Protein 6F6D (pdb70)

Solvent-accessible surface area: 21168 Å² total; per-residue (Å²): 170,49,37,31,24,122,102,36,57,41,65,19,172,50,93,40,145,98,186,35,81,176,147,128,7,82,24,117,17,39,63,35,148,13,141,45,119,186,47,0,74,30,92,102,9,55,114,86,0,11,65,36,147,14,4,0,0,0,0,61,29,1,8,44,31,15,195,13,78,18,41,39,0,38,31,152,39,0,46,119,33,23,20,139,113,97,15,8,2,2,37,5,60,74,19,76,13,71,50,7,98,22,190,99,45,100,134,50,36,0,47,4,99,1,38,113,50,114,36,24,9,37,127,3,9,123,54,15,56,39,30,115,125,162,116,150,100,4,80,2,0,0,4,3,42,0,44,68,77,181,88,9,118,62,2,40,92,17,3,119,87,0,2,42,29,0,61,24,94,20,109,33,4,2,0,34,23,0,44,38,72,0,40,0,0,22,21,2,0,0,17,0,5,1,20,2,1,3,27,2,2,44,19,14,50,2,2,0,0,6,0,15,3,0,21,5,115,15,38,0,28,4,0,0,0,18,7,63,14,28,116,51,0,28,42,20,0,113,150,65,73,20,69,16,43,77,17,3,0,2,3,40,38,110,37,0,91,87,33,21,1,18,13,33,105,18,48,0,126,57,8,6,0,0,0,1,4,3,2,2,0,6,0,8,14,1,80,10,71,1,3,0,0,6,0,0,0,0,7,49,35,8,7,0,3,6,0,0,1,49,10,16,44,93,9,94,101,97,136,44,49,10,20,0,0,0,2,9,0,0,0,26,3,9,89,93,20,181,4,66,52,72,55,1,24,96,8,2,36,58,0,0,56,22,2,34,100,48,13,86,102,42,69,108,53,2,89,219,82,69,49,156,32,31,87,12,16,65,72,189,106,11,36,5,12,29,1,46,78,50,44,37,21,13,27,7,2,0,1,0,10,22,104,111,70,60,188,115,42,28,62,3,1,22,41,44,10,1,74,185,126,31,85,65,4,153,62,9,58,3,5,9,4,16,120,58,106,66,5,32,109,14,36,103,87,5,91,83,17,171,174,51,105,18,83,61,112,99,9,81,25,43,12,28,39,35,121

Nearest PDB structures (foldseek):
  6f6d-assembly1_A  TM=1.002E+00  e=8.286E-104  Homo sapiens
  5fp3-assembly1_A  TM=9.856E-01  e=3.025E-91  Homo sapiens
  3avr-assembly1_A  TM=9.783E-01  e=6.765E-79  Homo sapiens
  3avs-assembly1_A  TM=9.725E-01  e=6.929E-77  Homo sapiens
  6ful-assembly1_A  TM=9.732E-01  e=1.426E-76  Homo sapiens

Sequence (467 aa):
ESYLSPAQSVKPKINTEEKLPREKLNPPTPSSIYLESKRDAFSPVLLQFCTDPRNPITVIRGLAGSLRLNLGLFSTKTLVEASGEHTVEVVRTQVQQPSDENWDLTGTRQIWPCESSSRSHTTIAKYAQYQASSFQESHIIKFGTNIDLSDAKRWKPQLQELLKLPAFMRVTSTGNMLSHVGHTILGMNTVQLYMKVPGSRTPGHQENNNFCSVNINIGPGDCEWFAVHEHYWETISAFCDRHGVDYLTGSWWPILDDLYASNIPVYRFVQRPGDLVWINAGTVHWVQATGWCNNIAWNVGPLTAYQYQLALLERYEWNEVKNVKSIVPMIHVSWNVARTVKISDPDLFKMIKFCLLQSMKHCQVQRESSLVRAGKKIAYQGRVKDEPAYYCNECDVEVFNILFVTSENGSRNTYLVHCEGCARRRSAGLQGVVVLEQYRTEELAQAYDAFTLAPRIQLMTKAARKSAPATG

Radius of gyration: 23.05 Å; Cα contacts (8 Å, |Δi|>4): 993; chains: 2; bounding box: 71×55×53 Å

Structure (mmCIF, N/CA/C/O backbone):
data_6F6D
#
_entry.id   6F6D
#
_cell.length_a   68.480
_cell.length_b   68.480
_cell.length_c   230.000
_cell.angle_alpha   90.000
_cell.angle_beta   90.000
_cell.angle_gamma   90.000
#
_symmetry.space_group_name_H-M   'P 41 21 2'
#
loop_
_entity.id
_entity.type
_entity.pdbx_description
1 polymer 'Lysine-specific demethylase 6B'
2 polymer 'Histone 3 peptide H3(17-33)K18IA21M'
3 non-polymer 'FE (III) ION'
4 non-polymer 'ZINC ION'
5 non-polymer '2-OXOGLUTARIC ACID'
6 non-polymer 'TERTIARY-BUTYL ALCOHOL'
7 water water
#
loop_
_atom_site.group_PDB
_atom_site.id
_atom_site.type_symbol
_atom_site.label_atom_id
_atom_site.label_alt_id
_atom_site.label_comp_id
_atom_site.label_asym_id
_atom_site.label_entity_id
_atom_site.label_seq_id
_atom_site.pdbx_PDB_ins_code
_atom_site.Cartn_x
_atom_site.Cartn_y
_atom_site.Cartn_z
_atom_site.occupancy
_atom_site.B_iso_or_equiv
_atom_site.auth_seq_id
_atom_site.auth_comp_id
_atom_site.auth_asym_id
_atom_site.auth_atom_id
_atom_site.pdbx_PDB_model_num
ATOM 1 N N . GLU A 1 18 ? 107.59596 5.85968 19.47038 1.000 48.53813 1157 GLU A N 1
ATOM 2 C CA . GLU A 1 18 ? 107.32528 4.56691 20.09598 1.000 59.98234 1157 GLU A CA 1
ATOM 3 C C . GLU A 1 18 ? 105.93694 4.04208 19.66817 1.000 52.72778 1157 GLU A C 1
ATOM 4 O O . GLU A 1 18 ? 105.72102 2.83108 19.61966 1.000 51.46719 1157 GLU A O 1
ATOM 15 N N . SER A 1 19 ? 105.02086 4.95111 19.33009 1.000 38.77730 1158 SER A N 1
ATOM 16 C CA . SER A 1 19 ? 103.71812 4.55401 18.80630 1.000 36.81005 1158 SER A CA 1
ATOM 17 C C . SER A 1 19 ? 103.85648 4.03459 17.38108 1.000 35.12678 1158 SER A C 1
ATOM 18 O O . SER A 1 19 ? 104.67468 4.52944 16.60265 1.000 32.95072 1158 SER A O 1
ATOM 26 N N . TYR A 1 20 ? 103.04882 3.02758 17.03458 1.000 28.14142 1159 TYR A N 1
ATOM 27 C CA . TYR A 1 20 ? 102.98239 2.54924 15.65662 1.000 24.41031 1159 TYR A CA 1
ATOM 28 C C . TYR A 1 20 ? 102.09538 3.41927 14.76518 1.000 24.95886 1159 TYR A C 1
ATOM 29 O O . TYR A 1 20 ? 102.01922 3.16225 13.55722 1.000 28.61145 1159 TYR A O 1
ATOM 47 N N . LEU A 1 21 ? 101.44452 4.44746 15.31092 1.000 26.65527 1160 LEU A N 1
ATOM 48 C CA . LEU A 1 21 ? 100.57050 5.34549 14.55919 1.000 26.89494 1160 LEU A CA 1
ATOM 49 C C . LEU A 1 21 ? 101.17793 6.74178 14.46926 1.000 28.64774 1160 LEU A C 1
ATOM 50 O O . LEU A 1 21 ? 101.82731 7.22258 15.40445 1.000 31.31323 1160 LEU A O 1
ATOM 66 N N . SER A 1 22 ? 100.94620 7.38915 13.33652 1.000 25.02247 1161 SER A N 1
ATOM 67 C CA . SER A 1 22 ? 101.28851 8.78921 13.16549 1.000 29.59718 1161 SER A CA 1
ATOM 68 C C . SER A 1 22 ? 100.00853 9.60286 13.24698 1.000 30.11054 1161 SER A C 1
ATOM 69 O O . SER A 1 22 ? 99.14480 9.46793 12.36231 1.000 31.67509 1161 SER A O 1
ATOM 77 N N . PRO A 1 23 ? 99.81482 10.43087 14.27393 1.000 36.89477 1162 PRO A N 1
ATOM 78 C CA . PRO A 1 23 ? 98.54582 11.17227 14.34387 1.000 35.08830 1162 PRO A CA 1
ATOM 79 C C . PRO A 1 23 ? 98.28560 12.00867 13.11126 1.000 32.90787 1162 PRO A C 1
ATOM 80 O O . PRO A 1 23 ? 97.13016 12.14988 12.69222 1.000 35.93347 1162 PRO A O 1
ATOM 91 N N . ALA A 1 24 ? 99.33354 12.55974 12.50159 1.000 34.66549 1163 ALA A N 1
ATOM 92 C CA . ALA A 1 24 ? 99.15094 13.36923 11.30191 1.000 34.73112 1163 ALA A CA 1
ATOM 93 C C . ALA A 1 24 ? 98.38166 12.64658 10.20115 1.000 37.80678 1163 ALA A C 1
ATOM 94 O O . ALA A 1 24 ? 97.73398 13.30124 9.38107 1.000 41.00376 1163 ALA A O 1
ATOM 101 N N . GLN A 1 25 ? 98.45368 11.30883 10.14677 1.000 29.61794 1164 GLN A N 1
ATOM 102 C CA . GLN A 1 25 ? 97.89377 10.52676 9.04721 1.000 26.65845 1164 GLN A CA 1
ATOM 103 C C . GLN A 1 25 ? 96.42528 10.16230 9.24798 1.000 25.77104 1164 GLN A C 1
ATOM 104 O O . GLN A 1 25 ? 95.86088 9.46744 8.39149 1.000 29.57202 1164 GLN A O 1
ATOM 118 N N . SER A 1 26 ? 95.81330 10.58389 10.35492 1.000 25.53466 1165 SER A N 1
ATOM 119 C CA . SER A 1 26 ? 94.43929 10.21080 10.67684 1.000 27.38453 1165 SER A CA 1
ATOM 120 C C . SER A 1 26 ? 93.48252 10.47996 9.52534 1.000 33.51644 1165 SER A C 1
ATOM 121 O O . SER A 1 26 ? 93.53041 11.53338 8.88667 1.000 29.42176 1165 SER A O 1
ATOM 129 N N . VAL A 1 27 ? 92.56324 9.53588 9.30285 1.000 31.29575 1166 VAL A N 1
ATOM 130 C CA . VAL A 1 27 ? 91.47509 9.71688 8.35668 1.000 24.76811 1166 VAL A CA 1
ATOM 131 C C . VAL A 1 27 ? 90.12875 9.73221 9.05801 1.000 27.09033 1166 VAL A C 1
ATOM 132 O O . VAL A 1 27 ? 89.09310 9.61970 8.40765 1.000 31.71622 1166 VAL A O 1
ATOM 145 N N . LYS A 1 28 ? 90.12454 9.84919 10.38175 1.000 26.07472 1167 LYS A N 1
ATOM 146 C CA . LYS A 1 28 ? 88.85907 9.82192 11.09606 1.000 27.67292 1167 LYS A CA 1
ATOM 147 C C . LYS A 1 28 ? 87.98943 10.98233 10.61934 1.000 34.59087 1167 LYS A C 1
ATOM 148 O O . LYS A 1 28 ? 88.49870 12.08826 10.41770 1.000 31.21305 1167 LYS A O 1
ATOM 167 N N . PRO A 1 29 ? 86.68736 10.77919 10.44145 1.000 28.24179 1168 PRO A N 1
ATOM 168 C CA . PRO A 1 29 ? 85.83806 11.89790 10.00601 1.000 28.13263 1168 PRO A CA 1
ATOM 169 C C . PRO A 1 29 ? 85.71582 12.98085 11.06461 1.000 41.13508 1168 PRO A C 1
ATOM 170 O O . PRO A 1 29 ? 85.59803 12.70737 12.26338 1.000 32.90407 1168 PRO A O 1
ATOM 181 N N . LYS A 1 30 ? 85.73276 14.23071 10.60526 1.000 41.60096 1169 LYS A N 1
ATOM 182 C CA . LYS A 1 30 ? 85.54559 15.36105 11.50449 1.000 45.34962 1169 LYS A CA 1
ATOM 183 C C . LYS A 1 30 ? 84.09330 15.40167 11.95874 1.000 46.22359 1169 LYS A C 1
ATOM 184 O O . LYS A 1 30 ? 83.18188 15.56751 11.14148 1.000 46.84645 1169 LYS A O 1
ATOM 203 N N . ILE A 1 31 ? 83.88515 15.21744 13.25450 1.000 41.82246 1170 ILE A N 1
ATOM 204 C CA . ILE A 1 31 ? 82.57838 15.31473 13.88746 1.000 45.50959 1170 ILE A CA 1
ATOM 205 C C . ILE A 1 31 ? 82.75410 16.23686 15.08370 1.000 50.07182 1170 ILE A C 1
ATOM 206 O O . ILE A 1 31 ? 83.66721 16.04246 15.89525 1.000 50.80346 1170 ILE A O 1
ATOM 222 N N . ASN A 1 32 ? 81.90889 17.25515 15.16864 1.000 50.48441 1171 ASN A N 1
ATOM 223 C CA . ASN A 1 32 ? 81.95817 18.24675 16.23819 1.000 57.57000 1171 ASN A CA 1
ATOM 224 C C . ASN A 1 32 ? 80.81751 17.92619 17.20130 1.000 61.33204 1171 ASN A C 1
ATOM 225 O O . ASN A 1 32 ? 79.66137 18.29513 16.96169 1.000 58.31160 1171 ASN A O 1
ATOM 236 N N . THR A 1 33 ? 81.14374 17.20857 18.28248 1.000 54.15643 1172 THR A N 1
ATOM 237 C CA . THR A 1 33 ? 80.12462 16.80420 19.24393 1.000 62.28667 1172 THR A CA 1
ATOM 238 C C . THR A 1 33 ? 79.46543 18.00759 19.90862 1.000 66.38124 1172 THR A C 1
ATOM 239 O O . THR A 1 33 ? 78.37400 17.87295 20.47380 1.000 62.82377 1172 THR A O 1
ATOM 250 N N . GLU A 1 34 ? 80.09887 19.18123 19.83746 1.000 65.27068 1173 GLU A N 1
ATOM 251 C CA . GLU A 1 34 ? 79.59935 20.35339 20.54562 1.000 64.58328 1173 GLU A CA 1
ATOM 252 C C . GLU A 1 34 ? 78.38198 20.94997 19.85544 1.000 63.12963 1173 GLU A C 1
ATOM 253 O O . GLU A 1 34 ? 77.52929 21.55216 20.51680 1.000 69.74626 1173 GLU A O 1
ATOM 265 N N . GLU A 1 35 ? 78.28977 20.80568 18.53661 1.000 54.76058 1174 GLU A N 1
ATOM 266 C CA . GLU A 1 35 ? 77.10109 21.21611 17.81024 1.000 50.47365 1174 GLU A CA 1
ATOM 267 C C . GLU A 1 35 ? 75.89344 20.43265 18.32348 1.000 57.83275 1174 GLU A C 1
ATOM 268 O O . GLU A 1 35 ? 75.77864 19.22412 18.07476 1.000 49.96388 1174 GLU A O 1
ATOM 280 N N . LYS A 1 36 ? 75.00668 21.11003 19.06194 1.000 46.73967 1175 LYS A N 1
ATOM 281 C CA . LYS A 1 36 ? 73.78820 20.48466 19.56041 1.000 44.51880 1175 LYS A CA 1
ATOM 282 C C . LYS A 1 36 ? 72.91570 20.02349 18.40412 1.000 51.38241 1175 LYS A C 1
ATOM 283 O O . LYS A 1 36 ? 72.71254 20.74977 17.42836 1.000 51.14689 1175 LYS A O 1
ATOM 302 N N . LEU A 1 37 ? 72.36538 18.81566 18.53835 1.000 43.02739 1176 LEU A N 1
ATOM 303 C CA . LEU A 1 37 ? 71.57768 18.23478 17.47159 1.000 39.46882 1176 LEU A CA 1
ATOM 304 C C . LEU A 1 37 ? 70.09824 18.17258 17.84666 1.000 32.02302 1176 LEU A C 1
ATOM 305 O O . LEU A 1 37 ? 69.76411 17.89436 19.00248 1.000 36.21104 1176 LEU A O 1
ATOM 321 N N . PRO A 1 38 ? 69.19219 18.39315 16.89955 1.000 38.18720 1177 PRO A N 1
ATOM 322 C CA . PRO A 1 38 ? 67.76363 18.25455 17.20025 1.000 44.35196 1177 PRO A CA 1
ATOM 323 C C . PRO A 1 38 ? 67.39075 16.79052 17.31677 1.000 41.11050 1177 PRO A C 1
ATOM 324 O O . PRO A 1 38 ? 68.17032 15.90016 16.97549 1.000 37.72748 1177 PRO A O 1
ATOM 335 N N . ARG A 1 39 ? 66.16821 16.54470 17.79867 1.000 38.53784 1178 ARG A N 1
ATOM 336 C CA . ARG A 1 39 ? 65.73545 15.16781 18.01642 1.000 43.30252 1178 ARG A CA 1
ATOM 337 C C . ARG A 1 39 ? 65.95348 14.32992 16.76303 1.000 43.77740 1178 ARG A C 1
ATOM 338 O O . ARG A 1 39 ? 66.36846 13.16777 16.84633 1.000 42.33628 1178 ARG A O 1
ATOM 359 N N . GLU A 1 40 ? 65.69346 14.91941 15.59104 1.000 45.20929 1179 GLU A N 1
ATOM 360 C CA . GLU A 1 40 ? 65.73468 14.17616 14.33435 1.000 46.23919 1179 GLU A CA 1
ATOM 361 C C . GLU A 1 40 ? 67.11669 13.59417 14.08157 1.000 34.52334 1179 GLU A C 1
ATOM 362 O O . GLU A 1 40 ? 67.25352 12.44908 13.61576 1.000 36.82989 1179 GLU A O 1
ATOM 374 N N . LYS A 1 41 ? 68.15140 14.38260 14.35055 1.000 34.94350 1180 LYS A N 1
ATOM 375 C CA . LYS A 1 41 ? 69.50200 13.94621 14.08504 1.000 27.23714 1180 LYS A CA 1
ATOM 376 C C . LYS A 1 41 ? 70.01863 13.01256 15.15958 1.000 23.97857 1180 LYS A C 1
ATOM 377 O O . LYS A 1 41 ? 70.99568 12.31670 14.91623 1.000 28.47110 1180 LYS A O 1
ATOM 396 N N . LEU A 1 42 ? 69.36613 12.97087 16.32053 1.000 21.63432 1181 LEU A N 1
ATOM 397 C CA . LEU A 1 42 ? 69.70412 11.98911 17.33732 1.000 24.87614 1181 LEU A CA 1
ATOM 398 C C . LEU A 1 42 ? 69.06729 10.62762 17.07257 1.000 26.81646 1181 LEU A C 1
ATOM 399 O O . LEU A 1 42 ? 69.40679 9.66292 17.76361 1.000 24.38987 1181 LEU A O 1
ATOM 415 N N . ASN A 1 43 ? 68.16961 10.52821 16.08932 1.000 26.15532 1182 ASN A N 1
ATOM 416 C CA . ASN A 1 43 ? 67.48288 9.27896 15.75062 1.000 29.36048 1182 ASN A CA 1
ATOM 417 C C . ASN A 1 43 ? 67.62603 9.05729 14.25330 1.000 25.66622 1182 ASN A C 1
ATOM 418 O O . ASN A 1 43 ? 66.63841 9.00363 13.51687 1.000 25.96605 1182 ASN A O 1
ATOM 429 N N . PRO A 1 44 ? 68.86266 8.89346 13.77867 1.000 24.92378 1183 PRO A N 1
ATOM 430 C CA . PRO A 1 44 ? 69.08323 8.82667 12.34133 1.000 21.96715 1183 PRO A CA 1
ATOM 431 C C . PRO A 1 44 ? 68.55595 7.52969 11.75477 1.000 27.77393 1183 PRO A C 1
ATOM 432 O O . PRO A 1 44 ? 68.44177 6.51306 12.46037 1.000 26.58515 1183 PRO A O 1
ATOM 443 N N . PRO A 1 45 ? 68.23413 7.51494 10.46104 1.000 25.43968 1184 PRO A N 1
ATOM 444 C CA . PRO A 1 45 ? 67.84698 6.26495 9.79877 1.000 29.46636 1184 PRO A CA 1
ATOM 445 C C . PRO A 1 45 ? 69.05231 5.39202 9.48369 1.000 22.24159 1184 PRO A C 1
ATOM 446 O O . PRO A 1 45 ? 70.13677 5.86647 9.13800 1.000 22.54748 1184 PRO A O 1
ATOM 457 N N . THR A 1 46 ? 68.83432 4.12009 9.56845 1.000 23.79139 1185 THR A N 1
ATOM 458 C CA . THR A 1 46 ? 69.92543 3.23360 9.21383 1.000 21.58973 1185 THR A CA 1
ATOM 459 C C . THR A 1 46 ? 69.92484 2.98482 7.71206 1.000 21.68862 1185 THR A C 1
ATOM 460 O O . THR A 1 46 ? 68.87259 2.66320 7.14881 1.000 24.27063 1185 THR A O 1
ATOM 471 N N . PRO A 1 47 ? 71.07397 3.07816 7.04424 1.000 20.96133 1186 PRO A N 1
ATOM 472 C CA . PRO A 1 47 ? 71.12785 2.72840 5.62253 1.000 27.75107 1186 PRO A CA 1
ATOM 473 C C . PRO A 1 47 ? 70.66930 1.29689 5.40222 1.000 28.69839 1186 PRO A C 1
ATOM 474 O O . PRO A 1 47 ? 71.20387 0.34641 5.99014 1.000 23.43452 1186 PRO A O 1
ATOM 485 N N . SER A 1 48 ? 69.68951 1.15543 4.52072 1.000 24.86149 1187 SER A N 1
ATOM 486 C CA A SER A 1 48 ? 68.99890 -0.10908 4.29783 0.481 25.30964 1187 SER A CA 1
ATOM 487 C CA B SER A 1 48 ? 68.96654 -0.09546 4.30913 0.519 25.29440 1187 S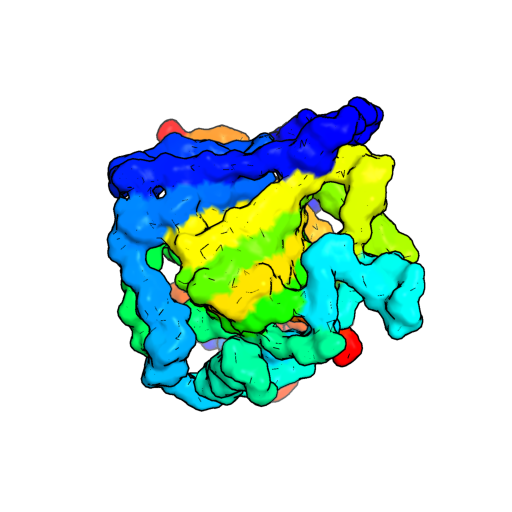ER A CA 1
ATOM 488 C C . SER A 1 48 ? 68.91861 -0.33717 2.79646 1.000 23.61578 1187 SER A C 1
ATOM 489 O O . SER A 1 48 ? 68.15083 0.33547 2.09646 1.000 30.07039 1187 SER A O 1
ATOM 504 N N . ILE A 1 49 ? 69.76293 -1.27396 2.31549 1.000 25.28700 1188 ILE A N 1
ATOM 505 C CA . ILE A 1 49 ? 70.04124 -1.57715 0.91177 1.000 22.97841 1188 ILE A CA 1
ATOM 506 C C . ILE A 1 49 ? 69.29383 -2.84151 0.51417 1.000 24.54233 1188 ILE A C 1
ATOM 507 O O . ILE A 1 49 ? 69.21420 -3.78688 1.28642 1.000 27.15001 1188 ILE A O 1
ATOM 523 N N . TYR A 1 50 ? 68.85451 -2.90949 -0.73964 1.000 21.57572 1189 TYR A N 1
ATOM 524 C CA . TYR A 1 50 ? 68.31139 -4.12311 -1.33569 1.000 23.65789 1189 TYR A CA 1
ATOM 525 C C . TYR A 1 50 ? 69.14055 -4.43905 -2.56638 1.000 31.74907 1189 TYR A C 1
ATOM 526 O O . TYR A 1 50 ? 69.43061 -3.54779 -3.36918 1.000 31.06713 1189 TYR A O 1
ATOM 544 N N . LEU A 1 51 ? 69.54280 -5.69080 -2.71635 1.000 26.56087 1190 LEU A N 1
ATOM 545 C CA . LEU A 1 51 ? 70.36495 -6.07962 -3.84813 1.000 32.81204 1190 LEU A CA 1
ATOM 546 C C . LEU A 1 51 ? 69.52710 -6.95053 -4.77194 1.000 41.03095 1190 LEU A C 1
ATOM 547 O O . LEU A 1 51 ? 68.91832 -7.93139 -4.32811 1.000 39.79424 1190 LEU A O 1
ATOM 563 N N . GLU A 1 52 ? 69.47045 -6.56214 -6.04648 1.000 40.30449 1191 GLU A N 1
ATOM 564 C CA . GLU A 1 52 ? 68.67829 -7.29010 -7.02945 1.000 45.60588 1191 GLU A CA 1
ATOM 565 C C . GLU A 1 52 ? 69.42289 -8.49608 -7.59122 1.000 51.48474 1191 GLU A C 1
ATOM 566 O O . GLU A 1 52 ? 68.81932 -9.54833 -7.80968 1.000 43.52443 1191 GLU A O 1
ATOM 578 N N . SER A 1 53 ? 70.72402 -8.36995 -7.84176 1.000 36.90517 1192 SER A N 1
ATOM 579 C CA . SER A 1 53 ? 71.43764 -9.38685 -8.58584 1.000 47.91324 1192 SER A CA 1
ATOM 580 C C . SER A 1 53 ? 72.77088 -9.62984 -7.91381 1.000 39.37209 1192 SER A C 1
ATOM 581 O O . SER A 1 53 ? 73.25122 -8.81046 -7.13505 1.000 31.86971 1192 SER A O 1
ATOM 589 N N . LYS A 1 54 ? 73.36132 -10.77545 -8.23876 1.000 40.66283 1193 LYS A N 1
ATOM 590 C CA . LYS A 1 54 ? 74.71163 -11.07589 -7.77638 1.000 45.13397 1193 LYS A CA 1
ATOM 591 C C . LYS A 1 54 ? 75.70417 -10.03643 -8.26482 1.000 39.10601 1193 LYS A C 1
ATOM 592 O O . LYS A 1 54 ? 76.66014 -9.70516 -7.54525 1.000 35.69473 1193 LYS A O 1
ATOM 611 N N . ARG A 1 55 ? 75.48953 -9.49996 -9.47515 1.000 37.59959 1194 ARG A N 1
ATOM 612 C CA . ARG A 1 55 ? 76.39096 -8.47665 -9.99147 1.000 38.34520 1194 ARG A CA 1
ATOM 613 C C . ARG A 1 55 ? 76.47244 -7.30805 -9.02300 1.000 41.50249 1194 ARG A C 1
ATOM 614 O O . ARG A 1 55 ? 77.56912 -6.82292 -8.70619 1.000 35.15205 1194 ARG A O 1
ATOM 635 N N . ASP A 1 56 ? 75.31955 -6.87369 -8.50877 1.000 32.66327 1195 ASP A N 1
ATOM 636 C CA . ASP A 1 56 ? 75.29009 -5.74898 -7.58457 1.000 34.72150 1195 ASP A CA 1
ATOM 637 C C . ASP A 1 56 ? 75.92553 -6.11458 -6.24932 1.000 27.01146 1195 ASP A C 1
ATOM 638 O O . ASP A 1 56 ? 76.71192 -5.33812 -5.69793 1.000 29.96975 1195 ASP A O 1
ATOM 647 N N . ALA A 1 57 ? 75.60852 -7.29135 -5.71819 1.000 28.66254 1196 ALA A N 1
ATOM 648 C CA . ALA A 1 57 ? 76.23694 -7.73212 -4.47751 1.000 29.22993 1196 ALA A CA 1
ATOM 649 C C . ALA A 1 57 ? 77.76314 -7.80305 -4.58509 1.000 31.04527 1196 ALA A C 1
ATOM 650 O O . ALA A 1 57 ? 78.46380 -7.60437 -3.58571 1.000 31.52819 1196 ALA A O 1
ATOM 657 N N . PHE A 1 58 ? 78.29930 -8.10638 -5.76370 1.000 29.53694 1197 PHE A N 1
ATOM 658 C CA . PHE A 1 58 ? 79.74483 -8.26081 -5.92341 1.000 29.17869 1197 PHE A CA 1
ATOM 659 C C . PHE A 1 58 ? 80.42588 -6.97266 -6.37516 1.000 30.89719 1197 PHE A C 1
ATOM 660 O O . PHE A 1 58 ? 81.62736 -6.97394 -6.64403 1.000 30.97539 1197 PHE A O 1
ATOM 677 N N . SER A 1 59 ? 79.70480 -5.87427 -6.40669 1.000 29.41054 1198 SER A N 1
ATOM 678 C CA . SER A 1 59 ? 80.25534 -4.62690 -6.92482 1.000 29.49053 1198 SER A CA 1
ATOM 679 C C . SER A 1 59 ? 81.21380 -3.99797 -5.92124 1.000 27.56240 1198 SER A C 1
ATOM 680 O O . SER A 1 59 ? 80.89505 -3.93817 -4.72737 1.000 28.26008 1198 SER A O 1
ATOM 688 N N . PRO A 1 60 ? 82.35669 -3.45139 -6.37544 1.000 23.82861 1199 PRO A N 1
ATOM 689 C CA . PRO A 1 60 ? 83.18687 -2.64933 -5.46395 1.000 27.40709 1199 PRO A CA 1
ATOM 690 C C . PRO A 1 60 ? 82.44115 -1.48144 -4.88197 1.000 29.42432 1199 PRO A C 1
ATOM 691 O O . PRO A 1 60 ? 82.83685 -0.96950 -3.83182 1.000 27.65494 1199 PRO A O 1
ATOM 702 N N . VAL A 1 61 ? 81.35514 -1.04640 -5.52012 1.000 25.39035 1200 VAL A N 1
ATOM 703 C CA . VAL A 1 61 ? 80.62268 0.08493 -4.98519 1.000 22.27259 1200 VAL A CA 1
ATOM 704 C C . VAL A 1 61 ? 79.97829 -0.28395 -3.65134 1.000 23.05940 1200 VAL A C 1
ATOM 705 O O . VAL A 1 61 ? 79.83806 0.56286 -2.76187 1.000 23.76201 1200 VAL A O 1
ATOM 718 N N . LEU A 1 62 ? 79.54980 -1.53498 -3.50172 1.000 22.62204 1201 LEU A N 1
ATOM 719 C CA . LEU A 1 62 ? 78.97604 -1.97063 -2.23661 1.000 26.30250 1201 LEU A CA 1
ATOM 720 C C . LEU A 1 62 ? 80.02935 -1.94896 -1.14951 1.000 23.65691 1201 LEU A C 1
ATOM 721 O O . LEU A 1 62 ? 79.77815 -1.46920 -0.03402 1.000 20.80750 1201 LEU A O 1
ATOM 737 N N . LEU A 1 63 ? 81.23798 -2.41138 -1.47942 1.000 22.18768 1202 LEU A N 1
ATOM 738 C CA . LEU A 1 63 ? 82.32568 -2.35820 -0.51297 1.000 28.32496 1202 LEU A CA 1
ATOM 739 C C . LEU A 1 63 ? 82.58075 -0.91994 -0.07976 1.000 22.95138 1202 LEU A C 1
ATOM 740 O O . LEU A 1 63 ? 82.67465 -0.62401 1.11824 1.000 24.88149 1202 LEU A O 1
ATOM 756 N N . GLN A 1 64 ? 82.65776 0.00162 -1.04482 1.000 19.74814 1203 GLN A N 1
ATOM 757 C CA . GLN A 1 64 ? 82.86596 1.41090 -0.70639 1.000 27.07239 1203 GLN A CA 1
ATOM 758 C C . GLN A 1 64 ? 81.75397 1.95758 0.18068 1.000 25.35602 1203 GLN A C 1
ATOM 759 O O . GLN A 1 64 ? 82.02728 2.65466 1.16340 1.000 26.45840 1203 GLN A O 1
ATOM 773 N N . PHE A 1 65 ? 80.49513 1.66399 -0.15927 1.000 21.27033 1204 PHE A N 1
ATOM 774 C CA . PHE A 1 65 ? 79.36017 2.12566 0.62403 1.000 19.81258 1204 PHE A CA 1
ATOM 775 C C . PHE A 1 65 ? 79.43677 1.66064 2.07373 1.000 19.54750 1204 PHE A C 1
ATOM 776 O O . PHE A 1 65 ? 79.20775 2.44367 3.00252 1.000 23.98576 1204 PHE A O 1
ATOM 793 N N . CYS A 1 66 ? 79.74978 0.38601 2.28387 1.000 24.34531 1205 CYS A N 1
ATOM 794 C CA . CYS A 1 66 ? 79.66422 -0.19670 3.62081 1.000 19.99774 1205 CYS A CA 1
ATOM 795 C C . CYS A 1 66 ? 80.81224 0.24750 4.50683 1.000 23.95731 1205 CYS A C 1
ATOM 796 O O . CYS A 1 66 ? 80.66247 0.29604 5.73173 1.000 21.30846 1205 CYS A O 1
ATOM 804 N N . THR A 1 67 ? 81.96441 0.53644 3.90930 1.000 21.85635 1206 THR A N 1
ATOM 805 C CA . THR A 1 67 ? 83.16152 0.86100 4.66526 1.000 24.20944 1206 THR A CA 1
ATOM 806 C C . THR A 1 67 ? 83.40391 2.35871 4.76451 1.000 26.47548 1206 THR A C 1
ATOM 807 O O . THR A 1 67 ? 84.31875 2.77569 5.47967 1.000 23.29442 1206 THR A O 1
ATOM 818 N N . ASP A 1 68 ? 82.60880 3.17539 4.09213 1.000 24.53044 1207 ASP A N 1
ATOM 819 C CA . ASP A 1 68 ? 82.78578 4.61854 4.22724 1.000 22.76419 1207 ASP A CA 1
ATOM 820 C C . ASP A 1 68 ? 82.78421 5.01558 5.71505 1.000 19.18930 1207 ASP A C 1
ATOM 821 O O . ASP A 1 68 ? 81.86529 4.62930 6.45943 1.000 22.28291 1207 ASP A O 1
ATOM 830 N N . PRO A 1 69 ? 83.79075 5.75000 6.18991 1.000 21.65000 1208 PRO A N 1
ATOM 831 C CA . PRO A 1 69 ? 83.84786 6.10269 7.62455 1.000 24.43846 1208 PRO A CA 1
ATOM 832 C C . PRO A 1 69 ? 82.64413 6.85793 8.14242 1.000 26.37710 1208 PRO A C 1
ATOM 833 O O . PRO A 1 69 ? 82.45652 6.94776 9.36305 1.000 26.24779 1208 PRO A O 1
ATOM 844 N N . ARG A 1 70 ? 81.83355 7.43472 7.27085 1.000 25.78164 1209 ARG A N 1
ATOM 845 C CA . ARG A 1 70 ? 80.63918 8.13795 7.71483 1.000 29.73207 1209 ARG A CA 1
ATOM 846 C C . ARG A 1 70 ? 79.42572 7.23312 7.78159 1.000 29.14742 1209 ARG A C 1
ATOM 847 O O . ARG A 1 70 ? 78.33217 7.72040 8.06899 1.000 21.74787 1209 ARG A O 1
ATOM 868 N N . ASN A 1 71 ? 79.59574 5.92914 7.53807 1.000 24.91399 1210 ASN A N 1
ATOM 869 C CA . ASN A 1 71 ? 78.50839 4.96078 7.52990 1.000 21.11375 1210 ASN A CA 1
ATOM 870 C C . ASN A 1 71 ? 78.76484 3.88047 8.57670 1.000 21.94405 1210 ASN A C 1
ATOM 871 O O . ASN A 1 71 ? 79.33621 2.83091 8.25053 1.000 22.78291 1210 ASN A O 1
ATOM 882 N N . PRO A 1 72 ? 78.28435 4.05224 9.81260 1.000 22.20162 1211 PRO A N 1
ATOM 883 C CA . PRO A 1 72 ? 78.72090 3.14439 10.88981 1.000 19.11489 1211 PRO A CA 1
ATOM 884 C C . PRO A 1 72 ? 78.09630 1.76959 10.81560 1.000 18.80824 1211 PRO A C 1
ATOM 885 O O . PRO A 1 72 ? 78.71365 0.79479 11.26977 1.000 18.87122 1211 PRO A O 1
ATOM 896 N N . ILE A 1 73 ? 76.91858 1.63174 10.21423 1.000 18.59631 1212 ILE A N 1
ATOM 897 C CA . ILE A 1 73 ? 76.22861 0.35815 10.18586 1.000 17.44150 1212 ILE A CA 1
ATOM 898 C C . ILE A 1 73 ? 75.24800 0.40959 9.01695 1.000 19.21068 1212 ILE A C 1
ATOM 899 O O . ILE A 1 73 ? 74.61770 1.44448 8.75914 1.000 21.07446 1212 ILE A O 1
ATOM 915 N N . THR A 1 74 ? 75.20050 -0.68483 8.26930 1.000 18.94056 1213 THR A N 1
ATOM 916 C CA . THR A 1 74 ? 74.35681 -0.85479 7.09735 1.000 21.46146 1213 THR A CA 1
ATOM 917 C C . THR A 1 74 ? 73.60778 -2.17514 7.22015 1.000 23.47589 1213 THR A C 1
ATOM 918 O O . THR A 1 74 ? 74.18447 -3.18936 7.64852 1.000 19.81955 1213 THR A O 1
ATOM 929 N N . VAL A 1 75 ? 72.33722 -2.18999 6.82594 1.000 22.03613 1214 VAL A N 1
ATOM 930 C CA . VAL A 1 75 ? 71.59028 -3.44005 6.73358 1.000 17.19823 1214 VAL A CA 1
ATOM 931 C C . VAL A 1 75 ? 71.28735 -3.70641 5.27126 1.000 27.52468 1214 VAL A C 1
ATOM 932 O O . VAL A 1 75 ? 70.89340 -2.80584 4.53261 1.000 23.75132 1214 VAL A O 1
ATOM 945 N N . ILE A 1 76 ? 71.54219 -4.93221 4.84252 1.000 25.37976 1215 ILE A N 1
ATOM 946 C CA . ILE A 1 76 ? 71.37605 -5.31981 3.45637 1.000 22.86338 1215 ILE A CA 1
ATOM 947 C C . ILE A 1 76 ? 70.22864 -6.32007 3.42348 1.000 29.01516 1215 ILE A C 1
ATOM 948 O O . ILE A 1 76 ? 70.40823 -7.49075 3.81631 1.000 29.93198 1215 ILE A O 1
ATOM 964 N N . ARG A 1 77 ? 69.05009 -5.81435 2.99749 1.000 33.11905 1216 ARG A N 1
ATOM 965 C CA . ARG A 1 77 ? 67.74797 -6.48078 3.13523 1.000 28.88411 1216 ARG A CA 1
ATOM 966 C C . ARG A 1 77 ? 67.67971 -7.65930 2.17510 1.000 43.62033 1216 ARG A C 1
ATOM 967 O O . ARG A 1 77 ? 68.36838 -7.68978 1.15039 1.000 41.77738 1216 ARG A O 1
ATOM 988 N N . GLY A 1 78 ? 66.87140 -8.66082 2.54648 1.000 43.09667 1217 GLY A N 1
ATOM 989 C CA . GLY A 1 78 ? 66.87033 -9.95727 1.88024 1.000 45.15683 1217 GLY A CA 1
ATOM 990 C C . GLY A 1 78 ? 68.13203 -10.31991 1.10972 1.000 49.57375 1217 GLY A C 1
ATOM 991 O O . GLY A 1 78 ? 68.05027 -10.68706 -0.06540 1.000 54.76045 1217 GLY A O 1
ATOM 995 N N . LEU A 1 79 ? 69.30980 -10.23231 1.73548 1.000 47.29854 1218 LEU A N 1
ATOM 996 C CA . LEU A 1 79 ? 70.52354 -10.61718 1.01625 1.000 48.25390 1218 LEU A CA 1
ATOM 997 C C . LEU A 1 79 ? 70.60079 -12.12960 0.80571 1.000 44.19826 1218 LEU A C 1
ATOM 998 O O . LEU A 1 79 ? 71.11576 -12.59290 -0.22338 1.000 43.30570 1218 LEU A O 1
ATOM 1014 N N . ALA A 1 80 ? 70.07530 -12.90224 1.76107 1.000 40.78936 1219 ALA A N 1
ATOM 1015 C CA . ALA A 1 80 ? 70.09954 -14.36248 1.67566 1.000 49.97557 1219 ALA A CA 1
ATOM 1016 C C . ALA A 1 80 ? 69.43219 -14.87073 0.40111 1.000 41.76312 1219 ALA A C 1
ATOM 1017 O O . ALA A 1 80 ? 70.04682 -15.58652 -0.39276 1.000 42.88074 1219 ALA A O 1
ATOM 1024 N N . GLY A 1 81 ? 68.14587 -14.56530 0.22155 1.000 49.93491 1220 GLY A N 1
ATOM 1025 C CA . GLY A 1 81 ? 67.47979 -14.92382 -1.02000 1.000 54.44187 1220 GLY A CA 1
ATOM 1026 C C . GLY A 1 81 ? 68.11827 -14.28657 -2.23761 1.000 44.47611 1220 GLY A C 1
ATOM 1027 O O . GLY A 1 81 ? 68.13172 -14.87890 -3.31656 1.000 48.12279 1220 GLY A O 1
ATOM 1031 N N . SER A 1 82 ? 68.64222 -13.06866 -2.09065 1.000 45.81358 1221 SER A N 1
ATOM 1032 C CA . SER A 1 82 ? 69.30407 -12.41153 -3.21505 1.000 50.70745 1221 SER A CA 1
ATOM 1033 C C . SER A 1 82 ? 70.35903 -13.31329 -3.85620 1.000 47.82876 1221 SER A C 1
ATOM 1034 O O . SER A 1 82 ? 70.34417 -13.51128 -5.07301 1.000 44.47654 1221 SER A O 1
ATOM 1042 N N . LEU A 1 83 ? 71.28486 -13.87333 -3.05030 1.000 49.18691 1222 LEU A N 1
ATOM 1043 C CA . LEU A 1 83 ? 72.38361 -14.71162 -3.55241 1.000 44.20239 1222 LEU A CA 1
ATOM 1044 C C . LEU A 1 83 ? 72.11110 -16.22167 -3.47910 1.000 51.72394 1222 LEU A C 1
ATOM 1045 O O . LEU A 1 83 ? 73.04201 -17.02059 -3.68040 1.000 43.63920 1222 LEU A O 1
ATOM 1061 N N . ARG A 1 84 ? 70.87569 -16.64093 -3.18692 1.000 49.69737 1223 ARG A N 1
ATOM 1062 C CA . ARG A 1 84 ? 70.53362 -18.07610 -3.16081 1.000 47.52843 1223 ARG A CA 1
ATOM 1063 C C . ARG A 1 84 ? 71.31046 -18.80743 -2.06766 1.000 38.07973 1223 ARG A C 1
ATOM 1064 O O . ARG A 1 84 ? 71.73680 -19.95938 -2.23149 1.000 34.01080 1223 ARG A O 1
ATOM 1085 N N . LEU A 1 85 ? 71.47145 -18.13404 -0.93291 1.000 32.36512 1224 LEU A N 1
ATOM 1086 C CA . LEU A 1 85 ? 72.05435 -18.74746 0.24533 1.000 39.45972 1224 LEU A CA 1
ATOM 1087 C C . LEU A 1 85 ? 70.97806 -19.57296 0.89794 1.000 33.45101 1224 LEU A C 1
ATOM 1088 O O . LEU A 1 85 ? 69.88350 -19.06703 1.17685 1.000 30.71962 1224 LEU A O 1
ATOM 1104 N N . ASN A 1 86 ? 71.28617 -20.83903 1.15381 1.000 33.33193 1225 ASN A N 1
ATOM 1105 C CA . ASN A 1 86 ? 70.34036 -21.70365 1.84017 1.000 29.79283 1225 ASN A CA 1
ATOM 1106 C C . ASN A 1 86 ? 70.53947 -21.52123 3.33880 1.000 31.87869 1225 ASN A C 1
ATOM 1107 O O . ASN A 1 86 ? 71.29289 -22.24767 3.98738 1.000 31.72848 1225 ASN A O 1
ATOM 1118 N N . LEU A 1 87 ? 69.83254 -20.55304 3.91230 1.000 29.20116 1226 LEU A N 1
ATOM 1119 C CA . LEU A 1 87 ? 69.97151 -20.33219 5.34693 1.000 35.06987 1226 LEU A CA 1
ATOM 1120 C C . LEU A 1 87 ? 69.31119 -21.42125 6.17695 1.000 29.99974 1226 LEU A C 1
ATOM 1121 O O . LEU A 1 87 ? 69.55766 -21.48778 7.38652 1.000 36.91265 1226 LEU A O 1
ATOM 1137 N N . GLY A 1 88 ? 68.50395 -22.28392 5.56688 1.000 25.04593 1227 GLY A N 1
ATOM 1138 C CA . GLY A 1 88 ? 67.97180 -23.43159 6.27309 1.000 33.81470 1227 GLY A CA 1
ATOM 1139 C C . GLY A 1 88 ? 69.05325 -24.36692 6.76647 1.000 31.47802 1227 GLY A C 1
ATOM 1140 O O . GLY A 1 88 ? 68.82729 -25.14077 7.70534 1.000 31.35601 1227 GLY A O 1
ATOM 1144 N N . LEU A 1 89 ? 70.23269 -24.31084 6.16286 1.000 29.19229 1228 LEU A N 1
ATOM 1145 C CA . LEU A 1 89 ? 71.33409 -25.09133 6.69331 1.000 27.96527 1228 LEU A CA 1
ATOM 1146 C C . LEU A 1 89 ? 71.75609 -24.61295 8.07165 1.000 27.68951 1228 LEU A C 1
ATOM 1147 O O . LEU A 1 89 ? 72.52524 -25.30971 8.73348 1.000 28.92954 1228 LEU A O 1
ATOM 1163 N N . PHE A 1 90 ? 71.27751 -23.44869 8.51531 1.000 25.49671 1229 PHE A N 1
ATOM 1164 C CA . PHE A 1 90 ? 71.57117 -22.95586 9.85067 1.000 23.28888 1229 PHE A CA 1
ATOM 1165 C C . PHE A 1 90 ? 70.33799 -22.98428 10.74551 1.000 29.85112 1229 PHE A C 1
ATOM 1166 O O . PHE A 1 90 ? 70.34226 -22.38633 11.82610 1.000 24.27369 1229 PHE A O 1
ATOM 1183 N N . SER A 1 91 ? 69.27937 -23.66714 10.33042 1.000 24.20445 1230 SER A N 1
ATOM 1184 C CA . SER A 1 91 ? 68.17555 -23.88787 11.25203 1.000 27.23677 1230 SER A CA 1
ATOM 1185 C C . SER A 1 91 ? 68.63713 -24.71399 12.45024 1.000 22.96451 1230 SER A C 1
ATOM 1186 O O . SER A 1 91 ? 69.59687 -25.49298 12.39146 1.000 24.80242 1230 SER A O 1
ATOM 1194 N N . THR A 1 92 ? 67.88534 -24.59617 13.53105 1.000 24.11271 1231 THR A N 1
ATOM 1195 C CA . THR A 1 92 ? 68.26076 -25.30446 14.73819 1.000 22.28372 1231 THR A CA 1
ATOM 1196 C C . THR A 1 92 ? 68.19754 -26.80253 14.50920 1.000 23.94424 1231 THR A C 1
ATOM 1197 O O . THR A 1 92 ? 69.08641 -27.52973 14.95259 1.000 25.09161 1231 THR A O 1
ATOM 1208 N N . LYS A 1 93 ? 67.17619 -27.26311 13.77032 1.000 24.02803 1232 LYS A N 1
ATOM 1209 C CA . LYS A 1 93 ? 67.04153 -28.68676 13.45730 1.000 24.07803 1232 LYS A CA 1
ATOM 1210 C C . LYS A 1 93 ? 68.26355 -29.21324 12.72148 1.000 26.26458 1232 LYS A C 1
ATOM 1211 O O . LYS A 1 93 ? 68.82328 -30.24794 13.10028 1.000 26.98750 1232 LYS A O 1
ATOM 1230 N N . THR A 1 94 ? 68.67329 -28.52897 11.64781 1.000 21.48863 1233 THR A N 1
ATOM 1231 C CA . THR A 1 94 ? 69.85202 -28.94267 10.88045 1.000 24.57349 1233 THR A CA 1
ATOM 1232 C C . THR A 1 94 ? 71.11229 -28.89129 11.73349 1.000 28.42053 1233 THR A C 1
ATOM 1233 O O . THR A 1 94 ? 71.95001 -29.78969 11.67012 1.000 30.36882 1233 THR A O 1
ATOM 1244 N N . LEU A 1 95 ? 71.29242 -27.81134 12.49509 1.000 22.37719 1234 LEU A N 1
ATOM 1245 C CA . LEU A 1 95 ? 72.45416 -27.69019 13.36387 1.000 22.94309 1234 LEU A CA 1
ATOM 1246 C C . LEU A 1 95 ? 72.52488 -28.83487 14.37669 1.000 24.10174 1234 LEU A C 1
ATOM 1247 O O . LEU A 1 95 ? 73.59694 -29.39956 14.60971 1.000 24.91149 1234 LEU A O 1
ATOM 1263 N N . VAL A 1 96 ? 71.39553 -29.16765 15.00234 1.000 27.58239 1235 VAL A N 1
ATOM 1264 C CA . VAL A 1 96 ? 71.37677 -30.24191 15.99085 1.000 27.63392 1235 VAL A CA 1
ATOM 1265 C C . VAL A 1 96 ? 71.78857 -31.55375 15.33415 1.000 27.79145 1235 VAL A C 1
ATOM 1266 O O . VAL A 1 96 ? 72.64402 -32.28572 15.84474 1.000 28.65745 1235 VAL A O 1
ATOM 1279 N N . GLU A 1 97 ? 71.22028 -31.84638 14.16483 1.000 29.25782 1236 GLU A N 1
ATOM 1280 C CA . GLU A 1 97 ? 71.51110 -33.11702 13.51048 1.000 30.08570 1236 GLU A CA 1
ATOM 1281 C C . GLU A 1 97 ? 72.99012 -33.23393 13.17931 1.000 34.57686 1236 GLU A C 1
ATOM 1282 O O . GLU A 1 97 ? 73.55276 -34.32821 13.24381 1.000 31.71813 1236 GLU A O 1
ATOM 1294 N N . ALA A 1 98 ? 73.64601 -32.11035 12.87271 1.000 30.72866 1237 ALA A N 1
ATOM 1295 C CA . ALA A 1 98 ? 75.05587 -32.12887 12.51752 1.000 30.83175 1237 ALA A CA 1
ATOM 1296 C C . ALA A 1 98 ? 75.98392 -32.04378 13.72518 1.000 30.81413 1237 ALA A C 1
ATOM 1297 O O . ALA A 1 98 ? 77.16673 -32.37456 13.60303 1.000 27.94745 1237 ALA A O 1
ATOM 1304 N N . SER A 1 99 ? 75.47819 -31.64931 14.88713 1.000 27.08147 1238 SER A N 1
ATOM 1305 C CA . SER A 1 99 ? 76.33142 -31.40120 16.04224 1.000 24.33801 1238 SER A CA 1
ATOM 1306 C C . SER A 1 99 ? 76.83152 -32.69593 16.68426 1.000 31.21224 1238 SER A C 1
ATOM 1307 O O . SER A 1 99 ? 76.27348 -33.78303 16.50003 1.000 28.32079 1238 SER A O 1
ATOM 1315 N N . GLY A 1 100 ? 77.91931 -32.55173 17.44372 1.000 35.30555 1239 GLY A N 1
ATOM 1316 C CA . GLY A 1 100 ? 78.34383 -33.51949 18.42116 1.000 35.97799 1239 GLY A CA 1
ATOM 1317 C C . GLY A 1 100 ? 78.07526 -33.04746 19.84211 1.000 42.02756 1239 GLY A C 1
ATOM 1318 O O . GLY A 1 100 ? 77.32903 -32.09730 20.09493 1.000 36.83745 1239 GLY A O 1
ATOM 1322 N N . GLU A 1 101 ? 78.72043 -33.71996 20.78714 1.000 38.20647 1240 GLU A N 1
ATOM 1323 C CA . GLU A 1 101 ? 78.46400 -33.41987 22.18869 1.000 38.39991 1240 GLU A CA 1
ATOM 1324 C C . GLU A 1 101 ? 79.30123 -32.25787 22.70408 1.000 30.82825 1240 GLU A C 1
ATOM 1325 O O . GLU A 1 101 ? 79.44118 -32.10390 23.92567 1.000 32.71084 1240 GLU A O 1
ATOM 1337 N N . HIS A 1 102 ? 79.87065 -31.44934 21.81113 1.000 31.00809 1241 HIS A N 1
ATOM 1338 C CA . HIS A 1 102 ? 80.84984 -30.46812 22.23273 1.000 36.04469 1241 HIS A CA 1
ATOM 1339 C C . HIS A 1 102 ? 80.20816 -29.45023 23.15214 1.000 26.78116 1241 HIS A C 1
ATOM 1340 O O . HIS A 1 102 ? 79.07241 -29.01135 22.94423 1.000 23.10253 1241 HIS A O 1
ATOM 1354 N N . THR A 1 103 ? 80.95392 -29.07800 24.17046 1.000 26.02550 1242 THR A N 1
ATOM 1355 C CA . THR A 1 103 ? 80.50438 -28.05151 25.07880 1.000 25.70320 1242 THR A CA 1
ATOM 1356 C C . THR A 1 103 ? 80.43039 -26.69982 24.36760 1.000 26.90327 1242 THR A C 1
ATOM 1357 O O . THR A 1 103 ? 81.32726 -26.33128 23.59222 1.000 21.25096 1242 THR A O 1
ATOM 1368 N N . VAL A 1 104 ? 79.34725 -25.97058 24.65153 1.000 22.46705 1243 VAL A N 1
ATOM 1369 C CA . VAL A 1 104 ? 79.14108 -24.60491 24.19506 1.000 25.41705 1243 VAL A CA 1
ATOM 1370 C C . VAL A 1 104 ? 78.74830 -23.74878 25.38720 1.000 26.11328 1243 VAL A C 1
ATOM 1371 O O . VAL A 1 104 ? 78.32614 -24.25304 26.42970 1.000 23.02722 1243 VAL A O 1
ATOM 1384 N N . GLU A 1 105 ? 78.88223 -22.42896 25.23059 1.000 18.63455 1244 GLU A N 1
ATOM 1385 C CA . GLU A 1 105 ? 78.54851 -21.56176 26.34744 1.000 25.76943 1244 GLU A CA 1
ATOM 1386 C C . GLU A 1 105 ? 77.21845 -20.83615 26.18518 1.000 23.15164 1244 GLU A C 1
ATOM 1387 O O . GLU A 1 105 ? 76.69255 -20.64472 25.08033 1.000 22.27205 1244 GLU A O 1
ATOM 1399 N N A VAL A 1 106 ? 76.70725 -20.41589 27.33589 0.663 20.68548 1245 VAL A N 1
ATOM 1400 N N B VAL A 1 106 ? 76.64047 -20.48803 27.33043 0.337 20.85187 1245 VAL A N 1
ATOM 1401 C CA A VAL A 1 106 ? 75.39710 -19.82866 27.53697 0.663 22.35337 1245 VAL A CA 1
ATOM 1402 C CA B VAL A 1 106 ? 75.38891 -19.75615 27.39596 0.337 22.29283 1245 VAL A CA 1
ATOM 1403 C C A VAL A 1 106 ? 75.57928 -18.57611 28.37927 0.663 23.06635 1245 VAL A C 1
ATOM 1404 C C B VAL A 1 106 ? 75.56553 -18.58488 28.34908 0.337 23.07407 1245 VAL A C 1
ATOM 1405 O O A VAL A 1 106 ? 76.46974 -18.51591 29.23061 0.663 20.30146 1245 VAL A O 1
ATOM 1406 O O B VAL A 1 106 ? 76.42130 -18.59068 29.23556 0.337 20.52442 1245 VAL A O 1
ATOM 1431 N N . ARG A 1 107 ? 74.73191 -17.57317 28.14494 1.000 22.13735 1246 ARG A N 1
ATOM 1432 C CA . ARG A 1 107 ? 74.54647 -16.46948 29.07354 1.000 19.60913 1246 ARG A CA 1
ATOM 1433 C C . ARG A 1 107 ? 73.12239 -16.54301 29.60403 1.000 22.52027 1246 ARG A C 1
ATOM 1434 O O . ARG A 1 107 ? 72.18122 -16.73157 28.82499 1.000 21.49178 1246 ARG A O 1
ATOM 1456 N N . THR A 1 108 ? 72.98285 -16.44373 30.92143 1.000 23.68115 1247 THR A N 1
ATOM 1457 C CA . THR A 1 108 ? 71.70075 -16.33070 31.58282 1.000 23.38449 1247 THR A CA 1
ATOM 1458 C C . THR A 1 108 ? 71.41499 -14.86825 31.87391 1.000 26.68622 1247 THR A C 1
ATOM 1459 O O . THR A 1 108 ? 72.26279 -14.16064 32.41777 1.000 25.53079 1247 THR A O 1
ATOM 1470 N N . GLN A 1 109 ? 70.22677 -14.40907 31.47798 1.000 19.34799 1248 GLN A N 1
ATOM 1471 C CA . GLN A 1 109 ? 69.91636 -12.99647 31.53263 1.000 20.11731 1248 GLN A CA 1
ATOM 1472 C C . GLN A 1 109 ? 68.46616 -12.83259 31.98614 1.000 22.29990 1248 GLN A C 1
ATOM 1473 O O . GLN A 1 109 ? 67.69830 -13.80227 32.04351 1.000 26.25140 1248 GLN A O 1
ATOM 1487 N N . VAL A 1 110 ? 68.11782 -11.60606 32.36622 1.000 23.34297 1249 VAL A N 1
ATOM 1488 C CA . VAL A 1 110 ? 66.73305 -11.23942 32.66341 1.000 23.41231 1249 VAL A CA 1
ATOM 1489 C C . VAL A 1 110 ? 66.06089 -10.83406 31.36364 1.000 23.29894 1249 VAL A C 1
ATOM 1490 O O . VAL A 1 110 ? 66.58349 -9.99775 30.62321 1.000 27.95041 1249 VAL A O 1
ATOM 1503 N N . GLN A 1 111 ? 64.90934 -11.42340 31.07507 1.000 26.98329 1250 GLN A N 1
ATOM 1504 C CA . GLN A 1 111 ? 64.12649 -10.97886 29.92282 1.000 21.55615 1250 GLN A CA 1
ATOM 1505 C C . GLN A 1 111 ? 63.54099 -9.60268 30.21046 1.000 24.64128 1250 GLN A C 1
ATOM 1506 O O . GLN A 1 111 ? 62.79720 -9.44482 31.18449 1.000 26.65676 1250 GLN A O 1
ATOM 1520 N N . GLN A 1 112 ? 63.86259 -8.61440 29.37064 1.000 25.25464 1251 GLN A N 1
ATOM 1521 C CA . GLN A 1 112 ? 63.40928 -7.24022 29.54059 1.000 23.90356 1251 GLN A CA 1
ATOM 1522 C C . GLN A 1 112 ? 63.24848 -6.59065 28.17677 1.000 29.17659 1251 GLN A C 1
ATOM 1523 O O . GLN A 1 112 ? 63.93560 -6.97089 27.22427 1.000 26.18370 1251 GLN A O 1
ATOM 1537 N N . PRO A 1 113 ? 62.42394 -5.53920 28.07719 1.000 23.93348 1252 PRO A N 1
ATOM 1538 C CA . PRO A 1 113 ? 62.30737 -4.80432 26.81493 1.000 25.85582 1252 PRO A CA 1
ATOM 1539 C C . PRO A 1 113 ? 63.65996 -4.28515 26.35255 1.000 23.80641 1252 PRO A C 1
ATOM 1540 O O . PRO A 1 113 ? 64.53324 -3.94493 27.14970 1.000 25.10768 1252 PRO A O 1
ATOM 1551 N N . SER A 1 114 ? 63.83304 -4.26634 25.03738 1.000 22.96079 1253 SER A N 1
ATOM 1552 C CA . SER A 1 114 ? 65.12942 -3.94945 24.45870 1.000 21.11094 1253 SER A CA 1
ATOM 1553 C C . SER A 1 114 ? 65.58682 -2.53974 24.78757 1.000 22.93525 1253 SER A C 1
ATOM 1554 O O . SER A 1 114 ? 66.78710 -2.26076 24.71794 1.000 26.21168 1253 SER A O 1
ATOM 1562 N N . ASP A 1 115 ? 64.68415 -1.63403 25.11568 1.000 23.19956 1254 ASP A N 1
ATOM 1563 C CA . ASP A 1 115 ? 65.10809 -0.28244 25.47810 1.000 25.70919 1254 ASP A CA 1
ATOM 1564 C C . ASP A 1 115 ? 65.29848 -0.11634 26.97230 1.000 24.02048 1254 ASP A C 1
ATOM 1565 O O . ASP A 1 115 ? 65.40371 1.01716 27.44001 1.000 26.59841 1254 ASP A O 1
ATOM 1574 N N . GLU A 1 116 ? 65.36892 -1.21444 27.73059 1.000 26.42300 1255 GLU A N 1
ATOM 1575 C CA . GLU A 1 116 ? 65.40164 -1.10028 29.18069 1.000 28.26601 1255 GLU A CA 1
ATOM 1576 C C . GLU A 1 116 ? 66.43543 -2.02910 29.80212 1.000 29.35687 1255 GLU A C 1
ATOM 1577 O O . GLU A 1 116 ? 66.87248 -3.02456 29.21748 1.000 21.37516 1255 GLU A O 1
ATOM 1589 N N . ASN A 1 117 ? 66.82488 -1.66315 31.01422 1.000 27.39327 1256 ASN A N 1
ATOM 1590 C CA . ASN A 1 117 ? 67.68474 -2.50369 31.82319 1.000 25.92816 1256 ASN A CA 1
ATOM 1591 C C . ASN A 1 117 ? 67.51317 -2.04493 33.26778 1.000 23.78946 1256 ASN A C 1
ATOM 1592 O O . ASN A 1 117 ? 67.97666 -0.96619 33.64032 1.000 28.61158 1256 ASN A O 1
ATOM 1603 N N . TRP A 1 118 ? 66.80929 -2.83859 34.04859 1.000 29.57637 1257 TRP A N 1
ATOM 1604 C CA . TRP A 1 118 ? 66.33786 -2.45654 35.36504 1.000 32.94525 1257 TRP A CA 1
ATOM 1605 C C . TRP A 1 118 ? 67.27906 -2.95246 36.44554 1.000 35.49783 1257 TRP A C 1
ATOM 1606 O O . TRP A 1 118 ? 67.84762 -4.04352 36.34532 1.000 29.40823 1257 TRP A O 1
ATOM 1627 N N . ASP A 1 119 ? 67.39282 -2.15686 37.50380 1.000 29.17943 1258 ASP A N 1
ATOM 1628 C CA . ASP A 1 119 ? 68.07968 -2.58319 38.71278 1.000 37.12058 1258 ASP A CA 1
ATOM 1629 C C . ASP A 1 119 ? 67.26006 -3.66248 39.42254 1.000 45.99519 1258 ASP A C 1
ATOM 1630 O O . ASP A 1 119 ? 66.13026 -3.98853 39.03793 1.000 37.11065 1258 ASP A O 1
ATOM 1639 N N . LEU A 1 120 ? 67.82239 -4.18488 40.51189 1.000 42.86084 1259 LEU A N 1
ATOM 1640 C CA . LEU A 1 120 ? 67.20692 -5.31735 41.20128 1.000 47.30228 1259 LEU A CA 1
ATOM 1641 C C . LEU A 1 120 ? 65.80047 -4.99316 41.69911 1.000 41.54579 1259 LEU A C 1
ATOM 1642 O O . LEU A 1 120 ? 64.90291 -5.84299 41.63314 1.000 52.47241 1259 LEU A O 1
ATOM 1658 N N . THR A 1 121 ? 65.58183 -3.77550 42.18770 1.000 49.50283 1260 THR A N 1
ATOM 1659 C CA . THR A 1 121 ? 64.27938 -3.40397 42.72969 1.000 52.36279 1260 THR A CA 1
ATOM 1660 C C . THR A 1 121 ? 63.24059 -3.09068 41.65368 1.000 57.68256 1260 THR A C 1
ATOM 1661 O O . THR A 1 121 ? 62.07119 -2.84790 41.99315 1.000 50.51557 1260 THR A O 1
ATOM 1672 N N . GLY A 1 122 ? 63.62872 -3.07037 40.37769 1.000 50.75320 1261 GLY A N 1
ATOM 1673 C CA . GLY A 1 122 ? 62.68047 -2.73742 39.33402 1.000 40.52108 1261 GLY A CA 1
ATOM 1674 C C . GLY A 1 122 ? 62.13615 -1.33443 39.43940 1.000 44.96936 1261 GLY A C 1
ATOM 1675 O O . GLY A 1 122 ? 60.98719 -1.09013 39.05272 1.000 43.91610 1261 GLY A O 1
ATOM 1679 N N . THR A 1 123 ? 62.93893 -0.38965 39.93161 1.000 45.16241 1262 THR A N 1
ATOM 1680 C CA . THR A 1 123 ? 62.50415 0.99412 40.02361 1.000 41.59148 1262 THR A CA 1
ATOM 1681 C C . THR A 1 123 ? 63.30619 1.94695 39.15837 1.000 40.55600 1262 THR A C 1
ATOM 1682 O O . THR A 1 123 ? 62.82167 3.05438 38.88927 1.000 47.50994 1262 THR A O 1
ATOM 1693 N N . ARG A 1 124 ? 64.49653 1.55628 38.68755 1.000 41.59099 1263 ARG A N 1
ATOM 1694 C CA . ARG A 1 124 ? 65.24809 2.46911 37.84511 1.000 35.28924 1263 ARG A CA 1
ATOM 1695 C C . ARG A 1 124 ? 66.12470 1.72144 36.85511 1.000 33.76470 1263 ARG A C 1
ATOM 1696 O O . ARG A 1 124 ? 66.44694 0.53508 37.01664 1.000 31.06690 1263 ARG A O 1
ATOM 1717 N N . GLN A 1 125 ? 66.46604 2.45474 35.81054 1.000 26.84822 1264 GLN A N 1
ATOM 1718 C CA . GLN A 1 125 ? 67.32974 1.96585 34.74937 1.000 31.03014 1264 GLN A CA 1
ATOM 1719 C C . GLN A 1 125 ? 68.77978 2.11947 35.16236 1.000 29.42607 1264 GLN A C 1
ATOM 1720 O O . GLN A 1 125 ? 69.15953 3.11806 35.77693 1.000 26.43247 1264 GLN A O 1
ATOM 1734 N N . ILE A 1 126 ? 69.59922 1.15151 34.78007 1.000 25.14252 1265 ILE A N 1
ATOM 1735 C CA . ILE A 1 126 ? 71.01479 1.17266 35.08601 1.000 22.74565 1265 ILE A CA 1
ATOM 1736 C C . ILE A 1 126 ? 71.76540 0.71004 33.84252 1.000 25.40669 1265 ILE A C 1
ATOM 1737 O O . ILE A 1 126 ? 71.18141 0.12316 32.92925 1.000 28.04959 1265 ILE A O 1
ATOM 1753 N N . TRP A 1 127 ? 73.10352 0.90788 33.85890 1.000 22.51238 1266 TRP A N 1
ATOM 1754 C CA . TRP A 1 127 ? 74.01009 0.46480 32.78399 1.000 21.53522 1266 TRP A CA 1
ATOM 1755 C C . TRP A 1 127 ? 74.49683 -0.97652 32.89515 1.000 26.39044 1266 TRP A C 1
ATOM 1756 O O . TRP A 1 127 ? 74.46618 -1.71098 31.89536 1.000 22.87157 1266 TRP A O 1
ATOM 1777 N N . PRO A 1 128 ? 75.02346 -1.40942 34.03851 1.000 23.94958 1267 PRO A N 1
ATOM 1778 C CA . PRO A 1 128 ? 75.49786 -2.79434 34.13358 1.000 27.11245 1267 PRO A CA 1
ATOM 1779 C C . PRO A 1 128 ? 74.36551 -3.77347 33.85830 1.000 24.99408 1267 PRO A C 1
ATOM 1780 O O . PRO A 1 128 ? 73.24636 -3.60787 34.34560 1.000 24.13269 1267 PRO A O 1
ATOM 1791 N N . CYS A 1 129 ? 74.68223 -4.81870 33.09255 1.000 21.67435 1268 CYS A N 1
ATOM 1792 C CA . CYS A 1 129 ? 73.69174 -5.75305 32.57121 1.000 23.05206 1268 CYS A CA 1
ATOM 1793 C C . CYS A 1 129 ? 74.06924 -7.16517 32.97731 1.000 26.21435 1268 CYS A C 1
ATOM 1794 O O . CYS A 1 129 ? 75.12826 -7.67202 32.57283 1.000 26.73486 1268 CYS A O 1
ATOM 1802 N N . GLU A 1 130 ? 73.18959 -7.80516 33.74043 1.000 24.80189 1269 GLU A N 1
ATOM 1803 C CA . GLU A 1 130 ? 73.46155 -9.13830 34.24389 1.000 22.31026 1269 GLU A CA 1
ATOM 1804 C C . GLU A 1 130 ? 73.50754 -10.14410 33.09275 1.000 23.73318 1269 GLU A C 1
ATOM 1805 O O . GLU A 1 130 ? 72.61185 -10.17316 32.24934 1.000 27.30242 1269 GLU A O 1
ATOM 1817 N N . SER A 1 131 ? 74.56079 -10.95757 33.05341 1.000 22.22748 1270 SER A N 1
ATOM 1818 C CA . SER A 1 131 ? 74.73736 -11.93846 31.96719 1.000 26.03386 1270 SER A CA 1
ATOM 1819 C C . SER A 1 131 ? 75.76526 -12.98762 32.42493 1.000 23.34539 1270 SER A C 1
ATOM 1820 O O . SER A 1 131 ? 76.96252 -12.81527 32.20597 1.000 26.78622 1270 SER A O 1
ATOM 1828 N N . SER A 1 132 ? 75.28640 -14.07260 33.04990 1.000 22.85590 1271 SER A N 1
ATOM 1829 C CA A SER A 1 132 ? 76.17783 -15.03790 33.68155 0.662 27.07071 1271 SER A CA 1
ATOM 1830 C CA B SER A 1 132 ? 76.14702 -15.05608 33.69696 0.338 27.07542 1271 SER A CA 1
ATOM 1831 C C . SER A 1 132 ? 76.45526 -16.24025 32.78052 1.000 26.28512 1271 SER A C 1
ATOM 1832 O O . SER A 1 132 ? 75.60888 -16.68325 31.99375 1.000 26.67385 1271 SER A O 1
ATOM 1847 N N . ARG A 1 133 ? 77.66967 -16.77603 32.92140 1.000 23.44757 1272 ARG A N 1
ATOM 1848 C CA . ARG A 1 133 ? 78.16212 -17.85740 32.08227 1.000 24.02573 1272 ARG A CA 1
ATOM 1849 C C . ARG A 1 133 ? 77.83044 -19.23489 32.63968 1.000 25.30024 1272 ARG A C 1
ATOM 1850 O O . ARG A 1 133 ? 77.98771 -19.50647 33.83337 1.000 27.03549 1272 ARG A O 1
ATOM 1871 N N . SER A 1 134 ? 77.43559 -20.13102 31.74453 1.000 24.25636 1273 SER A N 1
ATOM 1872 C CA . SER A 1 134 ? 77.39133 -21.54712 32.03872 1.000 24.92920 1273 SER A CA 1
ATOM 1873 C C . SER A 1 134 ? 77.60642 -22.26874 30.71902 1.000 24.97697 1273 SER A C 1
ATOM 1874 O O . SER A 1 134 ? 77.84599 -21.63757 29.67926 1.000 21.94642 1273 SER A O 1
ATOM 1882 N N . HIS A 1 135 ? 77.46129 -23.58225 30.74528 1.000 21.51606 1274 HIS A N 1
ATOM 1883 C CA . HIS A 1 135 ? 77.79630 -24.38940 29.58294 1.000 21.32043 1274 HIS A CA 1
ATOM 1884 C C . HIS A 1 135 ? 76.72677 -25.43849 29.33216 1.000 20.40773 1274 HIS A C 1
ATOM 1885 O O . HIS A 1 135 ? 76.00230 -25.84700 30.24150 1.000 25.79115 1274 HIS A O 1
ATOM 1899 N N . THR A 1 136 ? 76.65961 -25.88499 28.08356 1.000 22.00958 1275 THR A N 1
ATOM 1900 C CA . THR A 1 136 ? 75.65638 -26.86593 27.68446 1.000 24.99890 1275 THR A CA 1
ATOM 1901 C C . THR A 1 136 ? 76.16370 -27.50734 26.39651 1.000 25.85518 1275 THR A C 1
ATOM 1902 O O . THR A 1 136 ? 77.37345 -27.49462 26.13118 1.000 23.17654 1275 THR A O 1
ATOM 1913 N N . THR A 1 137 ? 75.24901 -28.11433 25.62483 1.000 25.84988 1276 THR A N 1
ATOM 1914 C CA . THR A 1 137 ? 75.52598 -28.59098 24.28035 1.000 21.19019 1276 THR A CA 1
ATOM 1915 C C . THR A 1 137 ? 74.52167 -27.95481 23.32033 1.000 24.06382 1276 THR A C 1
ATOM 1916 O O . THR A 1 137 ? 73.46698 -27.45127 23.72710 1.000 23.78134 1276 THR A O 1
ATOM 1927 N N . ILE A 1 138 ? 74.84802 -27.98536 22.03249 1.000 21.38265 1277 ILE A N 1
ATOM 1928 C CA . ILE A 1 138 ? 73.90430 -27.50026 21.02204 1.000 22.08314 1277 ILE A CA 1
ATOM 1929 C C . ILE A 1 138 ? 72.55383 -28.19495 21.16076 1.000 23.77567 1277 ILE A C 1
ATOM 1930 O O . ILE A 1 138 ? 71.50139 -27.54641 21.14464 1.000 24.14740 1277 ILE A O 1
ATOM 1946 N N . ALA A 1 139 ? 72.56119 -29.53626 21.28253 1.000 22.55195 1278 ALA A N 1
ATOM 1947 C CA . ALA A 1 139 ? 71.31271 -30.29448 21.34971 1.000 25.31413 1278 ALA A CA 1
ATOM 1948 C C . ALA A 1 139 ? 70.51024 -29.94754 22.59818 1.000 26.07903 1278 ALA A C 1
ATOM 1949 O O . ALA A 1 139 ? 69.27767 -29.80767 22.53721 1.000 25.21149 1278 ALA A O 1
ATOM 1956 N N . LYS A 1 140 ? 71.18367 -29.75659 23.73468 1.000 24.38181 1279 LYS A N 1
ATOM 1957 C CA . LYS A 1 140 ? 70.43608 -29.40473 24.93313 1.000 23.22820 1279 LYS A CA 1
ATOM 1958 C C . LYS A 1 140 ? 69.98348 -27.95342 24.89912 1.000 24.34533 1279 LYS A C 1
ATOM 1959 O O . LYS A 1 140 ? 68.87320 -27.64036 25.35290 1.000 23.45644 1279 LYS A O 1
ATOM 1978 N N . TYR A 1 141 ? 70.77843 -27.04631 24.32822 1.000 21.31607 1280 TYR A N 1
ATOM 1979 C CA . TYR A 1 141 ? 70.27876 -25.67711 24.20919 1.000 19.83706 1280 TYR A CA 1
ATOM 1980 C C . TYR A 1 141 ? 69.07049 -25.63728 23.26537 1.000 23.61074 1280 TYR A C 1
ATOM 1981 O O . TYR A 1 141 ? 68.08889 -24.92601 23.52352 1.000 24.62326 1280 TYR A O 1
ATOM 2000 N N . ALA A 1 142 ? 69.12216 -26.42327 22.19203 1.000 22.87111 1281 ALA A N 1
ATOM 2001 C CA . ALA A 1 142 ? 68.02998 -26.51145 21.21791 1.000 21.92361 1281 ALA A CA 1
ATOM 2002 C C . ALA A 1 142 ? 66.72820 -26.93805 21.86763 1.000 23.75849 1281 ALA A C 1
ATOM 2003 O O . ALA A 1 142 ? 65.65132 -26.44634 21.51020 1.000 21.16516 1281 ALA A O 1
ATOM 2010 N N . GLN A 1 143 ? 66.79849 -27.89157 22.79632 1.000 23.71370 1282 GLN A N 1
ATOM 2011 C CA . GLN A 1 143 ? 65.60834 -28.31700 23.52486 1.000 25.83092 1282 GLN A CA 1
ATOM 2012 C C . GLN A 1 143 ? 65.02164 -27.17645 24.34393 1.000 28.73248 1282 GLN A C 1
ATOM 2013 O O . GLN A 1 143 ? 63.79027 -27.01101 24.41865 1.000 28.19030 1282 GLN A O 1
ATOM 2027 N N . TYR A 1 144 ? 65.89342 -26.37418 24.96348 1.000 29.52778 1283 TYR A N 1
ATOM 2028 C CA . TYR A 1 144 ? 65.44208 -25.19220 25.68640 1.000 26.62719 1283 TYR A CA 1
ATOM 2029 C C . TYR A 1 144 ? 64.80985 -24.17993 24.74849 1.000 26.85049 1283 TYR A C 1
ATOM 2030 O O . TYR A 1 144 ? 63.73317 -23.64478 25.02858 1.000 22.55406 1283 TYR A O 1
ATOM 2048 N N . GLN A 1 145 ? 65.48374 -23.87553 23.63820 1.000 21.94840 1284 GLN A N 1
ATOM 2049 C CA . GLN A 1 145 ? 64.93321 -22.92177 22.67946 1.000 20.84150 1284 GLN A CA 1
ATOM 2050 C C . GLN A 1 145 ? 63.54529 -23.35524 22.19404 1.000 21.97965 1284 GLN A C 1
ATOM 2051 O O . GLN A 1 145 ? 62.65104 -22.52105 22.01169 1.000 22.58353 1284 GLN A O 1
ATOM 2065 N N . ALA A 1 146 ? 63.37951 -24.63793 21.90608 1.000 23.08488 1285 ALA A N 1
ATOM 2066 C CA . ALA A 1 146 ? 62.09738 -25.13926 21.39886 1.000 25.57396 1285 ALA A CA 1
ATOM 2067 C C . ALA A 1 146 ? 61.04008 -25.14473 22.49006 1.000 25.94346 1285 ALA A C 1
ATOM 2068 O O . ALA A 1 146 ? 59.86710 -24.83920 22.23573 1.000 29.47656 1285 ALA A O 1
ATOM 2075 N N . SER A 1 147 ? 61.43842 -25.45206 23.72479 1.000 25.78894 1286 SER A N 1
ATOM 2076 C CA . SER A 1 147 ? 60.49020 -25.46930 24.82874 1.000 32.87097 1286 SER A CA 1
ATOM 2077 C C . SER A 1 147 ? 60.04459 -24.06311 25.18339 1.000 34.14156 1286 SER A C 1
ATOM 2078 O O . SER A 1 147 ? 58.89638 -23.84722 25.59229 1.000 33.81940 1286 SER A O 1
ATOM 2086 N N . SER A 1 148 ? 60.95930 -23.10103 25.07025 1.000 28.36305 1287 SER A N 1
ATOM 2087 C CA . SER A 1 148 ? 60.60817 -21.69795 25.18226 1.000 25.27142 1287 SER A CA 1
ATOM 2088 C C . SER A 1 148 ? 59.55135 -21.32106 24.15360 1.000 25.85805 1287 SER A C 1
ATOM 2089 O O . SER A 1 148 ? 58.52246 -20.71232 24.48223 1.000 27.81007 1287 SER A O 1
ATOM 2097 N N . PHE A 1 149 ? 59.80391 -21.66839 22.89310 1.000 26.86189 1288 PHE A N 1
ATOM 2098 C CA . PHE A 1 149 ? 58.88463 -21.34084 21.82025 1.000 28.88057 1288 PHE A CA 1
ATOM 2099 C C . PHE A 1 149 ? 57.52354 -22.00571 22.00552 1.000 35.25230 1288 PHE A C 1
ATOM 2100 O O . PHE A 1 149 ? 56.52031 -21.48473 21.53106 1.000 32.64679 1288 PHE A O 1
ATOM 2117 N N . GLN A 1 150 ? 57.46784 -23.15723 22.66358 1.000 30.86111 1289 GLN A N 1
ATOM 2118 C CA . GLN A 1 150 ? 56.19462 -23.81749 22.95180 1.000 35.39107 1289 GLN A CA 1
ATOM 2119 C C . GLN A 1 150 ? 55.56785 -23.32157 24.24457 1.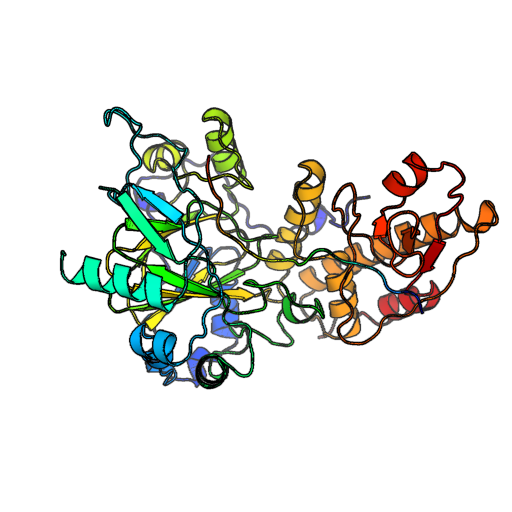000 38.79284 1289 GLN A C 1
ATOM 2120 O O . GLN A 1 150 ? 54.42939 -23.68393 24.55010 1.000 37.08095 1289 GLN A O 1
ATOM 2134 N N . GLU A 1 151 ? 56.27587 -22.48904 24.99724 1.000 29.06044 1290 GLU A N 1
ATOM 2135 C CA . GLU A 1 151 ? 55.79822 -21.97104 26.27392 1.000 32.63265 1290 GLU A CA 1
ATOM 2136 C C . GLU A 1 151 ? 55.57482 -23.12406 27.25411 1.000 48.61201 1290 GLU A C 1
ATOM 2137 O O . GLU A 1 151 ? 54.49832 -23.29567 27.83079 1.000 46.07827 1290 GLU A O 1
ATOM 2149 N N . SER A 1 152 ? 56.63076 -23.91049 27.44131 1.000 48.53920 1291 SER A N 1
ATOM 2150 C CA . SER A 1 152 ? 56.58441 -25.05825 28.34831 1.000 52.93980 1291 SER A CA 1
ATOM 2151 C C . SER A 1 152 ? 57.88449 -25.20344 29.12329 1.000 39.64577 1291 SER A C 1
ATOM 2152 O O . SER A 1 152 ? 58.38636 -24.22786 29.69362 1.000 42.26430 1291 SER A O 1
ATOM 2160 N N . HIS A 1 185 ? 61.48209 -12.66794 34.63358 1.000 40.44523 1324 HIS A N 1
ATOM 2161 C CA . HIS A 1 185 ? 61.71002 -13.93186 33.92982 1.000 40.31178 1324 HIS A CA 1
ATOM 2162 C C . HIS A 1 185 ? 63.14725 -14.10487 33.42544 1.000 35.08753 1324 HIS A C 1
ATOM 2163 O O . HIS A 1 185 ? 63.67951 -13.23391 32.76668 1.000 36.96422 1324 HIS A O 1
ATOM 2170 N N . ILE A 1 186 ? 63.74630 -15.23093 33.71706 1.000 40.49425 1325 ILE A N 1
ATOM 2171 C CA . ILE A 1 186 ? 65.13765 -15.50839 33.36954 1.000 34.87626 1325 ILE A CA 1
ATOM 2172 C C . ILE A 1 186 ? 65.16555 -16.20175 32.01715 1.000 30.50190 1325 ILE A C 1
ATOM 2173 O O . ILE A 1 186 ? 64.30446 -17.03753 31.73972 1.000 34.40549 1325 ILE A O 1
ATOM 2189 N N . ILE A 1 187 ? 66.13896 -15.86634 31.16112 1.000 25.07021 1326 ILE A N 1
ATOM 2190 C CA . ILE A 1 187 ? 66.28994 -16.55257 29.88137 1.000 27.17040 1326 ILE A CA 1
ATOM 2191 C C . ILE A 1 187 ? 67.73538 -16.98875 29.68413 1.000 27.67355 1326 ILE A C 1
ATOM 2192 O O . ILE A 1 187 ? 68.64951 -16.44791 30.29298 1.000 27.90531 1326 ILE A O 1
ATOM 2208 N N . LYS A 1 188 ? 67.93058 -17.94756 28.77744 1.000 24.92404 1327 LYS A N 1
ATOM 2209 C CA . LYS A 1 188 ? 69.24994 -18.42687 28.39708 1.000 25.99656 1327 LYS A CA 1
ATOM 2210 C C . LYS A 1 188 ? 69.49439 -18.19523 26.90965 1.000 24.27336 1327 LYS A C 1
ATOM 2211 O O . LYS A 1 188 ? 68.58341 -18.32549 26.08595 1.000 23.39551 1327 LYS A O 1
ATOM 2230 N N . PHE A 1 189 ? 70.74400 -17.85906 26.59616 1.000 22.90552 1328 PHE A N 1
ATOM 2231 C CA . PHE A 1 189 ? 71.22492 -17.44945 25.27562 1.000 24.40190 1328 PHE A CA 1
ATOM 2232 C C . PHE A 1 189 ? 72.45072 -18.29414 24.93265 1.000 23.82224 1328 PHE A C 1
ATOM 2233 O O . PHE A 1 189 ? 73.48019 -18.18411 25.60996 1.000 23.44662 1328 PHE A O 1
ATOM 2250 N N . GLY A 1 190 ? 72.35958 -19.12381 23.88771 1.000 25.40659 1329 GLY A N 1
ATOM 2251 C CA . GLY A 1 190 ? 73.52277 -19.88341 23.41746 1.000 23.10737 1329 GLY A CA 1
ATOM 2252 C C . GLY A 1 190 ? 74.39157 -18.99986 22.55652 1.000 27.38616 1329 GLY A C 1
ATOM 2253 O O . GLY A 1 190 ? 73.96433 -18.60546 21.46172 1.000 20.12803 1329 GLY A O 1
ATOM 2257 N N . THR A 1 191 ? 75.60215 -18.66740 23.02981 1.000 21.75882 1330 THR A N 1
ATOM 2258 C CA . THR A 1 191 ? 76.40020 -17.61074 22.42519 1.000 18.41868 1330 THR A CA 1
ATOM 2259 C C . THR A 1 191 ? 77.79117 -18.10747 22.03221 1.000 23.00970 1330 THR A C 1
ATOM 2260 O O . THR A 1 191 ? 78.33405 -19.07381 22.60110 1.000 24.83531 1330 THR A O 1
ATOM 2271 N N . ASN A 1 192 ? 78.34657 -17.45032 21.00829 1.000 18.17239 1331 ASN A N 1
ATOM 2272 C CA . ASN A 1 192 ? 79.70649 -17.68925 20.53283 1.000 20.14370 1331 ASN A CA 1
ATOM 2273 C C . ASN A 1 192 ? 79.97698 -19.15819 20.21797 1.000 21.38797 1331 ASN A C 1
ATOM 2274 O O . ASN A 1 192 ? 81.06139 -19.67359 20.49682 1.000 25.87373 1331 ASN A O 1
ATOM 2285 N N . ILE A 1 193 ? 78.99882 -19.82998 19.61234 1.000 18.41861 1332 ILE A N 1
ATOM 2286 C CA . ILE A 1 193 ? 79.09609 -21.25452 19.29395 1.000 16.79734 1332 ILE A CA 1
ATOM 2287 C C . ILE A 1 193 ? 79.95629 -21.42559 18.05185 1.000 22.39783 1332 ILE A C 1
ATOM 2288 O O . ILE A 1 193 ? 79.63893 -20.91978 16.97127 1.000 21.17949 1332 ILE A O 1
ATOM 2304 N N . ASP A 1 194 ? 81.07054 -22.11009 18.20624 1.000 20.49597 1333 ASP A N 1
ATOM 2305 C CA . ASP A 1 194 ? 82.07509 -22.14688 17.15844 1.000 21.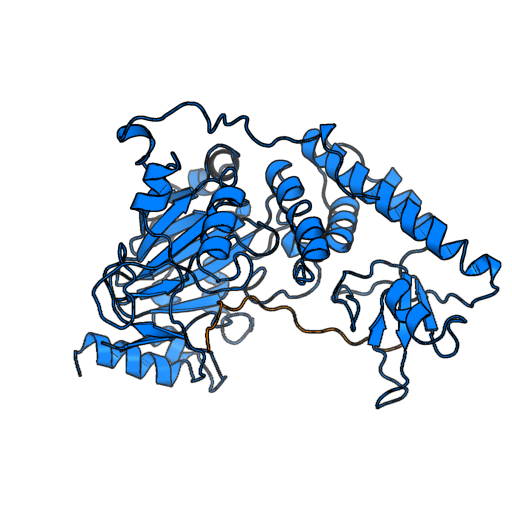28573 1333 ASP A CA 1
ATOM 2306 C C . ASP A 1 194 ? 81.68562 -23.12725 16.06834 1.000 19.24341 1333 ASP A C 1
ATOM 2307 O O . ASP A 1 194 ? 81.50935 -24.32513 16.32268 1.000 25.44249 1333 ASP A O 1
ATOM 2316 N N . LEU A 1 195 ? 81.55607 -22.61070 14.85082 1.000 20.76548 1334 LEU A N 1
ATOM 2317 C CA . LEU A 1 195 ? 81.32454 -23.42800 13.67258 1.000 22.38447 1334 LEU A CA 1
ATOM 2318 C C . LEU A 1 195 ? 82.61012 -23.45763 12.86035 1.000 25.27636 1334 LEU A C 1
ATOM 2319 O O . LEU A 1 195 ? 82.60335 -23.22864 11.65271 1.000 26.61865 1334 LEU A O 1
ATOM 2335 N N . SER A 1 196 ? 83.71487 -23.77481 13.51578 1.000 25.22608 1335 SER A N 1
ATOM 2336 C CA . SER A 1 196 ? 85.02656 -23.71652 12.88309 1.000 27.78440 1335 SER A CA 1
ATOM 2337 C C . SER A 1 196 ? 85.46398 -25.05083 12.27420 1.000 28.48588 1335 SER A C 1
ATOM 2338 O O . SER A 1 196 ? 86.28102 -25.05679 11.35135 1.000 27.82436 1335 SER A O 1
ATOM 2346 N N . ASP A 1 197 ? 84.90686 -26.16978 12.72297 1.000 28.01422 1336 ASP A N 1
ATOM 2347 C CA . ASP A 1 197 ? 85.31009 -27.47887 12.20120 1.000 30.95351 1336 ASP A CA 1
ATOM 2348 C C . ASP A 1 197 ? 84.95574 -27.60130 10.71835 1.000 30.84623 1336 ASP A C 1
ATOM 2349 O O . ASP A 1 197 ? 83.77768 -27.63993 10.34857 1.000 31.74398 1336 ASP A O 1
ATOM 2358 N N . ALA A 1 198 ? 85.96714 -27.66432 9.85026 1.000 27.80157 1337 ALA A N 1
ATOM 2359 C CA . ALA A 1 198 ? 85.68896 -27.65112 8.41414 1.000 30.23636 1337 ALA A CA 1
ATOM 2360 C C . ALA A 1 198 ? 84.86708 -28.86048 7.98509 1.000 33.76874 1337 ALA A C 1
ATOM 2361 O O . ALA A 1 198 ? 84.09615 -28.78314 7.02294 1.000 37.86572 1337 ALA A O 1
ATOM 2368 N N . LYS A 1 199 ? 85.02118 -29.98469 8.67216 1.000 38.06969 1338 LYS A N 1
ATOM 2369 C CA . LYS A 1 199 ? 84.29960 -31.18256 8.27002 1.000 37.72509 1338 LYS A CA 1
ATOM 2370 C C . LYS A 1 199 ? 82.88689 -31.18554 8.83034 1.000 34.92173 1338 LYS A C 1
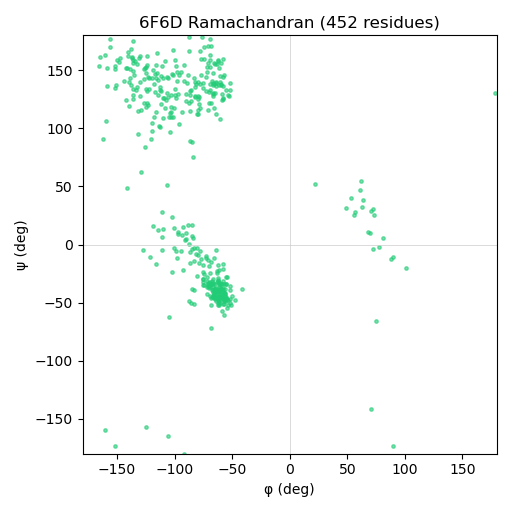ATOM 2371 O O . LYS A 1 199 ? 81.91443 -31.38948 8.09328 1.000 33.98560 1338 LYS A O 1
ATOM 2390 N N . ARG A 1 200 ? 82.76085 -30.96744 10.13808 1.000 31.93139 1339 ARG A N 1
ATOM 2391 C CA . ARG A 1 200 ? 81.45099 -31.03043 10.76477 1.000 28.53736 1339 ARG A CA 1
ATOM 2392 C C . ARG A 1 200 ? 80.48927 -30.04039 10.13773 1.000 25.96931 1339 ARG A C 1
ATOM 2393 O O . ARG A 1 200 ? 79.30127 -30.34718 9.97386 1.000 27.99528 1339 ARG A O 1
ATOM 2414 N N . TRP A 1 201 ? 80.97963 -28.85691 9.77767 1.000 30.80590 1340 TRP A N 1
ATOM 2415 C CA . TRP A 1 201 ? 80.13698 -27.74973 9.32303 1.000 33.77520 1340 TRP A CA 1
ATOM 2416 C C . TRP A 1 201 ? 80.31183 -27.43847 7.83384 1.000 33.74894 1340 TRP A C 1
ATOM 2417 O O . TRP A 1 201 ? 80.06936 -26.31109 7.39829 1.000 29.25214 1340 TRP A O 1
ATOM 2438 N N . LYS A 1 202 ? 80.68534 -28.43949 7.02992 1.000 38.23268 1341 LYS A N 1
ATOM 2439 C CA . LYS A 1 202 ? 81.04474 -28.17677 5.63623 1.000 32.57682 1341 LYS A CA 1
ATOM 2440 C C . LYS A 1 202 ? 79.89060 -27.60729 4.82489 1.000 27.37048 1341 LYS A C 1
ATOM 2441 O O . LYS A 1 202 ? 80.08579 -26.57717 4.16047 1.000 35.79911 1341 LYS A O 1
ATOM 2460 N N . PRO A 1 203 ? 78.70201 -28.20444 4.79432 1.000 32.73399 1342 PRO A N 1
ATOM 2461 C CA . PRO A 1 203 ? 77.65000 -27.60047 3.95544 1.000 36.72431 1342 PRO A CA 1
ATOM 2462 C C . PRO A 1 203 ? 77.33394 -26.17874 4.38580 1.000 38.48834 1342 PRO A C 1
ATOM 2463 O O . PRO A 1 203 ? 77.14127 -25.30460 3.53212 1.000 31.66264 1342 PRO A O 1
ATOM 2474 N N . GLN A 1 204 ? 77.32837 -25.92717 5.69907 1.000 33.66387 1343 GLN A N 1
ATOM 2475 C CA . GLN A 1 204 ? 77.09748 -24.58393 6.22787 1.000 29.88074 1343 GLN A CA 1
ATOM 2476 C C . GLN A 1 204 ? 78.13366 -23.60381 5.70172 1.000 30.42169 1343 GLN A C 1
ATOM 2477 O O . GLN A 1 204 ? 77.79439 -22.57998 5.09336 1.000 33.69767 1343 GLN A O 1
ATOM 2491 N N . LEU A 1 205 ? 79.41426 -23.89703 5.93719 1.000 25.92490 1344 LEU A N 1
ATOM 2492 C CA . LEU A 1 205 ? 80.47318 -22.98894 5.53192 1.000 26.46379 1344 LEU A CA 1
ATOM 2493 C C . LEU A 1 205 ? 80.53883 -22.81405 4.02017 1.000 36.26095 1344 LEU A C 1
ATOM 2494 O O . LEU A 1 205 ? 80.94040 -21.74673 3.54243 1.000 30.73331 1344 LEU A O 1
ATOM 2510 N N . GLN A 1 206 ? 80.18893 -23.85239 3.25512 1.000 33.57513 1345 GLN A N 1
ATOM 2511 C CA . GLN A 1 206 ? 80.17356 -23.73701 1.79554 1.000 35.96058 1345 GLN A CA 1
ATOM 2512 C C . GLN A 1 206 ? 79.16214 -22.69644 1.33782 1.000 31.54015 1345 GLN A C 1
ATOM 2513 O O . GLN A 1 206 ? 79.41476 -21.94275 0.39513 1.000 31.09383 1345 GLN A O 1
ATOM 2527 N N . GLU A 1 207 ? 78.00527 -22.64467 1.99229 1.000 29.42745 1346 GLU A N 1
ATOM 2528 C CA . GLU A 1 207 ? 76.99334 -21.66213 1.64638 1.000 32.44118 1346 GLU A CA 1
ATOM 2529 C C . GLU A 1 207 ? 77.53671 -20.24230 1.78722 1.000 34.26369 1346 GLU A C 1
ATOM 2530 O O . GLU A 1 207 ? 77.16007 -19.35456 1.01172 1.000 31.53011 1346 GLU A O 1
ATOM 2542 N N . LEU A 1 208 ? 78.42705 -20.00213 2.76093 1.000 28.21318 1347 LEU A N 1
ATOM 2543 C CA . LEU A 1 208 ? 78.93517 -18.65321 2.97150 1.000 27.61064 1347 LEU A CA 1
ATOM 2544 C C . LEU A 1 208 ? 80.02193 -18.28469 1.98847 1.000 34.63637 1347 LEU A C 1
ATOM 2545 O O . LEU A 1 208 ? 80.45457 -17.13368 1.98984 1.000 26.71008 1347 LEU A O 1
ATOM 2561 N N . LEU A 1 209 ? 80.51086 -19.24383 1.19711 1.000 28.33002 1348 LEU A N 1
ATOM 2562 C CA . LEU A 1 209 ? 81.44157 -18.91265 0.12232 1.000 31.35707 1348 LEU A CA 1
ATOM 2563 C C . LEU A 1 209 ? 80.76947 -18.12696 -0.99161 1.000 34.06620 1348 LEU A C 1
ATOM 2564 O O . LEU A 1 209 ? 81.46683 -17.50603 -1.79695 1.000 32.16600 1348 LEU A O 1
ATOM 2580 N N . LYS A 1 210 ? 79.43910 -18.10720 -1.02276 1.000 31.49202 1349 LYS A N 1
ATOM 2581 C CA . LYS A 1 210 ? 78.66711 -17.36959 -2.01274 1.000 30.21412 1349 LYS A CA 1
ATOM 2582 C C . LYS A 1 210 ? 78.59542 -15.86868 -1.74645 1.000 34.93216 1349 LYS A C 1
ATOM 2583 O O . LYS A 1 210 ? 78.14173 -15.11377 -2.62250 1.000 31.72192 1349 LYS A O 1
ATOM 2602 N N . LEU A 1 211 ? 79.00291 -15.42027 -0.56581 1.000 31.84550 1350 LEU A N 1
ATO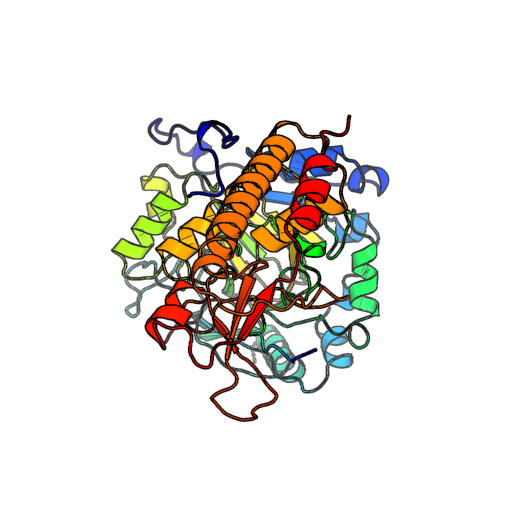M 2603 C CA . LEU A 1 211 ? 78.92692 -14.00957 -0.22372 1.000 25.76750 1350 LEU A CA 1
ATOM 2604 C C . LEU A 1 211 ? 79.93597 -13.23115 -1.07141 1.000 29.59769 1350 LEU A C 1
ATOM 2605 O O . LEU A 1 211 ? 80.89878 -13.80800 -1.58077 1.000 31.79013 1350 LEU A O 1
ATOM 2621 N N . PRO A 1 212 ? 79.74271 -11.92284 -1.24327 1.000 26.41244 1351 PRO A N 1
ATOM 2622 C CA . PRO A 1 212 ? 80.77624 -11.13185 -1.91529 1.000 32.39279 1351 PRO A CA 1
ATOM 2623 C C . PRO A 1 212 ? 82.06896 -11.19397 -1.13028 1.000 33.95300 1351 PRO A C 1
ATOM 2624 O O . PRO A 1 212 ? 82.07326 -11.38051 0.08986 1.000 30.21138 1351 PRO A O 1
ATOM 2635 N N . ALA A 1 213 ? 83.18205 -11.04520 -1.85180 1.000 31.93350 1352 ALA A N 1
ATOM 2636 C CA . ALA A 1 213 ? 84.47379 -11.36282 -1.26336 1.000 29.13738 1352 ALA A CA 1
ATOM 2637 C C . ALA A 1 213 ? 84.70903 -10.56580 0.01021 1.000 27.62537 1352 ALA A C 1
ATOM 2638 O O . ALA A 1 213 ? 85.22598 -11.10715 0.99478 1.000 29.83489 1352 ALA A O 1
ATOM 2645 N N . PHE A 1 214 ? 84.34161 -9.27095 0.02168 1.000 26.23415 1353 PHE A N 1
ATOM 2646 C CA . PHE A 1 214 ? 84.72458 -8.48939 1.19203 1.000 26.26351 1353 PHE A CA 1
ATOM 2647 C C . PHE A 1 214 ? 83.92420 -8.88339 2.41911 1.000 25.35590 1353 PHE A C 1
ATOM 2648 O O . PHE A 1 214 ? 84.27987 -8.47773 3.53011 1.000 25.93217 1353 PHE A O 1
ATOM 2665 N N . MET A 1 215 ? 82.84440 -9.63669 2.24572 1.000 24.86863 1354 MET A N 1
ATOM 2666 C CA . MET A 1 215 ? 82.10021 -10.14927 3.38778 1.000 22.59524 1354 MET A CA 1
ATOM 2667 C C . MET A 1 215 ? 82.50517 -11.54900 3.80842 1.000 27.63800 1354 MET A C 1
ATOM 2668 O O . MET A 1 215 ? 82.00877 -12.03733 4.83367 1.000 25.80277 1354 MET A O 1
ATOM 2682 N N . ARG A 1 216 ? 83.38104 -12.20983 3.06542 1.000 27.78227 1355 ARG A N 1
ATOM 2683 C CA . ARG A 1 216 ? 83.58747 -13.62050 3.33219 1.000 24.85335 1355 ARG A CA 1
ATOM 2684 C C . ARG A 1 216 ? 84.45401 -13.81797 4.56815 1.000 23.46063 1355 ARG A C 1
ATOM 2685 O O . ARG A 1 216 ? 85.21403 -12.93525 4.98153 1.000 27.85494 1355 ARG A O 1
ATOM 2706 N N . VAL A 1 217 ? 84.35605 -15.02146 5.13926 1.000 26.61651 1356 VAL A N 1
ATOM 2707 C CA . VAL A 1 217 ? 85.14052 -15.34367 6.32599 1.000 25.45590 1356 VAL A CA 1
ATOM 2708 C C . VAL A 1 217 ? 86.62962 -15.25950 6.01032 1.000 25.24170 1356 VAL A C 1
ATOM 2709 O O . VAL A 1 217 ? 87.43692 -14.85810 6.86233 1.000 29.44442 1356 VAL A O 1
ATOM 2722 N N . THR A 1 218 ? 87.00985 -15.61984 4.78038 1.000 30.57877 1357 THR A N 1
ATOM 2723 C CA . THR A 1 218 ? 88.39530 -15.69208 4.33977 1.000 28.07317 1357 THR A CA 1
ATOM 2724 C C . THR A 1 218 ? 88.49762 -15.06463 2.96505 1.000 31.02740 1357 THR A C 1
ATOM 2725 O O . THR A 1 218 ? 87.74776 -15.43689 2.05223 1.000 31.11149 1357 THR A O 1
ATOM 2736 N N . SER A 1 219 ? 89.43394 -14.13504 2.81894 1.000 31.38461 1358 SER A N 1
ATOM 2737 C CA . SER A 1 219 ? 89.63698 -13.44165 1.55601 1.000 32.72383 1358 SER A CA 1
ATOM 2738 C C . SER A 1 219 ? 90.96565 -12.71716 1.59990 1.000 32.79057 1358 SER A C 1
ATOM 2739 O O . SER A 1 219 ? 91.44211 -12.33385 2.66683 1.000 28.70222 1358 SER A O 1
ATOM 2747 N N . THR A 1 220 ? 91.55624 -12.50971 0.42767 1.000 46.88417 1359 THR A N 1
ATOM 2748 C CA . THR A 1 220 ? 92.85659 -11.85444 0.41902 1.000 39.07824 1359 THR A CA 1
ATOM 2749 C C . THR A 1 220 ? 92.74490 -10.35668 0.68368 1.000 37.69887 1359 THR A C 1
ATOM 2750 O O . THR A 1 220 ? 93.73882 -9.74093 1.07825 1.000 44.72551 1359 THR A O 1
ATOM 2761 N N . GLY A 1 221 ? 91.56043 -9.76225 0.53276 1.000 34.57477 1360 GLY A N 1
ATOM 2762 C CA . GLY A 1 221 ? 91.38624 -8.37479 0.93690 1.000 37.96357 1360 GLY A CA 1
ATOM 2763 C C . GLY A 1 221 ? 90.96991 -8.22637 2.39110 1.000 32.33988 1360 GLY A C 1
ATOM 2764 O O . GLY A 1 221 ? 90.48396 -7.17322 2.80298 1.000 38.74804 1360 GLY A O 1
ATOM 2768 N N . ASN A 1 222 ? 91.14364 -9.28039 3.17852 1.000 30.50442 1361 ASN A N 1
ATOM 2769 C CA . ASN A 1 222 ? 90.71105 -9.32284 4.57442 1.000 30.77960 1361 ASN A CA 1
ATOM 2770 C C . ASN A 1 222 ? 91.94078 -9.46111 5.46038 1.000 26.80462 1361 ASN A C 1
ATOM 2771 O O . ASN A 1 222 ? 92.60674 -10.50052 5.44281 1.000 27.54527 1361 ASN A O 1
ATOM 2782 N N . MET A 1 223 ? 92.21688 -8.43539 6.26496 1.000 23.64435 1362 MET A N 1
ATOM 2783 C CA . MET A 1 223 ? 93.38132 -8.46103 7.13819 1.000 24.49053 1362 MET A CA 1
ATOM 2784 C C . MET A 1 223 ? 93.39005 -9.67657 8.04613 1.000 27.71916 1362 MET A C 1
ATOM 2785 O O . MET A 1 223 ? 94.46121 -10.17994 8.40658 1.000 28.05485 1362 MET A O 1
ATOM 2799 N N . LEU A 1 224 ? 92.20636 -10.13037 8.46619 1.000 24.03924 1363 LEU A N 1
ATOM 2800 C CA . LEU A 1 224 ? 92.12873 -11.25121 9.39029 1.000 22.80844 1363 LEU A CA 1
ATOM 2801 C C . LEU A 1 224 ? 92.53182 -12.55519 8.71918 1.000 19.99917 1363 LEU A C 1
ATOM 2802 O O . LEU A 1 224 ? 92.82440 -13.52921 9.41806 1.000 25.26327 1363 LEU A O 1
ATOM 2818 N N . SER A 1 225 ? 92.51792 -12.60180 7.39797 1.000 24.48532 1364 SER A N 1
ATOM 2819 C CA . SER A 1 225 ? 93.00430 -13.75826 6.66973 1.000 23.99130 1364 SER A CA 1
ATOM 2820 C C . SER A 1 225 ? 94.50023 -13.70045 6.46810 1.000 30.75504 1364 SER A C 1
ATOM 2821 O O . SER A 1 225 ? 95.01640 -14.51714 5.71097 1.000 34.18042 1364 SER A O 1
ATOM 2829 N N . HIS A 1 226 ? 95.17585 -12.72585 7.07745 1.000 28.20749 1365 HIS A N 1
ATOM 2830 C CA . HIS A 1 226 ? 96.63093 -12.62081 7.06042 1.000 29.49327 1365 HIS A CA 1
ATOM 2831 C C . HIS A 1 226 ? 97.19476 -12.69617 8.46616 1.000 30.05802 1365 HIS A C 1
ATOM 2832 O O . HIS A 1 226 ? 98.34015 -12.30836 8.70334 1.000 36.72853 1365 HIS A O 1
ATOM 2846 N N . VAL A 1 227 ? 96.38092 -13.16003 9.41511 1.000 31.28958 1366 VAL A N 1
ATOM 2847 C CA . VAL A 1 227 ? 96.87578 -13.57875 10.71017 1.000 29.41986 1366 VAL A CA 1
ATOM 2848 C C . VAL A 1 227 ? 97.65439 -14.88571 10.56663 1.000 42.04769 1366 VAL A C 1
ATOM 2849 O O . VAL A 1 227 ? 98.64390 -15.10698 11.27241 1.000 38.56089 1366 VAL A O 1
ATOM 2862 N N . GLY A 1 228 ? 97.24322 -15.75951 9.65041 1.000 36.16417 1367 GLY A N 1
ATOM 2863 C CA . GLY A 1 228 ? 97.88533 -17.05693 9.53900 1.000 42.13981 1367 GLY A CA 1
ATOM 2864 C C . GLY A 1 228 ? 97.58847 -18.05502 10.64798 1.000 53.45573 1367 GLY A C 1
ATOM 2865 O O . GLY A 1 228 ? 98.08938 -19.18773 10.57396 1.000 53.02790 1367 GLY A O 1
ATOM 2869 N N . HIS A 1 229 ? 96.83801 -17.67805 11.69457 1.000 50.18006 1368 HIS A N 1
ATOM 2870 C CA . HIS A 1 229 ? 96.28733 -18.64706 12.64003 1.000 41.62307 1368 HIS A CA 1
ATOM 2871 C C . HIS A 1 229 ? 94.83190 -18.29667 12.95332 1.000 44.25435 1368 HIS A C 1
ATOM 2872 O O . HIS A 1 229 ? 94.29447 -17.27783 12.50293 1.000 26.15995 1368 HIS A O 1
ATOM 2886 N N . THR A 1 230 ? 94.19109 -19.16879 13.72228 1.000 33.49160 1369 THR A N 1
ATOM 2887 C CA . THR A 1 230 ? 92.75771 -19.07894 13.94730 1.000 33.37503 1369 THR A CA 1
ATOM 2888 C C . THR A 1 230 ? 92.47488 -18.14716 15.11434 1.000 31.70817 1369 THR A C 1
ATOM 2889 O O . THR A 1 230 ? 93.11821 -18.24101 16.15756 1.000 30.69129 1369 THR A O 1
ATOM 2900 N N . ILE A 1 231 ? 91.53303 -17.22712 14.91912 1.000 24.74405 1370 ILE A N 1
ATOM 2901 C CA . ILE A 1 231 ? 90.96303 -16.42873 16.00397 1.000 25.63716 1370 ILE A CA 1
ATOM 2902 C C . ILE A 1 231 ? 89.48499 -16.77073 15.99419 1.000 25.66299 1370 ILE A C 1
ATOM 2903 O O . ILE A 1 231 ? 88.72235 -16.22223 15.18835 1.000 25.55093 1370 ILE A O 1
ATOM 2920 N N . LEU A 1 232 ? 89.08307 -17.68429 16.86657 1.000 23.75800 1371 LEU A N 1
ATOM 2921 C CA . LEU A 1 232 ? 87.72788 -18.22048 16.82699 1.000 25.83628 1371 LEU A CA 1
ATOM 2922 C C . LEU A 1 232 ? 86.68918 -17.11072 16.97425 1.000 23.27852 1371 LEU A C 1
ATOM 2923 O O . LEU A 1 232 ? 86.72343 -16.32193 17.91946 1.000 22.28992 1371 LEU A O 1
ATOM 2939 N N . GLY A 1 233 ? 85.77573 -17.04631 16.01980 1.000 25.47139 1372 GLY A N 1
ATOM 2940 C CA . GLY A 1 233 ? 84.70889 -16.07141 16.03098 1.000 22.00227 1372 GLY A CA 1
ATOM 2941 C C . GLY A 1 233 ? 85.06056 -14.78602 15.33326 1.000 25.62674 1372 GLY A C 1
ATOM 2942 O O . GLY A 1 233 ? 84.17022 -13.96088 15.07910 1.000 23.95893 1372 GLY A O 1
ATOM 2946 N N . MET A 1 234 ? 86.32988 -14.59271 14.99071 1.000 19.64993 1373 MET A N 1
ATOM 2947 C CA . MET A 1 234 ? 86.72654 -13.44361 14.18495 1.000 20.76954 1373 MET A CA 1
ATOM 2948 C C . MET A 1 234 ? 87.02524 -13.88883 12.76270 1.000 27.91060 1373 MET A C 1
ATOM 2949 O O . MET A 1 234 ? 86.31496 -13.45746 11.86283 1.000 20.48386 1373 MET A O 1
ATOM 2963 N N . ASN A 1 235 ? 88.03167 -14.76242 12.54321 1.000 24.27135 1374 ASN A N 1
ATOM 2964 C CA . ASN A 1 235 ? 88.22697 -15.35227 11.21233 1.000 24.59856 1374 ASN A CA 1
ATOM 2965 C C . ASN A 1 235 ? 87.70565 -16.78981 11.12890 1.000 27.21714 1374 ASN A C 1
ATOM 2966 O O . ASN A 1 235 ? 88.11336 -17.56233 10.24470 1.000 24.30101 1374 ASN A O 1
ATOM 2977 N N . THR A 1 236 ? 86.75700 -17.13757 12.00046 1.000 23.93431 1375 THR A N 1
ATOM 2978 C CA . THR A 1 236 ? 85.88938 -18.29514 11.85281 1.000 20.78037 1375 THR A CA 1
ATOM 2979 C C . THR A 1 236 ? 84.47972 -17.88848 12.30406 1.000 20.81590 1375 THR A C 1
ATOM 2980 O O . THR A 1 236 ? 84.29267 -16.89503 13.01548 1.000 19.69666 1375 THR A O 1
ATOM 2991 N N . VAL A 1 237 ? 83.49470 -18.68161 11.91078 1.000 20.25693 1376 VAL A N 1
ATOM 2992 C CA . VAL A 1 237 ? 82.09775 -18.35705 12.17620 1.000 18.66109 1376 VAL A CA 1
ATOM 2993 C C . VAL A 1 237 ? 81.70809 -18.75986 13.58803 1.000 19.95229 1376 VAL A C 1
ATOM 2994 O O . VAL A 1 237 ? 82.03847 -19.85757 14.05314 1.000 23.74713 1376 VAL A O 1
ATOM 3007 N N . GLN A 1 238 ? 80.94490 -17.89298 14.24826 1.000 21.16230 1377 GLN A N 1
ATOM 3008 C CA . GLN A 1 238 ? 80.20921 -18.24431 15.44710 1.000 21.52738 1377 GLN A CA 1
ATOM 3009 C C . GLN A 1 238 ? 78.70888 -18.10781 15.22411 1.000 25.32110 1377 GLN A C 1
ATOM 3010 O O . GLN A 1 238 ? 78.22531 -17.26264 14.46145 1.000 18.93742 1377 GLN A O 1
ATOM 3024 N N . LEU A 1 239 ? 78.01406 -18.99917 15.90417 1.000 19.92027 1378 LEU A N 1
ATOM 3025 C CA . LEU A 1 239 ? 76.57116 -19.12984 15.92630 1.000 17.58679 1378 LEU A CA 1
ATOM 3026 C C . LEU A 1 239 ? 76.03559 -18.60812 17.24716 1.000 23.22656 1378 LEU A C 1
ATOM 3027 O O . LEU A 1 239 ? 76.66556 -18.77245 18.30284 1.000 18.82091 1378 LEU A O 1
ATOM 3043 N N . TYR A 1 240 ? 74.87973 -17.96538 17.16911 1.000 22.82648 1379 TYR A N 1
ATOM 3044 C CA . TYR A 1 240 ? 74.15442 -17.45694 18.31590 1.000 19.90599 1379 TYR A CA 1
ATOM 3045 C C . TYR A 1 240 ? 72.74092 -18.01801 18.21891 1.000 21.09951 1379 TYR A C 1
ATOM 3046 O O . TYR A 1 240 ? 72.05371 -17.80001 17.22119 1.000 22.85279 1379 TYR A O 1
ATOM 3064 N N . MET A 1 241 ? 72.32338 -18.74721 19.23888 1.000 20.29755 1380 MET A N 1
ATOM 3065 C CA . MET A 1 241 ? 71.00967 -19.37875 19.29859 1.000 18.41937 1380 MET A CA 1
ATOM 3066 C C . MET A 1 241 ? 70.23737 -18.66196 20.39406 1.000 23.63258 1380 MET A C 1
ATOM 3067 O O . MET A 1 241 ? 70.67362 -18.66072 21.55418 1.000 21.58645 1380 MET A O 1
ATOM 3081 N N . LYS A 1 242 ? 69.08632 -18.06123 20.03160 1.000 21.00671 1381 LYS A N 1
ATOM 3082 C CA . LYS A 1 242 ? 68.43564 -17.06006 20.87128 1.000 17.23547 1381 LYS A CA 1
ATOM 3083 C C . LYS A 1 242 ? 66.98055 -17.40789 21.15936 1.000 23.42218 1381 LYS A C 1
ATOM 3084 O O . LYS A 1 242 ? 66.32652 -18.09561 20.38366 1.000 19.91164 1381 LYS A O 1
ATOM 3103 N N . VAL A 1 243 ? 66.50936 -16.93691 22.30969 1.000 21.08703 1382 VAL A N 1
ATOM 3104 C CA . VAL A 1 243 ? 65.09521 -16.77978 22.59741 1.000 20.55492 1382 VAL A CA 1
ATOM 3105 C C . VAL A 1 243 ? 64.83402 -15.28897 22.75767 1.000 22.53923 1382 VAL A C 1
ATOM 3106 O O . VAL A 1 243 ? 65.77474 -14.48466 22.92939 1.000 22.05902 1382 VAL A O 1
ATOM 3119 N N . PRO A 1 244 ? 63.58038 -14.86397 22.72210 1.000 23.50359 1383 PRO A N 1
ATOM 3120 C CA . PRO A 1 244 ? 63.28514 -13.44475 22.92427 1.000 22.61158 1383 PRO A CA 1
ATOM 3121 C C . PRO A 1 244 ? 63.93652 -12.90327 24.18491 1.000 21.59850 1383 PRO A C 1
ATOM 3122 O O . PRO A 1 244 ? 63.85797 -13.49926 25.25490 1.000 21.28017 1383 PRO A O 1
ATOM 3133 N N . GLY A 1 245 ? 64.57747 -11.74380 24.06054 1.000 19.01270 1384 GLY A N 1
ATOM 3134 C CA . GLY A 1 245 ? 65.25432 -11.13908 25.17497 1.000 19.57500 1384 GLY A CA 1
ATOM 3135 C C . GLY A 1 245 ? 66.76236 -11.33803 25.17965 1.000 20.98688 1384 GLY A C 1
ATOM 3136 O O . GLY A 1 245 ? 67.45764 -10.56823 25.84837 1.000 27.18442 1384 GLY A O 1
ATOM 3140 N N . SER A 1 246 ? 67.27609 -12.34020 24.45209 1.000 21.10121 1385 SER A N 1
ATOM 3141 C CA . SER A 1 246 ? 68.70669 -12.65737 24.42671 1.000 20.65947 1385 SER A CA 1
ATOM 3142 C C . SER A 1 246 ? 69.50994 -11.46488 23.94086 1.000 21.90867 1385 SER A C 1
ATOM 3143 O O . SER A 1 246 ? 69.27495 -10.95824 22.83939 1.000 20.20666 1385 SER A O 1
ATOM 3151 N N . ARG A 1 247 ? 70.47622 -11.03263 24.75509 1.000 20.14489 1386 ARG A N 1
ATOM 3152 C CA . ARG A 1 247 ? 71.21276 -9.79709 24.49792 1.000 19.53413 1386 ARG A CA 1
ATOM 3153 C C . ARG A 1 247 ? 72.68382 -10.06648 24.28503 1.000 19.73763 1386 ARG A C 1
ATOM 3154 O O . ARG A 1 247 ? 73.30645 -10.82636 25.04061 1.000 22.42395 1386 ARG A O 1
ATOM 3175 N N . THR A 1 248 ? 73.23698 -9.37494 23.29364 1.000 20.77898 1387 THR A N 1
ATOM 3176 C CA . THR A 1 248 ? 74.67583 -9.17156 23.20443 1.000 18.83364 1387 THR A CA 1
ATOM 3177 C C . THR A 1 248 ? 74.92394 -7.72782 23.61249 1.000 20.39672 1387 THR A C 1
ATOM 3178 O O . THR A 1 248 ? 74.50819 -6.80107 22.89729 1.000 19.11664 1387 THR A O 1
ATOM 3189 N N . PRO A 1 249 ? 75.52176 -7.49932 24.76331 1.000 21.00530 1388 PRO A N 1
ATOM 3190 C CA . PRO A 1 249 ? 75.60766 -6.14926 25.32937 1.000 16.13754 1388 PRO A CA 1
ATOM 3191 C C . PRO A 1 249 ? 76.66806 -5.28576 24.64137 1.000 17.95144 1388 PRO A C 1
ATOM 3192 O O . PRO A 1 249 ? 77.37656 -5.70514 23.73756 1.000 19.73749 1388 PRO A O 1
ATOM 3203 N N . GLY A 1 250 ? 76.74735 -4.04168 25.10309 1.000 17.91613 1389 GLY A N 1
ATOM 3204 C CA . GLY A 1 250 ? 77.40687 -3.00575 24.34124 1.000 17.29401 1389 GLY A CA 1
ATOM 3205 C C . GLY A 1 250 ? 78.88906 -3.30134 24.18232 1.000 22.91831 1389 GLY A C 1
ATOM 3206 O O . GLY A 1 250 ? 79.56604 -3.74431 25.11719 1.000 19.04451 1389 GLY A O 1
ATOM 3210 N N . HIS A 1 251 ? 79.38080 -3.09327 22.96294 1.000 18.98126 1390 HIS A N 1
ATOM 3211 C CA . HIS A 1 251 ? 80.79074 -3.30309 22.68393 1.000 19.71214 1390 HIS A CA 1
ATOM 3212 C C . HIS A 1 251 ? 81.17223 -2.66042 21.36660 1.000 21.19171 1390 HIS A C 1
ATOM 3213 O O . HIS A 1 251 ? 80.33363 -2.39150 20.49659 1.000 17.93483 1390 HIS A O 1
ATOM 3227 N N . GLN A 1 252 ? 82.47700 -2.46203 21.23481 1.000 21.27198 1391 GLN A N 1
ATOM 3228 C CA . GLN A 1 252 ? 83.14349 -2.45759 19.95061 1.000 23.39774 1391 GLN A CA 1
ATOM 3229 C C . GLN A 1 252 ? 83.78767 -3.81517 19.73020 1.000 20.52741 1391 GLN A C 1
ATOM 3230 O O . GLN A 1 252 ? 84.14500 -4.51238 20.68775 1.000 18.69051 1391 GLN A O 1
ATOM 3244 N N . GLU A 1 253 ? 83.94891 -4.17949 18.46295 1.000 19.17085 1392 GLU A N 1
ATOM 3245 C CA . GLU A 1 253 ? 84.59091 -5.44359 18.14116 1.000 21.08402 1392 GLU A CA 1
ATOM 3246 C C . GLU A 1 253 ? 86.02479 -5.44991 18.65447 1.000 21.05509 1392 GLU A C 1
ATOM 3247 O O . GLU A 1 253 ? 86.64153 -4.39891 18.87896 1.000 19.71791 1392 GLU A O 1
ATOM 3259 N N . ASN A 1 254 ? 86.56184 -6.65696 18.82562 1.000 22.36087 1393 ASN A N 1
ATOM 3260 C CA . ASN A 1 254 ? 87.99084 -6.78655 19.12074 1.000 21.36672 1393 ASN A CA 1
ATOM 3261 C C . ASN A 1 254 ? 88.81741 -6.05103 18.07009 1.000 19.32904 1393 ASN A C 1
ATOM 3262 O O . ASN A 1 254 ? 88.63559 -6.25353 16.85886 1.000 19.28402 1393 ASN A O 1
ATOM 3273 N N . ASN A 1 255 ? 89.7329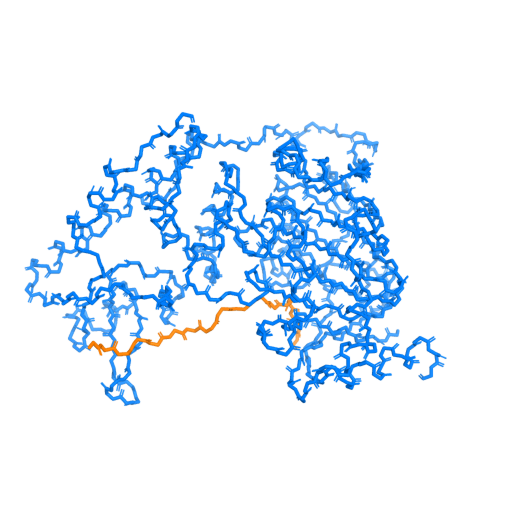4 -5.19963 18.55365 1.000 19.10151 1394 ASN A N 1
ATOM 3274 C CA . ASN A 1 255 ? 90.58722 -4.35922 17.71098 1.000 18.47930 1394 ASN A CA 1
ATOM 3275 C C . ASN A 1 255 ? 89.78185 -3.61169 16.63941 1.000 17.90716 1394 ASN A C 1
ATOM 3276 O O . ASN A 1 255 ? 90.28292 -3.29273 15.56202 1.000 17.39634 1394 ASN A O 1
ATOM 3287 N N . ASN A 1 256 ? 88.53732 -3.27649 16.96322 1.000 16.65439 1395 ASN A N 1
ATOM 3288 C CA . ASN A 1 256 ? 87.67468 -2.41455 16.13414 1.000 19.72386 1395 ASN A CA 1
ATOM 3289 C C . ASN A 1 256 ? 87.48101 -2.94621 14.71360 1.000 18.49162 1395 ASN A C 1
ATOM 3290 O O . ASN A 1 256 ? 87.20012 -2.17258 13.78176 1.000 18.55566 1395 ASN A O 1
ATOM 3301 N N . PHE A 1 257 ? 87.56987 -4.25545 14.52671 1.000 21.13554 1396 PHE A N 1
ATOM 3302 C CA . PHE A 1 257 ? 87.31263 -4.83133 13.20998 1.000 19.80689 1396 PHE A CA 1
ATOM 3303 C C . PHE A 1 257 ? 85.82943 -4.79190 12.84661 1.000 23.76858 1396 PHE A C 1
ATOM 3304 O O . PHE A 1 257 ? 84.93622 -4.83080 13.70164 1.000 21.18181 1396 PHE A O 1
ATOM 3321 N N . CYS A 1 258 ? 85.57878 -4.65897 11.55446 1.000 22.65973 1397 CYS A N 1
ATOM 3322 C CA . CYS A 1 258 ? 84.22181 -4.77390 11.03601 1.000 21.32073 1397 CYS A CA 1
ATOM 3323 C C . CYS A 1 258 ? 83.61929 -6.11408 11.39399 1.000 24.50450 1397 CYS A C 1
ATOM 3324 O O . CYS A 1 258 ? 84.31761 -7.10510 11.61787 1.000 20.15860 1397 CYS A O 1
ATOM 3332 N N . SER A 1 259 ? 82.29032 -6.16150 11.35488 1.000 21.32145 1398 SER A N 1
ATOM 3333 C CA . SER A 1 259 ? 81.57066 -7.37935 11.66709 1.000 20.73775 1398 SER A CA 1
ATOM 3334 C C . SER A 1 259 ? 80.47952 -7.59526 10.63443 1.000 20.98676 1398 SER A C 1
ATOM 3335 O O . SER A 1 259 ? 79.89919 -6.62778 10.12431 1.000 16.89524 1398 SER A O 1
ATOM 3343 N N . VAL A 1 260 ? 80.23875 -8.86999 10.33259 1.000 20.63543 1399 VAL A N 1
ATOM 3344 C CA . VAL A 1 260 ? 79.14173 -9.34938 9.48284 1.000 19.34960 1399 VAL A CA 1
ATOM 3345 C C . VAL A 1 260 ? 78.23710 -10.22616 10.33911 1.000 21.52054 1399 VAL A C 1
ATOM 3346 O O . VAL A 1 260 ? 78.71695 -11.13293 11.02304 1.000 18.45433 1399 VAL A O 1
ATOM 3359 N N . ASN A 1 261 ? 76.92718 -9.98253 10.27669 1.000 20.04706 1400 ASN A N 1
ATOM 3360 C CA . ASN A 1 261 ? 75.95034 -10.74124 11.06375 1.000 19.54577 1400 ASN A CA 1
ATOM 3361 C C . ASN A 1 261 ? 74.78512 -11.08315 10.15225 1.000 22.89608 1400 ASN A C 1
ATOM 3362 O O . ASN A 1 261 ? 74.21272 -10.17292 9.55054 1.000 19.41847 1400 ASN A O 1
ATOM 3373 N N . ILE A 1 262 ? 74.43537 -12.35971 10.04289 1.000 20.23348 1401 ILE A N 1
ATOM 3374 C CA . ILE A 1 262 ? 73.23852 -12.77923 9.30589 1.000 18.53951 1401 ILE A CA 1
ATOM 3375 C C . ILE A 1 262 ? 72.25021 -13.38040 10.27473 1.000 18.42888 1401 ILE A C 1
ATOM 3376 O O . ILE A 1 262 ? 72.58476 -14.29729 11.03145 1.000 17.73490 1401 ILE A O 1
ATOM 3392 N N . ASN A 1 263 ? 71.01676 -12.89975 10.21460 1.000 21.68375 1402 ASN A N 1
ATOM 3393 C CA . ASN A 1 263 ? 69.93394 -13.46479 11.00172 1.000 24.29253 1402 ASN A CA 1
ATOM 3394 C C . ASN A 1 263 ? 69.30908 -14.61381 10.23153 1.000 21.64391 1402 ASN A C 1
ATOM 3395 O O . ASN A 1 263 ? 68.84899 -14.43479 9.10858 1.000 22.02243 1402 ASN A O 1
ATOM 3406 N N . ILE A 1 264 ? 69.31487 -15.79809 10.83017 1.000 20.46270 1403 ILE A N 1
ATOM 3407 C CA . ILE A 1 264 ? 68.72324 -16.95693 10.17710 1.000 18.76974 1403 ILE A CA 1
ATOM 3408 C C . ILE A 1 264 ? 67.20289 -16.95495 10.33885 1.000 25.10107 1403 ILE A C 1
ATOM 3409 O O . ILE A 1 264 ? 66.47998 -17.51422 9.50523 1.000 26.75250 1403 ILE A O 1
ATOM 3425 N N . GLY A 1 265 ? 66.70024 -16.34875 11.40554 1.000 23.32577 1404 GLY A N 1
ATOM 3426 C CA . GLY A 1 265 ? 65.30354 -16.43197 11.73396 1.000 22.38549 1404 GLY A CA 1
ATOM 3427 C C . GLY A 1 265 ? 65.06431 -17.63752 12.62542 1.000 20.85736 1404 GLY A C 1
ATOM 3428 O O . GLY A 1 265 ? 66.02510 -18.30985 13.06345 1.000 21.99704 1404 GLY A O 1
ATOM 3432 N N . PRO A 1 266 ? 63.79540 -17.92890 12.89914 1.000 23.59498 1405 PRO A N 1
ATOM 3433 C CA . PRO A 1 266 ? 62.66298 -17.32981 12.17620 1.000 25.73018 1405 PRO A CA 1
ATOM 3434 C C . PRO A 1 266 ? 62.25078 -15.95112 12.68747 1.000 28.38970 1405 PRO A C 1
ATOM 3435 O O . PRO A 1 266 ? 61.48879 -15.27826 12.01969 1.000 23.47157 1405 PRO A O 1
ATOM 3446 N N . GLY A 1 267 ? 62.72869 -15.56877 13.86570 1.000 21.52886 1406 GLY A N 1
ATOM 3447 C CA . GLY A 1 267 ? 62.40191 -14.28775 14.44864 1.000 27.79969 1406 GLY A CA 1
ATOM 3448 C C . GLY A 1 267 ? 63.33548 -13.18215 13.99929 1.000 23.52867 1406 GLY A C 1
ATOM 3449 O O . GLY A 1 267 ? 64.29874 -13.40317 13.25956 1.000 21.05707 1406 GLY A O 1
ATOM 3453 N N . ASP A 1 268 ? 63.04471 -11.97384 14.50720 1.000 26.06706 1407 ASP A N 1
ATOM 3454 C CA . ASP A 1 268 ? 63.78199 -10.74771 14.24119 1.000 21.45359 1407 ASP A CA 1
ATOM 3455 C C . ASP A 1 268 ? 64.74596 -10.41091 15.37925 1.000 23.35241 1407 ASP A C 1
ATOM 3456 O O . ASP A 1 268 ? 64.58794 -10.87406 16.50908 1.000 21.52231 1407 ASP A O 1
ATOM 3465 N N . CYS A 1 269 ? 65.75778 -9.59275 15.05395 1.000 21.51744 1408 CYS A N 1
ATOM 3466 C CA . CYS A 1 269 ? 66.68984 -9.02848 16.03684 1.000 19.63485 1408 CYS A CA 1
ATOM 3467 C C . CYS A 1 269 ? 66.65465 -7.51794 15.95464 1.000 24.05456 1408 CYS A C 1
ATOM 3468 O O . CYS A 1 269 ? 66.61082 -6.94979 14.86287 1.000 23.28431 1408 CYS A O 1
ATOM 3476 N N . GLU A 1 270 ? 66.76518 -6.87142 17.11015 1.000 18.80419 1409 GLU A N 1
ATOM 3477 C CA . GLU A 1 270 ? 66.75619 -5.43176 17.21090 1.000 22.95484 1409 GLU A CA 1
ATOM 3478 C C . GLU A 1 270 ? 68.16919 -4.95310 17.50629 1.000 24.74054 1409 GLU A C 1
ATOM 3479 O O . GLU A 1 270 ? 68.82800 -5.49000 18.39645 1.000 22.20494 1409 GLU A O 1
ATOM 3491 N N . TRP A 1 271 ? 68.62645 -3.98006 16.74087 1.000 18.17756 1410 TRP A N 1
ATOM 3492 C CA . TRP A 1 271 ? 69.99203 -3.47341 16.80724 1.000 18.91443 1410 TRP A CA 1
ATOM 3493 C C . TRP A 1 271 ? 69.99580 -2.02912 17.26337 1.000 19.68688 1410 TRP A C 1
ATOM 3494 O O . TRP A 1 271 ? 69.07082 -1.26285 16.95619 1.000 20.12055 1410 TRP A O 1
ATOM 3515 N N . PHE A 1 272 ? 71.06850 -1.67693 17.98881 1.000 19.75084 1411 PHE A N 1
ATOM 3516 C CA . PHE A 1 272 ? 71.36595 -0.33823 18.45064 1.000 20.50817 1411 PHE A CA 1
ATOM 3517 C C . PHE A 1 272 ? 72.83045 -0.06006 18.13537 1.000 16.33150 1411 PHE A C 1
ATOM 3518 O O . PHE A 1 272 ? 73.69538 -0.88685 18.42393 1.000 18.51767 1411 PHE A O 1
ATOM 3535 N N . ALA A 1 273 ? 73.12267 1.11916 17.61029 1.000 15.35640 1412 ALA A N 1
ATOM 3536 C CA . ALA A 1 273 ? 74.48549 1.42538 17.23643 1.000 14.74425 1412 ALA A CA 1
ATOM 3537 C C . ALA A 1 273 ? 74.78857 2.91493 17.31417 1.000 17.54828 1412 ALA A C 1
ATOM 3538 O O . ALA A 1 273 ? 73.91966 3.76894 17.09545 1.000 20.09048 1412 ALA A O 1
ATOM 3545 N N . VAL A 1 274 ? 76.06557 3.19420 17.57648 1.000 19.65134 1413 VAL A N 1
ATOM 3546 C CA . VAL A 1 274 ? 76.62386 4.54051 17.73314 1.000 19.57368 1413 VAL A CA 1
ATOM 3547 C C . VAL A 1 274 ? 77.96104 4.59221 17.00487 1.000 19.41360 1413 VAL A C 1
ATOM 3548 O O . VAL A 1 274 ? 78.76609 3.65680 17.08769 1.000 18.97734 1413 VAL A O 1
ATOM 3561 N N . HIS A 1 275 ? 78.18539 5.68003 16.28490 1.000 19.38577 1414 HIS A N 1
ATOM 3562 C CA . HIS A 1 275 ? 79.42141 5.88389 15.54376 1.000 20.60471 1414 HIS A CA 1
ATOM 3563 C C . HIS A 1 275 ? 80.63949 5.84127 16.47227 1.000 16.64805 1414 HIS A C 1
ATOM 3564 O O . HIS A 1 275 ? 80.57429 6.29079 17.62170 1.000 19.70465 1414 HIS A O 1
ATOM 3578 N N . GLU A 1 276 ? 81.74628 5.28039 15.96595 1.000 20.70646 1415 GLU A N 1
ATOM 3579 C CA . GLU A 1 276 ? 83.03733 5.20850 16.66606 1.000 19.64438 1415 GLU A CA 1
ATOM 3580 C C . GLU A 1 276 ? 83.38308 6.48758 17.41118 1.000 24.77443 1415 GLU A C 1
ATOM 3581 O O . GLU A 1 276 ? 83.93969 6.44445 18.50712 1.000 20.88770 1415 GLU A O 1
ATOM 3593 N N . HIS A 1 277 ? 83.05127 7.62752 16.81244 1.000 21.98512 1416 HIS A N 1
ATOM 3594 C CA . HIS A 1 277 ? 83.48160 8.92551 17.33900 1.000 20.49399 1416 HIS A CA 1
ATOM 3595 C C . HIS A 1 277 ? 83.07936 9.14049 18.79394 1.000 24.97427 1416 HIS A C 1
ATOM 3596 O O . HIS A 1 277 ? 83.75454 9.87852 19.52081 1.000 22.46839 1416 HIS A O 1
ATOM 3610 N N . TYR A 1 278 ? 81.98799 8.51844 19.24102 1.000 23.45246 1417 TYR A N 1
ATOM 3611 C CA . TYR A 1 278 ? 81.44876 8.76953 20.57014 1.000 23.54848 1417 TYR A CA 1
ATOM 3612 C C . TYR A 1 278 ? 81.88186 7.75324 21.60326 1.000 21.63061 1417 TYR A C 1
ATOM 3613 O O . TYR A 1 278 ? 81.33518 7.75148 22.71771 1.000 23.33311 1417 TYR A O 1
ATOM 3631 N N . TRP A 1 279 ? 82.82697 6.87310 21.27008 1.000 22.39292 1418 TRP A N 1
ATOM 3632 C CA . TRP A 1 279 ? 83.07283 5.74053 22.14476 1.000 21.38515 1418 TRP A CA 1
ATOM 3633 C C . TRP A 1 279 ? 83.60768 6.18367 23.50350 1.000 21.36084 1418 TRP A C 1
ATOM 3634 O O . TRP A 1 279 ? 83.27601 5.57046 24.51737 1.000 21.76668 1418 TRP A O 1
ATOM 3655 N N . GLU A 1 280 ? 84.39944 7.26032 23.55492 1.000 21.68355 1419 GLU A N 1
ATOM 3656 C CA . GLU A 1 280 ? 84.96738 7.68695 24.83205 1.000 21.89052 1419 GLU A CA 1
ATOM 3657 C C . GLU A 1 280 ? 83.88878 8.22073 25.76258 1.000 25.37387 1419 GLU A C 1
ATOM 3658 O O . GLU A 1 280 ? 83.95053 8.02352 26.98768 1.000 24.33507 1419 GLU A O 1
ATOM 3670 N N . THR A 1 281 ? 82.86819 8.86023 25.20101 1.000 22.62976 1420 THR A N 1
ATOM 3671 C CA . THR A 1 281 ? 81.74399 9.30056 26.02126 1.000 24.12239 1420 THR A CA 1
ATOM 3672 C C . THR A 1 281 ? 80.97597 8.12261 26.60561 1.000 24.08148 1420 THR A C 1
ATOM 3673 O O . THR A 1 281 ? 80.58860 8.14979 27.78085 1.000 23.96779 1420 THR A O 1
ATOM 3684 N N . ILE A 1 282 ? 80.81549 7.04488 25.82866 1.000 20.17233 1421 ILE A N 1
ATOM 3685 C CA . ILE A 1 282 ? 80.14982 5.86121 26.34601 1.000 22.45086 1421 ILE A CA 1
ATOM 3686 C C . ILE A 1 282 ? 81.02180 5.18390 27.39440 1.000 23.23433 1421 ILE A C 1
ATOM 3687 O O . ILE A 1 282 ? 80.52993 4.70923 28.43738 1.000 20.94983 1421 ILE A O 1
ATOM 3703 N N . SER A 1 283 ? 82.33707 5.19646 27.17685 1.000 19.20997 1422 SER A N 1
ATOM 3704 C CA . SER A 1 283 ? 83.23319 4.61773 28.16497 1.000 25.14325 1422 SER A CA 1
ATOM 3705 C C . SER A 1 283 ? 83.09787 5.35607 29.49194 1.000 24.04467 1422 SER A C 1
ATOM 3706 O O . SER A 1 283 ? 83.17479 4.74666 30.56039 1.000 25.88033 1422 SER A O 1
ATOM 3714 N N . ALA A 1 284 ? 82.90072 6.67828 29.43618 1.000 24.17313 1423 ALA A N 1
ATOM 3715 C CA . ALA A 1 284 ? 82.75791 7.46470 30.65635 1.000 25.56748 1423 ALA A CA 1
ATOM 3716 C C . ALA A 1 284 ? 81.47953 7.10392 31.40205 1.000 23.93114 1423 ALA A C 1
ATOM 3717 O O . ALA A 1 284 ? 81.44823 7.16129 32.63616 1.000 25.51216 1423 ALA A O 1
ATOM 3724 N N . PHE A 1 285 ? 80.41429 6.73899 30.68806 1.000 22.64000 1424 PHE A N 1
ATOM 3725 C CA . PHE A 1 285 ? 79.22376 6.27513 31.39281 1.000 23.48018 1424 PHE A CA 1
ATOM 3726 C C . PHE A 1 285 ? 79.49172 4.98023 32.10620 1.000 25.83873 1424 PHE A C 1
ATOM 3727 O O . PHE A 1 285 ? 79.04936 4.78223 33.24905 1.000 23.76460 1424 PHE A O 1
ATOM 3744 N N . CYS A 1 286 ? 80.17994 4.05923 31.42554 1.000 24.65481 1425 CYS A N 1
ATOM 3745 C CA . CYS A 1 286 ? 80.47008 2.77497 32.03830 1.000 21.46223 1425 CYS A CA 1
ATOM 3746 C C . CYS A 1 286 ? 81.21983 2.98758 33.33461 1.000 24.49863 1425 CYS A C 1
ATOM 3747 O O . CYS A 1 286 ? 80.85405 2.44573 34.38345 1.000 28.61823 1425 CYS A O 1
ATOM 3755 N N . ASP A 1 287 ? 82.25472 3.82411 33.27967 1.000 24.91491 1426 ASP A N 1
ATOM 3756 C CA . ASP A 1 287 ? 83.06241 4.09607 34.45521 1.000 36.37819 1426 ASP A CA 1
ATOM 3757 C C . ASP A 1 287 ? 82.21720 4.72194 35.56346 1.000 31.53342 1426 ASP A C 1
ATOM 3758 O O . ASP A 1 287 ? 82.23979 4.26768 36.71533 1.000 31.42038 1426 ASP A O 1
ATOM 3767 N N . ARG A 1 288 ? 81.41629 5.73265 35.21954 1.000 26.63623 1427 ARG A N 1
ATOM 3768 C CA . ARG A 1 288 ? 80.51884 6.34839 36.18889 1.000 35.85950 1427 ARG A CA 1
ATOM 3769 C C . ARG A 1 288 ? 79.66454 5.31255 36.89910 1.000 31.13485 1427 ARG A C 1
ATOM 3770 O O . ARG A 1 288 ? 79.38006 5.43746 38.09231 1.000 34.15210 1427 ARG A O 1
ATOM 3791 N N . HIS A 1 289 ? 79.25812 4.27071 36.19288 1.000 29.79985 1428 HIS A N 1
ATOM 3792 C CA . HIS A 1 289 ? 78.41484 3.24177 36.76979 1.000 31.58566 1428 HIS A CA 1
ATOM 3793 C C . HIS A 1 289 ? 79.17348 1.98839 37.16638 1.000 28.24724 1428 HIS A C 1
ATOM 3794 O O . HIS A 1 289 ? 78.54909 0.95557 37.44832 1.000 30.28551 1428 HIS A O 1
ATOM 3808 N N . GLY A 1 290 ? 80.50339 2.05577 37.23514 1.000 29.84883 1429 GLY A N 1
ATOM 3809 C CA . GLY A 1 290 ? 81.24750 0.96109 37.82428 1.000 25.78952 1429 GLY A CA 1
ATOM 3810 C C . GLY A 1 290 ? 81.28004 -0.30070 36.99788 1.000 36.93145 1429 GLY A C 1
ATOM 3811 O O . GLY A 1 290 ? 81.38789 -1.39404 37.55653 1.000 37.27628 1429 GLY A O 1
ATOM 3815 N N . VAL A 1 291 ? 81.19042 -0.18292 35.67766 1.000 30.31409 1430 VAL A N 1
ATOM 3816 C CA . VAL A 1 291 ? 81.29631 -1.33561 34.79485 1.000 27.95582 1430 VAL A CA 1
ATOM 3817 C C . VAL A 1 291 ? 82.36929 -1.04752 33.74129 1.000 20.86479 1430 VAL A C 1
ATOM 3818 O O . VAL A 1 291 ? 82.53881 0.09678 33.29699 1.000 25.83330 1430 VAL A O 1
ATOM 3831 N N . ASP A 1 292 ? 83.13464 -2.07552 33.38666 1.000 27.82334 1431 ASP A N 1
ATOM 3832 C CA . ASP A 1 292 ? 84.28536 -1.86370 32.52193 1.000 24.26791 1431 ASP A CA 1
ATOM 3833 C C . ASP A 1 292 ? 83.83430 -1.73147 31.07190 1.000 26.90523 1431 ASP A C 1
ATOM 3834 O O . ASP A 1 292 ? 83.12715 -2.60503 30.54934 1.000 23.20057 1431 ASP A O 1
ATOM 3843 N N . TYR A 1 293 ? 84.25803 -0.65197 30.42323 1.000 25.70627 1432 TYR A N 1
ATOM 3844 C CA . TYR A 1 293 ? 83.84504 -0.41412 29.04361 1.000 24.24269 1432 TYR A CA 1
ATOM 3845 C C . TYR A 1 293 ? 84.31354 -1.53845 28.13189 1.000 23.35818 1432 TYR A C 1
ATOM 3846 O O . TYR A 1 293 ? 83.52575 -2.13411 27.39303 1.000 20.59005 1432 TYR A O 1
ATOM 3864 N N . LEU A 1 294 ? 85.59560 -1.85560 28.17177 1.000 23.58567 1433 LEU A N 1
ATOM 3865 C CA . LEU A 1 294 ? 86.13355 -2.73864 27.15280 1.000 20.19172 1433 LEU A CA 1
ATOM 3866 C C . LEU A 1 294 ? 85.74240 -4.19592 27.35483 1.000 23.56772 1433 LEU A C 1
ATOM 3867 O O . LEU A 1 294 ? 85.59909 -4.92241 26.36588 1.000 25.38101 1433 LEU A O 1
ATOM 3883 N N . THR A 1 295 ? 85.57317 -4.65008 28.59908 1.000 21.63545 1434 THR A N 1
ATOM 3884 C CA . THR A 1 295 ? 85.43181 -6.07798 28.86875 1.000 24.77223 1434 THR A CA 1
ATOM 3885 C C . THR A 1 295 ? 84.20728 -6.42007 29.69785 1.000 23.64209 1434 THR A C 1
ATOM 3886 O O . THR A 1 295 ? 83.94172 -7.60912 29.93463 1.000 26.33106 1434 THR A O 1
ATOM 3897 N N . GLY A 1 296 ? 83.46976 -5.42874 30.17104 1.000 19.31860 1435 GLY A N 1
ATOM 3898 C CA . GLY A 1 296 ? 82.33493 -5.68567 31.01393 1.000 20.22246 1435 GLY A CA 1
ATOM 3899 C C . GLY A 1 296 ? 81.03678 -5.81138 30.23168 1.000 25.05414 1435 GLY A C 1
ATOM 3900 O O . GLY A 1 296 ? 80.98864 -5.72923 28.99957 1.000 23.26932 1435 GLY A O 1
ATOM 3904 N N . SER A 1 297 ? 79.96961 -6.04769 30.98320 1.000 24.37302 1436 SER A N 1
ATOM 3905 C CA . SER A 1 297 ? 78.63217 -6.26070 30.43688 1.000 22.27210 1436 SER A CA 1
ATOM 3906 C C . SER A 1 297 ? 77.75276 -5.06519 30.77987 1.000 22.29775 1436 SER A C 1
ATOM 3907 O O . SER A 1 297 ? 77.32922 -4.91726 31.93093 1.000 22.76552 1436 SER A O 1
ATOM 3915 N N . TRP A 1 298 ? 77.41581 -4.24457 29.77454 1.000 23.05597 1437 TRP A N 1
ATOM 3916 C CA . TRP A 1 298 ? 76.65126 -3.03105 30.01142 1.000 23.72321 1437 TRP A CA 1
ATOM 3917 C C . TRP A 1 298 ? 75.65000 -2.79912 28.88324 1.000 21.53288 1437 TRP A C 1
ATOM 3918 O O . TRP A 1 298 ? 75.85022 -3.22711 27.74460 1.000 20.26569 1437 TRP A O 1
ATOM 3939 N N . TRP A 1 299 ? 74.56427 -2.12369 29.22886 1.000 17.29628 1438 TRP A N 1
ATOM 3940 C CA . TRP A 1 299 ? 73.47246 -1.81845 28.30268 1.000 18.52471 1438 TRP A CA 1
ATOM 3941 C C . TRP A 1 299 ? 73.14723 -0.33748 28.44282 1.000 20.38316 1438 TRP A C 1
ATOM 3942 O O . TRP A 1 299 ? 72.67941 0.08301 29.52015 1.000 25.74303 1438 TRP A O 1
ATOM 3963 N N . PRO A 1 300 ? 73.36616 0.48495 27.41126 1.000 20.50959 1439 PRO A N 1
ATOM 3964 C CA . PRO A 1 300 ? 73.17139 1.93742 27.57342 1.000 23.42678 1439 PRO A CA 1
ATOM 3965 C C . PRO A 1 300 ? 71.74694 2.30648 27.94470 1.000 20.49945 1439 PRO A C 1
ATOM 3966 O O . PRO A 1 300 ? 70.77900 1.67392 27.51563 1.000 20.90004 1439 PRO A O 1
ATOM 3977 N N . ILE A 1 301 ? 71.63725 3.34033 28.76758 1.000 23.11970 1440 ILE A N 1
ATOM 3978 C CA . ILE A 1 301 ? 70.38045 4.05705 28.92842 1.000 23.41274 1440 ILE A CA 1
ATOM 3979 C C . ILE A 1 301 ? 70.24654 4.99472 27.74428 1.000 21.32408 1440 ILE A C 1
ATOM 3980 O O . ILE A 1 301 ? 71.05952 5.90958 27.56989 1.000 22.26490 1440 ILE A O 1
ATOM 3996 N N . LEU A 1 302 ? 69.22697 4.76508 26.91884 1.000 22.74539 1441 LEU A N 1
ATOM 3997 C CA . LEU A 1 302 ? 69.14786 5.51326 25.67327 1.000 18.61666 1441 LEU A CA 1
ATOM 3998 C C . LEU A 1 302 ? 69.03818 7.01346 25.93293 1.000 23.72543 1441 LEU A C 1
ATOM 3999 O O . LEU A 1 302 ? 69.59139 7.81576 25.17896 1.000 22.41374 1441 LEU A O 1
ATOM 4015 N N . ASP A 1 303 ? 68.30225 7.41989 26.97094 1.000 24.25950 1442 ASP A N 1
ATOM 4016 C CA . ASP A 1 303 ? 68.18297 8.86184 27.22605 1.000 25.15581 1442 ASP A CA 1
ATOM 4017 C C . ASP A 1 303 ? 69.49593 9.47574 27.70512 1.000 25.16219 1442 ASP A C 1
ATOM 4018 O O . ASP A 1 303 ? 69.69145 10.67499 27.51057 1.000 22.78992 1442 ASP A O 1
ATOM 4027 N N . ASP A 1 304 ? 70.39426 8.68806 28.31105 1.000 25.10184 1443 ASP A N 1
ATOM 4028 C CA . ASP A 1 304 ? 71.74857 9.18708 28.59133 1.000 27.38469 1443 ASP A CA 1
ATOM 4029 C C . ASP A 1 304 ? 72.48656 9.53213 27.29592 1.000 26.82630 1443 ASP A C 1
ATOM 4030 O O . ASP A 1 304 ? 73.14569 10.57102 27.19967 1.000 25.04199 1443 ASP A O 1
ATOM 4039 N N . LEU A 1 305 ? 72.42424 8.63964 26.29955 1.000 24.00220 1444 LEU A N 1
ATOM 4040 C CA . LEU A 1 305 ? 73.07358 8.91284 25.01294 1.000 20.19059 1444 LEU A CA 1
ATOM 4041 C C . LEU A 1 305 ? 72.46663 10.14526 24.35686 1.000 25.71187 1444 LEU A C 1
ATOM 4042 O O . LEU A 1 305 ? 73.18170 11.02266 23.84821 1.000 23.66926 1444 LEU A O 1
ATOM 4058 N N . TYR A 1 306 ? 71.14137 10.23463 24.38780 1.000 25.10298 1445 TYR A N 1
ATOM 4059 C CA . TYR A 1 306 ? 70.44484 11.36836 23.80593 1.000 19.43779 1445 TYR A CA 1
ATOM 4060 C C . TYR A 1 306 ? 70.81442 12.67456 24.49753 1.000 22.36270 1445 TYR A C 1
ATOM 4061 O O . TYR A 1 306 ? 71.09601 13.67516 23.82828 1.000 22.12281 1445 TYR A O 1
ATOM 4079 N N . ALA A 1 307 ? 70.78253 12.68506 25.83501 1.000 21.90392 1446 ALA A N 1
ATOM 4080 C CA . ALA A 1 307 ? 71.22284 13.84656 26.61741 1.000 25.55305 1446 ALA A CA 1
ATOM 4081 C C . ALA A 1 307 ? 72.64349 14.25657 26.27261 1.000 27.26303 1446 ALA A C 1
ATOM 4082 O O . ALA A 1 307 ? 72.98774 15.44431 26.31907 1.000 28.54592 1446 ALA A O 1
ATOM 4089 N N . SER A 1 308 ? 73.49197 13.29138 25.94976 1.000 25.99507 1447 SER A N 1
ATOM 4090 C CA . SER A 1 308 ? 74.86324 13.58089 25.57809 1.000 25.98570 1447 SER A CA 1
ATOM 4091 C C . SER A 1 308 ? 75.02777 13.95086 24.12086 1.000 25.27210 1447 SER A C 1
ATOM 4092 O O . SER A 1 308 ? 76.16554 14.06179 23.67740 1.000 22.40105 1447 SER A O 1
ATOM 4100 N N . ASN A 1 309 ? 73.94698 14.09403 23.35370 1.000 23.75939 1448 ASN A N 1
ATOM 4101 C CA . ASN A 1 309 ? 74.03579 14.52503 21.97335 1.000 22.95325 1448 ASN A CA 1
ATOM 4102 C C . ASN A 1 309 ? 74.60878 13.44074 21.05481 1.000 22.64290 1448 ASN A C 1
ATOM 4103 O O . ASN A 1 309 ? 75.26817 13.76172 20.07367 1.000 24.49580 1448 ASN A O 1
ATOM 4114 N N . ILE A 1 310 ? 74.37490 12.17550 21.38420 1.000 24.72910 1449 ILE A N 1
ATOM 4115 C CA . ILE A 1 310 ? 74.90277 11.03643 20.64338 1.000 19.50103 1449 ILE A CA 1
ATOM 4116 C C . ILE A 1 310 ? 73.77181 10.45873 19.79393 1.000 22.07460 1449 ILE A C 1
ATOM 4117 O O . ILE A 1 310 ? 72.80697 9.91560 20.35683 1.000 24.21174 1449 ILE A O 1
ATOM 4133 N N . PRO A 1 311 ? 73.85465 10.52825 18.47280 1.000 22.01600 1450 PRO A N 1
ATOM 4134 C CA . PRO A 1 311 ? 72.86023 9.84943 17.63682 1.000 23.13353 1450 PRO A CA 1
ATOM 4135 C C . PRO A 1 311 ? 72.92298 8.34305 17.83636 1.000 22.03502 1450 PRO A C 1
ATOM 4136 O O . PRO A 1 311 ? 74.01071 7.76669 17.96680 1.000 22.85553 1450 PRO A O 1
ATOM 4147 N N . VAL A 1 312 ? 71.74829 7.70563 17.89814 1.000 21.40918 1451 VAL A N 1
ATOM 4148 C CA . VAL A 1 312 ? 71.65781 6.25008 18.03687 1.000 17.05211 1451 VAL A CA 1
ATOM 4149 C C . VAL A 1 312 ? 70.84491 5.67319 16.87459 1.000 23.31567 1451 VAL A C 1
ATOM 4150 O O . VAL A 1 312 ? 69.66266 6.01128 16.68179 1.000 19.82435 1451 VAL A O 1
ATOM 4163 N N . TYR A 1 313 ? 71.48543 4.80324 16.11459 1.000 16.76890 1452 TYR A N 1
ATOM 4164 C CA . TYR A 1 313 ? 70.81078 4.02253 15.09138 1.000 18.74301 1452 TYR A CA 1
ATOM 4165 C C . TYR A 1 313 ? 70.06985 2.88525 15.75986 1.000 17.36965 1452 TYR A C 1
ATOM 4166 O O . TYR A 1 313 ? 70.60183 2.23287 16.66134 1.000 21.37331 1452 TYR A O 1
ATOM 4184 N N . ARG A 1 314 ? 68.85260 2.63902 15.29616 1.000 17.50440 1453 ARG A N 1
ATOM 4185 C CA . ARG A 1 314 ? 67.98480 1.59714 15.82971 1.000 20.47324 1453 ARG A CA 1
ATOM 4186 C C . ARG A 1 314 ? 67.27253 1.00732 14.63442 1.000 25.42666 1453 ARG A C 1
ATOM 4187 O O . ARG A 1 314 ? 66.59786 1.73502 13.89825 1.000 25.15166 1453 ARG A O 1
ATOM 4208 N N . PHE A 1 315 ? 67.38080 -0.28908 14.45474 1.000 22.59771 1454 PHE A N 1
ATOM 4209 C CA . PHE A 1 315 ? 66.69121 -0.92424 13.34112 1.000 25.91380 1454 PHE A CA 1
ATOM 4210 C C . PHE A 1 315 ? 66.46740 -2.38944 13.67479 1.000 27.83079 1454 PHE A C 1
ATOM 4211 O O . PHE A 1 315 ? 66.99855 -2.92331 14.65566 1.000 22.35392 1454 PHE A O 1
ATOM 4228 N N . VAL A 1 316 ? 65.65816 -3.03149 12.83762 1.000 22.56855 1455 VAL A N 1
ATOM 4229 C CA . VAL A 1 316 ? 65.29406 -4.42456 13.00911 1.000 22.35641 1455 VAL A CA 1
ATOM 4230 C C . VAL A 1 316 ? 65.92677 -5.23550 11.88883 1.000 26.83142 1455 VAL A C 1
ATOM 4231 O O . VAL A 1 316 ? 65.83077 -4.88368 10.70598 1.000 27.61376 1455 VAL A O 1
ATOM 4244 N N . GLN A 1 317 ? 66.55634 -6.32260 12.26754 1.000 20.04639 1456 GLN A N 1
ATOM 4245 C CA . GLN A 1 317 ? 67.18701 -7.23361 11.32540 1.000 19.43809 1456 GLN A CA 1
ATOM 4246 C C . GLN A 1 317 ? 66.28990 -8.44870 11.16908 1.000 20.36865 1456 GLN A C 1
ATOM 4247 O O . GLN A 1 317 ? 66.17131 -9.26393 12.08996 1.000 18.72199 1456 GLN A O 1
ATOM 4261 N N . ARG A 1 318 ? 65.67576 -8.58195 10.00664 1.000 21.22556 1457 ARG A N 1
ATOM 4262 C CA . ARG A 1 318 ? 64.76703 -9.68762 9.75400 1.000 20.50144 1457 ARG A CA 1
ATOM 4263 C C . ARG A 1 318 ? 65.52207 -10.89293 9.23556 1.000 21.03799 1457 ARG A C 1
ATOM 4264 O O . ARG A 1 318 ? 66.67105 -10.81198 8.81040 1.000 22.12537 1457 ARG A O 1
ATOM 4285 N N . PRO A 1 319 ? 64.88021 -12.05216 9.22541 1.000 20.44302 1458 PRO A N 1
ATOM 4286 C CA . PRO A 1 319 ? 65.52949 -13.24113 8.66984 1.000 23.77751 1458 PRO A CA 1
ATOM 4287 C C . PRO A 1 319 ? 65.98846 -13.00850 7.24309 1.000 24.79527 1458 PRO A C 1
ATOM 4288 O O . PRO A 1 319 ? 65.25882 -12.45656 6.41111 1.000 21.37156 1458 PRO A O 1
ATOM 4299 N N . GLY A 1 320 ? 67.22630 -13.40036 6.98142 1.000 19.56024 1459 GLY A N 1
ATOM 4300 C CA . GLY A 1 320 ? 67.85999 -13.18376 5.69481 1.000 27.30768 1459 GLY A CA 1
ATOM 4301 C C . GLY A 1 320 ? 68.56905 -11.85529 5.54336 1.000 22.79263 1459 GLY A C 1
ATOM 4302 O O . GLY A 1 320 ? 69.29897 -11.66738 4.55188 1.000 23.41405 1459 GLY A O 1
ATOM 4306 N N . ASP A 1 321 ? 68.34935 -10.91073 6.45927 1.000 19.03209 1460 ASP A N 1
ATOM 4307 C CA . ASP A 1 321 ? 69.03804 -9.62379 6.40968 1.000 23.21486 1460 ASP A CA 1
ATOM 4308 C C . ASP A 1 321 ? 70.45131 -9.74738 6.96220 1.000 21.63180 1460 ASP A C 1
ATOM 4309 O O . ASP A 1 321 ? 70.67724 -10.39986 7.98470 1.000 21.46914 1460 ASP A O 1
ATOM 4318 N N . LEU A 1 322 ? 71.39139 -9.07582 6.30314 1.000 17.49135 1461 LEU A N 1
ATOM 4319 C CA . LEU A 1 322 ? 72.79446 -9.05323 6.70628 1.000 20.68789 1461 LEU A CA 1
ATOM 4320 C C . LEU A 1 322 ? 73.12337 -7.67926 7.24255 1.000 24.45435 1461 LEU A C 1
ATOM 4321 O O . LEU A 1 322 ? 72.88626 -6.67354 6.55756 1.000 21.90635 1461 LEU A O 1
ATOM 4337 N N . VAL A 1 323 ? 73.66243 -7.63387 8.46391 1.000 21.14440 1462 VAL A N 1
ATOM 4338 C CA . VAL A 1 323 ? 74.13217 -6.39123 9.05717 1.000 16.38287 1462 VAL A CA 1
ATOM 4339 C C . VAL A 1 323 ? 75.63141 -6.30877 8.86873 1.000 20.31484 1462 VAL A C 1
ATOM 4340 O O . VAL A 1 323 ? 76.36278 -7.24755 9.21598 1.000 20.70697 1462 VAL A O 1
ATOM 4353 N N . TRP A 1 324 ? 76.07736 -5.19908 8.28881 1.000 20.13541 1463 TRP A N 1
ATOM 4354 C CA . TRP A 1 324 ? 77.48463 -4.83124 8.21669 1.000 23.24403 1463 TRP A CA 1
ATOM 4355 C C . TRP A 1 324 ? 77.76593 -3.79918 9.30021 1.000 22.94679 1463 TRP A C 1
ATOM 4356 O O . TRP A 1 324 ? 77.16955 -2.71553 9.30847 1.000 20.69186 1463 TRP A O 1
ATOM 4377 N N . ILE A 1 325 ? 78.62978 -4.14774 10.24078 1.000 18.20978 1464 ILE A N 1
ATOM 4378 C CA . ILE A 1 325 ? 79.02617 -3.22729 11.29866 1.000 20.76550 1464 ILE A CA 1
ATOM 4379 C C . ILE A 1 325 ? 80.39224 -2.68451 10.91124 1.000 23.25455 1464 ILE A C 1
ATOM 4380 O O . ILE A 1 325 ? 81.37410 -3.43147 10.89754 1.000 19.10419 1464 ILE A O 1
ATOM 4396 N N . ASN A 1 326 ? 80.45565 -1.40320 10.55039 1.000 19.00630 1465 ASN A N 1
ATOM 4397 C CA . ASN A 1 326 ? 81.70775 -0.79782 10.13902 1.000 17.85179 1465 ASN A CA 1
ATOM 4398 C C . ASN A 1 326 ? 82.67833 -0.67988 11.32191 1.000 17.06708 1465 ASN A C 1
ATOM 4399 O O . ASN A 1 326 ? 82.32082 -0.81184 12.49915 1.000 18.65648 1465 ASN A O 1
ATOM 4410 N N . ALA A 1 327 ? 83.90001 -0.32580 10.99062 1.000 21.62601 1466 ALA A N 1
ATOM 4411 C CA . ALA A 1 327 ? 84.99048 -0.29678 11.97049 1.000 23.65898 1466 ALA A CA 1
ATOM 4412 C C . ALA A 1 327 ? 84.69088 0.63850 13.13089 1.000 21.61521 1466 ALA A C 1
ATOM 4413 O O . ALA A 1 327 ? 84.32851 1.81394 12.93427 1.000 19.44797 1466 ALA A O 1
ATOM 4420 N N . GLY A 1 328 ? 84.85506 0.11495 14.35308 1.000 18.97903 1467 GLY A N 1
ATOM 4421 C CA . GLY A 1 328 ? 84.74214 0.91074 15.55701 1.000 21.60909 1467 GLY A CA 1
ATOM 4422 C C . GLY A 1 328 ? 83.33673 1.23731 16.01274 1.000 20.65349 1467 GLY A C 1
ATOM 4423 O O . GLY A 1 328 ? 83.18085 1.85466 17.07203 1.000 18.51549 1467 GLY A O 1
ATOM 4427 N N . THR A 1 329 ? 82.30458 0.81905 15.27994 1.000 19.13525 1468 THR A N 1
ATOM 4428 C CA . THR A 1 329 ? 80.93464 1.14512 15.66285 1.000 17.48646 1468 THR A CA 1
ATOM 4429 C C . THR A 1 329 ? 80.57770 0.43970 16.97191 1.000 19.83323 1468 THR A C 1
ATOM 4430 O O . THR A 1 329 ? 80.80872 -0.76178 17.12048 1.000 21.32058 1468 THR A O 1
ATOM 4441 N N . VAL A 1 330 ? 80.05381 1.20759 17.92687 1.000 20.55380 1469 VAL A N 1
ATOM 4442 C CA . VAL A 1 330 ? 79.58804 0.67358 19.20637 1.000 19.46282 1469 VAL A CA 1
ATOM 4443 C C . VAL A 1 330 ? 78.17635 0.13169 19.00120 1.000 17.49240 1469 VAL A C 1
ATOM 4444 O O . VAL A 1 330 ? 77.30718 0.85427 18.49832 1.000 17.38559 1469 VAL A O 1
ATOM 4457 N N . HIS A 1 331 ? 77.92552 -1.11608 19.39655 1.000 18.63432 1470 HIS A N 1
ATOM 4458 C CA . HIS A 1 331 ? 76.60551 -1.68635 19.13349 1.000 20.62919 1470 HIS A CA 1
ATOM 4459 C C . HIS A 1 331 ? 76.19083 -2.66524 20.22280 1.000 21.96209 1470 HIS A C 1
ATOM 4460 O O . HIS A 1 331 ? 77.00597 -3.17942 21.00824 1.000 16.21808 1470 HIS A O 1
ATOM 4474 N N . TRP A 1 332 ? 74.88791 -2.89093 20.26802 1.000 18.25515 1471 TRP A N 1
ATOM 4475 C CA . TRP A 1 332 ? 74.27924 -3.86026 21.15451 1.000 17.14678 1471 TRP A CA 1
ATOM 4476 C C . TRP A 1 332 ? 72.99908 -4.35803 20.48595 1.000 19.05865 1471 TRP A C 1
ATOM 4477 O O . TRP A 1 332 ? 72.40801 -3.66420 19.65625 1.000 19.19672 1471 TRP A O 1
ATOM 4498 N N . VAL A 1 333 ? 72.59399 -5.58257 20.83521 1.000 19.74905 1472 VAL A N 1
ATOM 4499 C CA . VAL A 1 333 ? 71.61014 -6.34022 20.05871 1.000 20.24930 1472 VAL A CA 1
ATOM 4500 C C . VAL A 1 333 ? 70.73012 -7.14219 21.00337 1.000 19.54981 1472 VAL A C 1
ATOM 4501 O O . VAL A 1 333 ? 71.22430 -7.75968 21.95579 1.000 18.55581 1472 VAL A O 1
ATOM 4514 N N . GLN A 1 334 ? 69.43983 -7.21304 20.68525 1.000 22.86099 1473 GLN A N 1
ATOM 4515 C CA . GLN A 1 334 ? 68.52743 -8.05168 21.45337 1.000 19.40117 1473 GLN A CA 1
ATOM 4516 C C . GLN A 1 334 ? 67.61115 -8.81255 20.51149 1.000 20.14310 1473 GLN A C 1
ATOM 4517 O O . GLN A 1 334 ? 67.05584 -8.22102 19.59592 1.000 19.86214 1473 GLN A O 1
ATOM 4531 N N . ALA A 1 335 ? 67.43882 -10.11370 20.74632 1.000 16.99061 1474 ALA A N 1
ATOM 4532 C CA . ALA A 1 335 ? 66.50126 -10.88212 19.94907 1.000 22.02167 1474 ALA A CA 1
ATOM 4533 C C . ALA A 1 335 ? 65.07466 -10.47345 20.27479 1.000 22.54508 1474 ALA A C 1
ATOM 4534 O O . ALA A 1 335 ? 64.69364 -10.39880 21.44979 1.000 21.64866 1474 ALA A O 1
ATOM 4541 N N . THR A 1 336 ? 64.29003 -10.21406 19.22227 1.000 21.01371 1475 THR A N 1
ATOM 4542 C CA . THR A 1 336 ? 62.86880 -9.91568 19.34237 1.000 25.72718 1475 THR A CA 1
ATOM 4543 C C . THR A 1 336 ? 62.06312 -11.20072 19.39574 1.000 23.22015 1475 THR A C 1
ATOM 4544 O O . THR A 1 336 ? 61.08615 -11.30783 20.14481 1.000 24.93583 1475 THR A O 1
ATOM 4555 N N . GLY A 1 337 ? 62.46869 -12.19121 18.61762 1.000 25.09788 1476 GLY A N 1
ATOM 4556 C CA . GLY A 1 337 ? 61.82016 -13.48578 18.61389 1.000 25.72330 1476 GLY A CA 1
ATOM 4557 C C . GLY A 1 337 ? 62.78883 -14.62072 18.87646 1.000 28.42933 1476 GLY A C 1
ATOM 4558 O O . GLY A 1 337 ? 63.85961 -14.43133 19.47113 1.000 26.78983 1476 GLY A O 1
ATOM 4562 N N . TRP A 1 338 ? 62.41467 -15.81315 18.44056 1.000 24.22434 1477 TRP A N 1
ATOM 4563 C CA . TRP A 1 338 ? 63.29510 -16.96440 18.47148 1.000 22.87492 1477 TRP A CA 1
ATOM 4564 C C . TRP A 1 338 ? 64.04195 -16.96963 17.14862 1.000 28.83788 1477 TRP A C 1
ATOM 4565 O O . TRP A 1 338 ? 63.42131 -16.92990 16.07999 1.000 28.78858 1477 TRP A O 1
ATOM 4586 N N . CYS A 1 339 ? 65.36833 -16.96199 17.21719 1.000 21.14571 1478 CYS A N 1
ATOM 4587 C CA . CYS A 1 339 ? 66.15444 -16.88687 16.00545 1.000 23.85982 1478 CYS A CA 1
ATOM 4588 C C . CYS A 1 339 ? 67.55183 -17.36572 16.31446 1.000 18.71202 1478 CYS A C 1
ATOM 4589 O O . CYS A 1 339 ? 67.95433 -17.45091 17.47726 1.000 21.46843 1478 CYS A O 1
ATOM 4597 N N . ASN A 1 340 ? 68.26634 -17.68691 15.24102 1.000 21.01608 1479 ASN A N 1
ATOM 4598 C CA . ASN A 1 340 ? 69.70658 -17.94289 15.24813 1.000 18.96773 1479 ASN A CA 1
ATOM 4599 C C . ASN A 1 340 ? 70.36794 -16.87252 14.38540 1.000 18.87413 1479 ASN A C 1
ATOM 4600 O O . ASN A 1 340 ? 69.78734 -16.41925 13.39099 1.000 19.25678 1479 ASN A O 1
ATOM 4611 N N . ASN A 1 341 ? 71.55620 -16.42487 14.78906 1.000 16.15487 1480 ASN A N 1
ATOM 4612 C CA . ASN A 1 341 ? 72.37729 -15.54479 13.98154 1.000 15.05119 1480 ASN A CA 1
ATOM 4613 C C . ASN A 1 341 ? 73.73510 -16.19096 13.78437 1.000 25.43593 1480 ASN A C 1
ATOM 4614 O O . ASN A 1 341 ? 74.18534 -16.97374 14.63571 1.000 20.91758 1480 ASN A O 1
ATOM 4625 N N . ILE A 1 342 ? 74.41384 -15.82779 12.69051 1.000 20.45290 1481 ILE A N 1
ATOM 4626 C CA . ILE A 1 342 ? 75.80810 -16.22125 12.51428 1.000 18.56241 1481 ILE A CA 1
ATOM 4627 C C . ILE A 1 342 ? 76.61426 -14.96180 12.26948 1.000 23.43787 1481 ILE A C 1
ATOM 4628 O O . ILE A 1 342 ? 76.12135 -13.98487 11.70850 1.000 20.42365 1481 ILE A O 1
ATOM 4644 N N . ALA A 1 343 ? 77.86096 -14.96288 12.72091 1.000 18.57630 1482 ALA A N 1
ATOM 4645 C CA . ALA A 1 343 ? 78.60281 -13.71958 12.66011 1.000 17.90800 1482 ALA A CA 1
ATOM 4646 C C . ALA A 1 343 ? 80.08925 -14.04775 12.70024 1.000 21.83899 1482 ALA A C 1
ATOM 4647 O O . ALA A 1 343 ? 80.51150 -15.07491 13.26588 1.000 19.20813 1482 ALA A O 1
ATOM 4654 N N . TRP A 1 344 ? 80.85599 -13.15714 12.08586 1.000 18.50357 1483 TRP A N 1
ATOM 4655 C CA . TRP A 1 344 ? 82.30780 -13.19825 12.11059 1.000 21.90726 1483 TRP A CA 1
ATOM 4656 C C . TRP A 1 344 ? 82.79004 -11.77583 11.84460 1.000 21.28554 1483 TRP A C 1
ATOM 4657 O O . TRP A 1 344 ? 81.98913 -10.85558 11.63769 1.000 20.41501 1483 TRP A O 1
ATOM 4678 N N . ASN A 1 345 ? 84.10039 -11.59155 11.89439 1.000 19.00847 1484 ASN A N 1
ATOM 4679 C CA . ASN A 1 345 ? 84.71704 -10.29719 11.63421 1.000 20.92935 1484 ASN A CA 1
ATOM 4680 C C . ASN A 1 345 ? 85.43640 -10.31450 10.29855 1.000 22.00994 1484 ASN A C 1
ATOM 4681 O O . ASN A 1 345 ? 85.81419 -11.36519 9.77730 1.000 21.69664 1484 ASN A O 1
ATOM 4692 N N . VAL A 1 346 ? 85.63314 -9.11112 9.76154 1.000 21.44578 1485 VAL A N 1
ATOM 4693 C CA . VAL A 1 346 ? 86.43517 -8.90404 8.57111 1.000 21.26468 1485 VAL A CA 1
ATOM 4694 C C . VAL A 1 346 ? 87.20683 -7.61391 8.76897 1.000 20.57052 1485 VAL A C 1
ATOM 4695 O O . VAL A 1 346 ? 86.78783 -6.72741 9.51522 1.000 20.31797 1485 VAL A O 1
ATOM 4708 N N . GLY A 1 347 ? 88.36401 -7.53213 8.13105 1.000 21.18477 1486 GLY A N 1
ATOM 4709 C CA . GLY A 1 347 ? 89.16899 -6.34849 8.19109 1.000 22.36610 1486 GLY A CA 1
ATOM 4710 C C . GLY A 1 347 ? 89.46555 -5.88697 6.77772 1.000 28.74429 1486 GLY A C 1
ATOM 4711 O O . GLY A 1 347 ? 90.49334 -6.24068 6.18319 1.000 26.88502 1486 GLY A O 1
ATOM 4716 N N . PRO A 1 348 ? 88.54264 -5.14642 6.17986 1.000 23.50641 1487 PRO A N 1
ATOM 4717 C CA . PRO A 1 348 ? 88.77287 -4.69455 4.81355 1.000 21.95956 1487 PRO A CA 1
ATOM 4718 C C . PRO A 1 348 ? 89.94372 -3.73603 4.77929 1.000 28.28094 1487 PRO A C 1
ATOM 4719 O O . PRO A 1 348 ? 90.30560 -3.08710 5.77204 1.000 24.30774 1487 PRO A O 1
ATOM 4730 N N . LEU A 1 349 ? 90.54151 -3.65524 3.59812 1.000 23.61757 1488 LEU A N 1
ATOM 4731 C CA . LEU A 1 349 ? 91.79072 -2.91749 3.41725 1.000 27.50518 1488 LEU A CA 1
ATOM 4732 C C . LEU A 1 349 ? 91.47854 -1.44031 3.20308 1.000 30.33863 1488 LEU A C 1
ATOM 4733 O O . LEU A 1 349 ? 91.59008 -0.89051 2.10626 1.000 29.81810 1488 LEU A O 1
ATOM 4749 N N . THR A 1 350 ? 91.12511 -0.78450 4.29112 1.000 21.40506 1489 THR A N 1
ATOM 4750 C CA . THR A 1 350 ? 90.90275 0.64828 4.28332 1.000 25.93510 1489 THR A CA 1
ATOM 4751 C C . THR A 1 350 ? 91.75006 1.29220 5.36605 1.000 28.68575 1489 THR A C 1
ATOM 4752 O O . THR A 1 350 ? 92.01953 0.69965 6.41094 1.000 25.16506 1489 THR A O 1
ATOM 4763 N N . ALA A 1 351 ? 92.13050 2.54153 5.11789 1.000 23.11996 1490 ALA A N 1
ATOM 4764 C CA . ALA A 1 351 ? 92.89568 3.29244 6.11109 1.000 25.38236 1490 ALA A CA 1
ATOM 4765 C C . ALA A 1 351 ? 92.11883 3.43400 7.42421 1.000 27.64493 1490 ALA A C 1
ATOM 4766 O O . ALA A 1 351 ? 92.68865 3.31629 8.51875 1.000 24.54761 1490 ALA A O 1
ATOM 4773 N N . TYR A 1 352 ? 90.82568 3.74700 7.33847 1.000 24.73094 1491 TYR A N 1
ATOM 4774 C CA . TYR A 1 352 ? 90.00423 3.85859 8.53707 1.000 25.58355 1491 TYR A CA 1
ATOM 4775 C C . TYR A 1 352 ? 90.06347 2.56963 9.37440 1.000 19.81534 1491 TYR A C 1
ATOM 4776 O O . TYR A 1 352 ? 90.24791 2.61537 10.59467 1.000 21.95805 1491 TYR A O 1
ATOM 4794 N N . GLN A 1 353 ? 89.94646 1.41238 8.72937 1.000 20.53353 1492 GLN A N 1
ATOM 4795 C CA . GLN A 1 353 ? 89.99387 0.14443 9.47041 1.000 23.98080 1492 GLN A CA 1
ATOM 4796 C C . GLN A 1 353 ? 91.34537 -0.01929 10.15467 1.000 22.45340 1492 GLN A C 1
ATOM 4797 O O . GLN A 1 353 ? 91.42933 -0.29091 11.35846 1.000 19.67004 1492 GLN A O 1
ATOM 4811 N N . TYR A 1 354 ? 92.41436 0.16706 9.39378 1.000 19.50036 1493 TYR A N 1
ATOM 4812 C CA . TYR A 1 354 ? 93.74687 -0.03745 9.93809 1.000 21.23319 1493 TYR A CA 1
ATOM 4813 C C . TYR A 1 354 ? 94.02063 0.92757 11.08287 1.000 20.93061 1493 TYR A C 1
ATOM 4814 O O . TYR A 1 354 ? 94.50543 0.52806 12.14701 1.000 22.67347 1493 TYR A O 1
ATOM 4832 N N . GLN A 1 355 ? 93.68384 2.19989 10.89767 1.000 18.72104 1494 GLN A N 1
ATOM 4833 C CA . GLN A 1 355 ? 93.88215 3.16956 11.96202 1.000 21.83957 1494 GLN A CA 1
ATOM 4834 C C . GLN A 1 355 ? 93.14605 2.75409 13.22233 1.000 21.49798 1494 GLN A C 1
ATOM 4835 O O . GLN A 1 355 ? 93.70924 2.78498 14.31183 1.000 20.84052 1494 GLN A O 1
ATOM 4849 N N . LEU A 1 356 ? 91.87093 2.39263 13.10110 1.000 22.05485 1495 LEU A N 1
ATOM 4850 C CA . LEU A 1 356 ? 91.10065 2.10377 14.29691 1.000 21.07204 1495 LEU A CA 1
ATOM 4851 C C . LEU A 1 356 ? 91.59018 0.83250 14.95941 1.000 22.04309 1495 LEU A C 1
ATOM 4852 O O . LEU A 1 356 ? 91.53295 0.72898 16.19078 1.000 19.39065 1495 LEU A O 1
ATOM 4868 N N . ALA A 1 357 ? 92.04582 -0.13734 14.16161 1.000 17.12389 1496 ALA A N 1
ATOM 4869 C CA . ALA A 1 357 ? 92.58779 -1.37204 14.73097 1.000 19.67202 1496 ALA A CA 1
ATOM 4870 C C . ALA A 1 357 ? 93.87895 -1.10596 15.48533 1.000 23.33379 1496 ALA A C 1
ATOM 4871 O O . ALA A 1 357 ? 94.09262 -1.66945 16.56271 1.000 20.39686 1496 ALA A O 1
ATOM 4878 N N A LEU A 1 358 ? 94.76725 -0.27309 14.91878 0.663 19.16219 1497 LEU A N 1
ATOM 4879 N N B LEU A 1 358 ? 94.74599 -0.25046 14.93614 0.337 19.50387 1497 LEU A N 1
ATOM 4880 C CA A LEU A 1 358 ? 96.02184 0.04721 15.59442 0.663 21.42708 1497 LEU A CA 1
ATOM 4881 C CA B LEU A 1 358 ? 96.01398 0.03428 15.59169 0.337 21.51132 1497 LEU A CA 1
ATOM 4882 C C A LEU A 1 358 ? 95.78003 0.92317 16.81455 0.663 23.16674 1497 LEU A C 1
ATOM 4883 C C B LEU A 1 358 ? 95.84135 0.98405 16.76835 0.337 23.10673 1497 LEU A C 1
ATOM 4884 O O A LEU A 1 358 ? 96.42951 0.73898 17.84846 0.663 22.16154 1497 LEU A O 1
ATOM 4885 O O B LEU A 1 358 ? 96.61178 0.90627 17.72781 0.337 22.37974 1497 LEU A O 1
ATOM 4916 N N . GLU A 1 359 ? 94.83671 1.86784 16.72999 1.000 20.72410 1498 GLU A N 1
ATOM 4917 C CA . GLU A 1 359 ? 94.54362 2.69039 17.90032 1.000 18.53693 1498 GLU A CA 1
ATOM 4918 C C . GLU A 1 359 ? 94.04221 1.82562 19.04750 1.000 19.98275 1498 GLU A C 1
ATOM 4919 O O . GLU A 1 359 ? 94.41441 2.02905 20.20596 1.000 21.04555 1498 GLU A O 1
ATOM 4932 N N . ARG A 1 360 ? 93.17032 0.85811 18.75472 1.000 21.79780 1499 ARG A N 1
ATOM 4933 C CA . ARG A 1 360 ? 92.67601 0.00836 19.82832 1.000 19.71867 1499 ARG A CA 1
ATOM 4934 C C . ARG A 1 360 ? 93.77407 -0.92571 20.33577 1.000 17.86131 1499 ARG A C 1
ATOM 4935 O O . ARG A 1 360 ? 93.84457 -1.21829 21.53132 1.000 20.94143 1499 ARG A O 1
ATOM 4956 N N . TYR A 1 361 ? 94.62473 -1.42256 19.43430 1.000 21.40154 1500 TYR A N 1
ATOM 4957 C CA . TYR A 1 361 ? 95.79510 -2.20457 19.83850 1.000 18.39139 1500 TYR A CA 1
ATOM 4958 C C . TYR A 1 361 ? 96.62022 -1.46364 20.90615 1.000 23.15991 1500 TYR A C 1
ATOM 4959 O O . TYR A 1 361 ? 96.98550 -2.03033 21.94805 1.000 22.09214 1500 TYR A O 1
ATOM 4977 N N . GLU A 1 362 ? 96.93514 -0.20249 20.64650 1.000 22.29010 1501 GLU A N 1
ATOM 4978 C CA . GLU A 1 362 ? 97.71663 0.59358 21.60245 1.000 21.02088 1501 GLU A CA 1
ATOM 4979 C C . GLU A 1 362 ? 96.92010 0.94210 22.85459 1.000 21.13293 1501 GLU A C 1
ATOM 4980 O O . GLU A 1 362 ? 97.47180 0.97258 23.95471 1.000 23.57103 1501 GLU A O 1
ATOM 4992 N N . TRP A 1 363 ? 95.61917 1.19977 22.72470 1.000 19.75800 1502 TRP A N 1
ATOM 4993 C CA . TRP A 1 363 ? 94.81889 1.47699 23.91446 1.000 21.74757 1502 TRP A CA 1
ATOM 4994 C C . TRP A 1 363 ? 94.70201 0.22919 24.79582 1.000 22.05053 1502 TRP A C 1
ATOM 4995 O O . TRP A 1 363 ? 94.73523 0.31566 26.03261 1.000 20.62981 1502 TRP A O 1
ATOM 5016 N N . ASN A 1 364 ? 94.55463 -0.94218 24.17920 1.000 20.33255 1503 ASN A N 1
ATOM 5017 C CA . ASN A 1 364 ? 94.51195 -2.17203 24.95863 1.000 21.61331 1503 ASN A CA 1
ATOM 5018 C C . ASN A 1 364 ? 95.78003 -2.30576 25.80335 1.000 23.07713 1503 ASN A C 1
ATOM 5019 O O . ASN A 1 364 ? 95.73311 -2.69900 26.97522 1.000 22.66117 1503 ASN A O 1
ATOM 5030 N N . GLU A 1 365 ? 96.91565 -1.97560 25.21346 1.000 20.32553 1504 GLU A N 1
ATOM 5031 C CA . GLU A 1 365 ? 98.17875 -2.04543 25.93846 1.000 23.71493 1504 GLU A CA 1
ATOM 5032 C C . GLU A 1 365 ? 98.14322 -1.12413 27.15784 1.000 26.69099 1504 GLU A C 1
ATOM 5033 O O . GLU A 1 365 ? 98.50657 -1.53641 28.26832 1.000 24.78134 1504 GLU A O 1
ATOM 5045 N N . VAL A 1 366 ? 97.64403 0.10886 26.98261 1.000 23.69532 1505 VAL A N 1
ATOM 5046 C CA . VAL A 1 366 ? 97.49693 1.01980 28.11652 1.000 27.57383 1505 VAL A CA 1
ATOM 5047 C C . VAL A 1 366 ? 96.62325 0.38941 29.18882 1.000 29.23089 1505 VAL A C 1
ATOM 5048 O O . VAL A 1 366 ? 96.91799 0.47041 30.39009 1.000 24.50454 1505 VAL A O 1
ATOM 5061 N N . LYS A 1 367 ? 95.54287 -0.26286 28.77586 1.000 22.38689 1506 LYS A N 1
ATOM 5062 C CA . LYS A 1 367 ? 94.56542 -0.75551 29.73423 1.000 24.96226 1506 LYS A CA 1
ATOM 5063 C C . LYS A 1 367 ? 94.84757 -2.18438 30.19113 1.000 22.76326 1506 LYS A C 1
ATOM 5064 O O . LYS A 1 367 ? 94.02358 -2.76364 30.89565 1.000 27.14883 1506 LYS A O 1
ATOM 5083 N N . ASN A 1 368 ? 95.95067 -2.79987 29.76008 1.000 22.63669 1507 ASN A N 1
ATOM 5084 C CA . ASN A 1 368 ? 96.30093 -4.15084 30.19367 1.000 27.52995 1507 ASN A CA 1
ATOM 5085 C C . ASN A 1 368 ? 95.22725 -5.16009 29.78600 1.000 30.68084 1507 ASN A C 1
ATOM 5086 O O . ASN A 1 368 ? 94.80134 -5.99752 30.57753 1.000 27.11417 1507 ASN A O 1
ATOM 5097 N N . VAL A 1 369 ? 94.81288 -5.06660 28.52323 1.000 28.57170 1508 VAL A N 1
ATOM 5098 C CA . VAL A 1 369 ? 93.79046 -5.90199 27.90521 1.000 24.05745 1508 VAL A CA 1
ATOM 5099 C C . VAL A 1 369 ? 94.43241 -6.50855 26.67045 1.000 24.29438 1508 VAL A C 1
ATOM 5100 O O . VAL A 1 369 ? 95.04950 -5.79383 25.88355 1.000 24.54518 1508 VAL A O 1
ATOM 5113 N N . LYS A 1 370 ? 94.26470 -7.80727 26.46674 1.000 21.77697 1509 LYS A N 1
ATOM 5114 C CA . LYS A 1 370 ? 94.88073 -8.42610 25.29693 1.000 23.98257 1509 LYS A CA 1
ATOM 5115 C C . LYS A 1 370 ? 94.16125 -8.03309 23.99864 1.000 21.95398 1509 LYS A C 1
ATOM 5116 O O . LYS A 1 370 ? 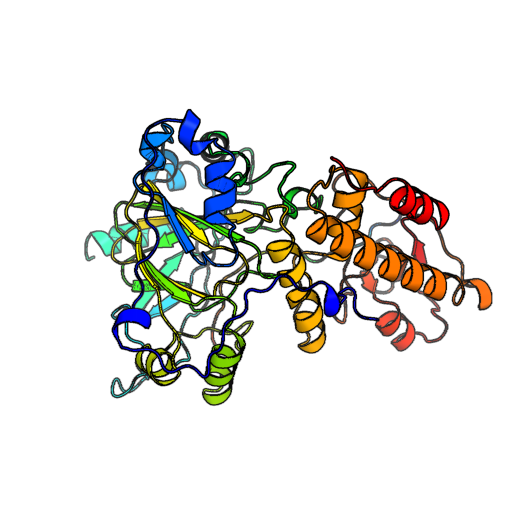92.93669 -8.12602 23.90604 1.000 22.22106 1509 LYS A O 1
ATOM 5135 N N . SER A 1 371 ? 94.94216 -7.63607 22.99002 1.000 23.27810 1510 SER A N 1
ATOM 5136 C CA . SER A 1 371 ? 94.52204 -7.55294 21.58638 1.000 27.47520 1510 SER A CA 1
ATOM 5137 C C . SER A 1 371 ? 94.55472 -8.93952 20.96039 1.000 24.63277 1510 SER A C 1
ATOM 5138 O O . SER A 1 371 ? 95.62978 -9.50730 20.77744 1.000 25.05218 1510 SER A O 1
ATOM 5146 N N . ILE A 1 372 ? 93.39732 -9.50629 20.61779 1.000 19.36573 1511 ILE A N 1
ATOM 5147 C CA . ILE A 1 372 ? 93.42731 -10.85426 20.06265 1.000 20.72619 1511 ILE A CA 1
ATOM 5148 C C . ILE A 1 372 ? 93.72396 -10.82609 18.57721 1.000 20.02823 1511 ILE A C 1
ATOM 5149 O O . ILE A 1 372 ? 93.84757 -11.89512 17.97068 1.000 23.03358 1511 ILE A O 1
ATOM 5165 N N . VAL A 1 373 ? 93.84936 -9.64789 17.97097 1.000 22.97196 1512 VAL A N 1
ATOM 5166 C CA . VAL A 1 373 ? 94.41083 -9.52044 16.62589 1.000 20.55678 1512 VAL A CA 1
ATOM 5167 C C . VAL A 1 373 ? 95.84497 -9.00437 16.73527 1.000 22.62292 1512 VAL A C 1
ATOM 5168 O O . VAL A 1 373 ? 96.04772 -7.88524 17.21756 1.000 22.61905 1512 VAL A O 1
ATOM 5181 N N . PRO A 1 374 ? 96.85782 -9.77240 16.28465 1.000 22.36482 1513 PRO A N 1
ATOM 5182 C CA . PRO A 1 374 ? 98.26032 -9.37168 16.49779 1.000 24.59776 1513 PRO A CA 1
ATOM 5183 C C . PRO A 1 374 ? 98.71504 -8.40872 15.40440 1.000 18.25599 1513 PRO A C 1
ATOM 5184 O O . PRO A 1 374 ? 99.18939 -8.82816 14.34606 1.000 20.61962 1513 PRO A O 1
ATOM 5195 N N . MET A 1 375 ? 98.48674 -7.11356 15.62203 1.000 22.20206 1514 MET A N 1
ATOM 5196 C CA . MET A 1 375 ? 98.50655 -6.16666 14.50585 1.000 19.47131 1514 MET A CA 1
ATOM 5197 C C . MET A 1 375 ? 99.88972 -5.98973 13.87589 1.000 24.97855 1514 MET A C 1
ATOM 5198 O O . MET A 1 375 ? 99.98391 -5.67063 12.67809 1.000 22.83052 1514 MET A O 1
ATOM 5212 N N . ILE A 1 376 ? 100.98039 -6.15319 14.62969 1.000 27.74461 1515 ILE A N 1
ATOM 5213 C CA . ILE A 1 376 ? 102.29296 -6.03793 13.98108 1.000 21.11201 1515 ILE A CA 1
ATOM 5214 C C . ILE A 1 376 ? 102.50744 -7.20305 13.02590 1.000 22.33431 1515 ILE A C 1
ATOM 5215 O O . ILE A 1 376 ? 102.86283 -7.01902 11.85422 1.000 24.77817 1515 ILE A O 1
ATOM 5231 N N . HIS A 1 377 ? 102.31457 -8.42591 13.51884 1.000 20.07550 1516 HIS A N 1
ATOM 5232 C CA . HIS A 1 377 ? 102.39047 -9.59334 12.67007 1.000 18.34437 1516 HIS A CA 1
ATOM 5233 C C . HIS A 1 377 ? 101.51038 -9.43810 11.43669 1.000 25.43075 1516 HIS A C 1
ATOM 5234 O O . HIS A 1 377 ? 101.93609 -9.71679 10.30894 1.000 28.06930 1516 HIS A O 1
ATOM 5248 N N . VAL A 1 378 ? 100.26622 -8.99193 11.62652 1.000 23.94514 1517 VAL A N 1
ATOM 5249 C CA . VAL A 1 378 ? 99.37004 -8.81755 10.48536 1.000 21.48274 1517 VAL A CA 1
ATOM 5250 C C . VAL A 1 378 ? 99.92647 -7.79650 9.49872 1.000 22.33202 1517 VAL A C 1
ATOM 5251 O O . VAL A 1 378 ? 99.88836 -8.00782 8.27473 1.000 21.53636 1517 VAL A O 1
ATOM 5264 N N . SER A 1 379 ? 100.45821 -6.68713 10.01165 1.000 21.30358 1518 SER A N 1
ATOM 5265 C CA . SER A 1 379 ? 100.93452 -5.60620 9.14290 1.000 23.61286 1518 SER A CA 1
ATOM 5266 C C . SER A 1 379 ? 102.02658 -6.07586 8.19207 1.000 26.75801 1518 SER A C 1
ATOM 5267 O O . SER A 1 379 ? 102.02328 -5.72283 6.99752 1.000 23.25482 1518 SER A O 1
ATOM 5275 N N . TRP A 1 380 ? 103.00334 -6.83070 8.71482 1.000 25.83024 1519 TRP A N 1
ATOM 5276 C CA . TRP A 1 380 ? 104.06136 -7.37241 7.86802 1.000 28.64177 1519 TRP A CA 1
ATOM 5277 C C . TRP A 1 380 ? 103.51752 -8.39466 6.88839 1.000 26.02791 1519 TRP A C 1
ATOM 5278 O O . TRP A 1 380 ? 103.97426 -8.45640 5.74382 1.000 23.85361 1519 TRP A O 1
ATOM 5299 N N . ASN A 1 381 ? 102.56511 -9.23929 7.31835 1.000 23.44144 1520 ASN A N 1
ATOM 5300 C CA . ASN A 1 381 ? 102.04111 -10.23594 6.39270 1.000 25.15136 1520 ASN A CA 1
ATOM 5301 C C . ASN A 1 381 ? 101.34046 -9.55879 5.24306 1.000 27.43809 1520 ASN A C 1
ATOM 5302 O O . ASN A 1 381 ? 101.51056 -9.95899 4.08989 1.000 26.60768 1520 ASN A O 1
ATOM 5313 N N . VAL A 1 382 ? 100.59131 -8.48711 5.53716 1.000 22.72030 1521 VAL A N 1
ATOM 5314 C CA . VAL A 1 382 ? 99.87039 -7.75887 4.49336 1.000 29.52553 1521 VAL A CA 1
ATOM 5315 C C . VAL A 1 382 ? 100.85474 -7.10879 3.53327 1.000 29.68886 1521 VAL A C 1
ATOM 5316 O O . VAL A 1 382 ? 100.70043 -7.18419 2.30487 1.000 28.30054 1521 VAL A O 1
ATOM 5329 N N . ALA A 1 383 ? 101.87247 -6.45070 4.09237 1.000 26.66885 1522 ALA A N 1
ATOM 5330 C CA . ALA A 1 383 ? 102.91304 -5.80027 3.29929 1.000 25.91092 1522 ALA A CA 1
ATOM 5331 C C . ALA A 1 383 ? 103.64276 -6.78732 2.40214 1.000 37.76667 1522 ALA A C 1
ATOM 5332 O O . ALA A 1 383 ? 104.02082 -6.45420 1.27256 1.000 33.55936 1522 ALA A O 1
ATOM 5339 N N . ARG A 1 384 ? 103.88657 -7.99606 2.89558 1.000 28.11759 1523 ARG A N 1
ATOM 5340 C CA . ARG A 1 384 ? 104.58221 -8.97593 2.07189 1.000 27.63756 1523 ARG A CA 1
ATOM 5341 C C . ARG A 1 384 ? 103.71434 -9.52206 0.94070 1.000 37.71586 1523 ARG A C 1
ATOM 5342 O O . ARG A 1 384 ? 104.24731 -9.85252 -0.11958 1.000 41.31761 1523 ARG A O 1
ATOM 5363 N N . THR A 1 385 ? 102.39079 -9.62053 1.11747 1.000 31.69835 1524 THR A N 1
ATOM 5364 C CA . THR A 1 385 ? 101.58917 -10.41285 0.19225 1.000 38.09578 1524 THR A CA 1
ATOM 5365 C C . THR A 1 385 ? 100.47166 -9.66016 -0.54064 1.000 36.21602 1524 THR A C 1
ATOM 5366 O O . THR A 1 385 ? 99.91985 -10.21720 -1.49576 1.000 36.08579 1524 THR A O 1
ATOM 5377 N N . VAL A 1 386 ? 100.13797 -8.42526 -0.16369 1.000 39.76897 1525 VAL A N 1
ATOM 5378 C CA . VAL A 1 386 ? 98.96448 -7.71632 -0.68812 1.000 42.62660 1525 VAL A CA 1
ATOM 5379 C C . VAL A 1 386 ? 99.38731 -6.38868 -1.30332 1.000 49.49901 1525 VAL A C 1
ATOM 5380 O O . VAL A 1 386 ? 100.09265 -5.59623 -0.66543 1.000 40.15997 1525 VAL A O 1
ATOM 5393 N N . LYS A 1 387 ? 98.89700 -6.11213 -2.51213 1.000 43.84685 1526 LYS A N 1
ATOM 5394 C CA . LYS A 1 387 ? 99.14934 -4.82021 -3.13244 1.000 47.54405 1526 LYS A CA 1
ATOM 5395 C C . LYS A 1 387 ? 98.18296 -3.80360 -2.53995 1.000 40.12159 1526 LYS A C 1
ATOM 5396 O O . LYS A 1 387 ? 96.97021 -4.03146 -2.51057 1.000 46.91441 1526 LYS A O 1
ATOM 5415 N N . ILE A 1 388 ? 98.73176 -2.71879 -2.00721 1.000 37.90245 1527 ILE A N 1
ATOM 5416 C CA . ILE A 1 388 ? 97.95487 -1.66325 -1.37147 1.000 39.07160 1527 ILE A CA 1
ATOM 5417 C C . ILE A 1 388 ? 97.99216 -0.45479 -2.28940 1.000 40.34870 1527 ILE A C 1
ATOM 5418 O O . ILE A 1 388 ? 99.06663 0.10892 -2.54474 1.000 41.80145 1527 ILE A O 1
ATOM 5434 N N . SER A 1 389 ? 96.82087 -0.05167 -2.77690 1.000 45.00842 1528 SER A N 1
ATOM 5435 C CA . SER A 1 389 ? 96.72796 1.07040 -3.69496 1.000 45.07335 1528 SER A CA 1
ATOM 5436 C C . SER A 1 389 ? 96.24975 2.34032 -3.02155 1.000 39.41258 1528 SER A C 1
ATOM 5437 O O . SER A 1 389 ? 96.53539 3.43442 -3.52315 1.000 49.92794 1528 SER A O 1
ATOM 5445 N N . ASP A 1 390 ? 95.54962 2.22608 -1.90805 1.000 40.48497 1529 ASP A N 1
ATOM 5446 C CA . ASP A 1 390 ? 95.12706 3.41448 -1.18793 1.000 36.05498 1529 ASP A CA 1
ATOM 5447 C C . ASP A 1 390 ? 96.33106 4.13014 -0.58845 1.000 33.56878 1529 ASP A C 1
ATOM 5448 O O . ASP A 1 390 ? 97.03278 3.54200 0.24780 1.000 40.61468 1529 ASP A O 1
ATOM 5457 N N . PRO A 1 391 ? 96.57368 5.39985 -0.92529 1.000 35.57323 1530 PRO A N 1
ATOM 5458 C CA . PRO A 1 391 ? 97.77285 6.07236 -0.38897 1.000 41.36880 1530 PRO A CA 1
ATOM 5459 C C . PRO A 1 391 ? 97.72650 6.28860 1.11232 1.000 40.24568 1530 PRO A C 1
ATOM 5460 O O . PRO A 1 391 ? 98.76684 6.19077 1.77149 1.000 32.98953 1530 PRO A O 1
ATOM 5471 N N . ASP A 1 392 ? 96.55665 6.59780 1.67833 1.000 32.45314 1531 ASP A N 1
ATOM 5472 C CA . ASP A 1 392 ? 96.44769 6.71795 3.13439 1.000 31.92710 1531 ASP A CA 1
ATOM 5473 C C . ASP A 1 392 ? 96.79212 5.40072 3.83214 1.000 30.14269 1531 ASP A C 1
ATOM 5474 O O . ASP A 1 392 ? 97.57809 5.37587 4.78909 1.000 32.30820 1531 ASP A O 1
ATOM 5483 N N . LEU A 1 393 ? 96.20138 4.29092 3.38352 1.000 26.18124 1532 LEU A N 1
ATOM 5484 C CA . LEU A 1 393 ? 96.48180 3.01991 4.04407 1.000 29.92432 1532 LEU A CA 1
ATOM 5485 C C . LEU A 1 393 ? 97.93959 2.63550 3.85279 1.000 32.28853 1532 LEU A C 1
ATOM 5486 O O . LEU A 1 393 ? 98.61413 2.21927 4.80401 1.000 27.03781 1532 LEU A O 1
ATOM 5502 N N . PHE A 1 394 ? 98.45913 2.81270 2.63897 1.000 26.39363 1533 PHE A N 1
ATOM 5503 C CA . PHE A 1 394 ? 99.87257 2.53479 2.40725 1.000 33.61610 1533 PHE A CA 1
ATOM 5504 C C . PHE A 1 394 ? 100.77812 3.28002 3.38770 1.000 27.91772 1533 PHE A C 1
ATOM 5505 O O . PHE A 1 394 ? 101.66557 2.68070 4.00707 1.000 27.49874 1533 PHE A O 1
ATOM 5522 N N . LYS A 1 395 ? 100.60778 4.60042 3.50476 1.000 29.09258 1534 LYS A N 1
ATOM 5523 C CA . LYS A 1 395 ? 101.44875 5.38127 4.42041 1.000 30.39911 1534 LYS A CA 1
ATOM 5524 C C . LYS A 1 395 ? 101.38852 4.85585 5.85671 1.000 30.14214 1534 LYS A C 1
ATOM 5525 O O . LYS A 1 395 ? 102.39628 4.87398 6.58564 1.000 24.80055 1534 LYS A O 1
ATOM 5544 N N . MET A 1 396 ? 100.20368 4.43133 6.29896 1.000 30.25330 1535 MET A N 1
ATOM 5545 C CA . MET A 1 396 ? 100.03766 3.96267 7.67169 1.000 25.41774 1535 MET A CA 1
ATOM 5546 C C . MET A 1 396 ? 100.77304 2.64589 7.89116 1.000 22.78024 1535 MET A C 1
ATOM 5547 O O . MET A 1 396 ? 101.43377 2.45106 8.91753 1.000 26.42088 1535 MET A O 1
ATOM 5561 N N . ILE A 1 397 ? 100.62286 1.70871 6.96667 1.000 25.90077 1536 ILE A N 1
ATOM 5562 C CA . ILE A 1 397 ? 101.29205 0.42547 7.13741 1.000 25.99778 1536 ILE A CA 1
ATOM 5563 C C . ILE A 1 397 ? 102.78819 0.63431 7.07982 1.000 25.76638 1536 ILE A C 1
ATOM 5564 O O . ILE A 1 397 ? 103.53555 0.16706 7.94360 1.000 23.43160 1536 ILE A O 1
ATOM 5580 N N . LYS A 1 398 ? 103.23440 1.41887 6.10004 1.000 27.54706 1537 LYS A N 1
ATOM 5581 C CA . LYS A 1 398 ? 104.65394 1.71444 5.96185 1.000 28.08755 1537 LYS A CA 1
ATOM 5582 C C . LYS A 1 398 ? 105.20709 2.35722 7.23441 1.000 27.23908 1537 LYS A C 1
ATOM 5583 O O . LYS A 1 398 ? 106.30195 2.00250 7.69824 1.000 26.93934 1537 LYS A O 1
ATOM 5602 N N . PHE A 1 399 ? 104.43504 3.24699 7.85966 1.000 23.22845 1538 PHE A N 1
ATOM 5603 C CA . PHE A 1 399 ? 104.90163 3.87682 9.08969 1.000 28.00157 1538 PHE A CA 1
ATOM 5604 C C . PHE A 1 399 ? 105.02045 2.85989 10.21103 1.000 26.38654 1538 PHE A C 1
ATOM 5605 O O . PHE A 1 399 ? 105.99230 2.87865 10.98855 1.000 23.92557 1538 PHE A O 1
ATOM 5622 N N . CYS A 1 400 ? 104.00317 1.99667 10.34523 1.000 23.28600 1539 CYS A N 1
ATOM 5623 C CA . CYS A 1 400 ? 104.04305 0.94483 11.35035 1.000 23.20234 1539 CYS A CA 1
ATOM 5624 C C . CYS A 1 400 ? 105.23979 0.02450 11.13344 1.000 23.30357 1539 CYS A C 1
ATOM 5625 O O . CYS A 1 400 ? 105.95357 -0.31672 12.07854 1.000 25.97610 1539 CYS A O 1
ATOM 5633 N N . LEU A 1 401 ? 105.48310 -0.38839 9.89243 1.000 22.68311 1540 LEU A N 1
ATOM 5634 C CA . LEU A 1 401 ? 106.58071 -1.32390 9.64909 1.000 26.71126 1540 LEU A CA 1
ATOM 5635 C C . LEU A 1 401 ? 107.92163 -0.67910 9.99285 1.000 30.19871 1540 LEU A C 1
ATOM 5636 O O . LEU A 1 401 ? 108.81618 -1.32612 10.55681 1.000 27.61093 1540 LEU A O 1
ATOM 5652 N N . LEU A 1 402 ? 108.06222 0.61370 9.69419 1.000 29.37781 1541 LEU A N 1
ATOM 5653 C CA . LEU A 1 402 ? 109.31399 1.30394 9.98415 1.000 26.25653 1541 LEU A CA 1
ATOM 5654 C C . LEU A 1 402 ? 109.57295 1.36159 11.47780 1.000 28.12594 1541 LEU A C 1
ATOM 5655 O O . LEU A 1 402 ? 110.71314 1.17135 11.92215 1.000 29.08611 1541 LEU A O 1
ATOM 5671 N N . GLN A 1 403 ? 108.53261 1.61814 12.27736 1.000 25.78304 1542 GLN A N 1
ATOM 5672 C CA . GLN A 1 403 ? 108.72609 1.61615 13.72831 1.000 34.86982 1542 GLN A CA 1
ATOM 5673 C C . GLN A 1 403 ? 109.10413 0.22447 14.21207 1.000 29.95248 1542 GLN A C 1
ATOM 5674 O O . GLN A 1 403 ? 109.94129 0.07539 15.10717 1.000 28.03171 1542 GLN A O 1
ATOM 5688 N N . SER A 1 404 ? 108.49824 -0.81060 13.62018 1.000 26.30002 1543 SER A N 1
ATOM 5689 C CA . SER A 1 404 ? 108.73576 -2.17709 14.07636 1.000 30.59649 1543 SER A CA 1
ATOM 5690 C C . SER A 1 404 ? 110.16856 -2.59534 13.77665 1.000 28.79014 1543 SER A C 1
ATOM 5691 O O . SER A 1 404 ? 110.84741 -3.17510 14.63078 1.000 25.62004 1543 SER A O 1
ATOM 5699 N N . MET A 1 405 ? 110.64789 -2.29616 12.56695 1.000 27.96392 1544 MET A N 1
ATOM 5700 C CA . MET A 1 405 ? 112.06010 -2.49394 12.23875 1.000 36.34868 1544 MET A CA 1
ATOM 5701 C C . MET A 1 405 ? 112.97651 -1.79266 13.22409 1.000 29.61516 1544 MET A C 1
ATOM 5702 O O . MET A 1 405 ? 113.97763 -2.35594 13.67802 1.000 32.37176 1544 MET A O 1
ATOM 5716 N N . LYS A 1 406 ? 112.68528 -0.53521 13.52795 1.000 28.27267 1545 LYS A N 1
ATOM 5717 C CA . LYS A 1 406 ? 113.54920 0.19361 14.44480 1.000 31.55312 1545 LYS A CA 1
ATOM 5718 C C . LYS A 1 406 ? 113.60050 -0.48326 15.80278 1.000 34.38307 1545 LYS A C 1
ATOM 5719 O O . LYS A 1 406 ? 114.68568 -0.72676 16.34538 1.000 35.69075 1545 LYS A O 1
ATOM 5738 N N . HIS A 1 407 ? 112.43875 -0.79451 16.37675 1.000 30.07124 1546 HIS A N 1
ATOM 5739 C CA . HIS A 1 407 ? 112.42433 -1.47385 17.67165 1.000 33.29503 1546 HIS A CA 1
ATOM 5740 C C . HIS A 1 407 ? 113.24118 -2.76646 17.62171 1.000 27.67532 1546 HIS A C 1
ATOM 5741 O O . HIS A 1 407 ? 114.07119 -3.01923 18.50034 1.000 33.15159 1546 HIS A O 1
ATOM 5755 N N . CYS A 1 408 ? 113.00848 -3.60186 16.60279 1.000 24.98826 1547 CYS A N 1
ATOM 5756 C CA . CYS A 1 408 ? 113.70660 -4.87755 16.51267 1.000 24.07266 1547 CYS A CA 1
ATOM 5757 C C . CYS A 1 408 ? 115.20846 -4.64923 16.42632 1.000 36.04567 1547 CYS A C 1
ATOM 5758 O O . CYS A 1 408 ? 115.99669 -5.38629 17.02788 1.000 27.96039 1547 CYS A O 1
ATOM 5767 N N . GLN A 1 409 ? 115.61590 -3.62605 15.67532 1.000 26.50564 1548 GLN A N 1
ATOM 5768 C CA . GLN A 1 409 ? 117.03655 -3.35252 15.49983 1.000 36.06069 1548 GLN A CA 1
ATOM 5769 C C . GLN A 1 409 ? 117.66920 -2.93921 16.81660 1.000 32.58879 1548 GLN A C 1
ATOM 5770 O O . GLN A 1 409 ? 118.74772 -3.42895 17.18133 1.000 30.20702 1548 GLN A O 1
ATOM 5784 N N . VAL A 1 410 ? 117.00441 -2.05495 17.55293 1.000 29.54397 1549 VAL A N 1
ATOM 5785 C CA . VAL A 1 410 ? 117.52260 -1.63585 18.84644 1.000 35.16895 1549 VAL A CA 1
ATOM 5786 C C . VAL A 1 410 ? 117.59147 -2.82931 19.78332 1.000 35.76819 1549 VAL A C 1
ATOM 5787 O O . VAL A 1 410 ? 118.58336 -3.03453 20.49399 1.000 31.63868 1549 VAL A O 1
ATOM 5800 N N . GLN A 1 411 ? 116.52175 -3.61969 19.82641 1.000 29.73660 1550 GLN A N 1
ATOM 5801 C CA . GLN A 1 411 ? 116.52269 -4.78669 20.69633 1.000 32.32289 1550 GLN A CA 1
ATOM 5802 C C . GLN A 1 411 ? 117.70179 -5.69372 20.36888 1.000 27.95306 1550 GLN A C 1
ATOM 5803 O O . GLN A 1 411 ? 118.44122 -6.11261 21.26514 1.000 27.94301 1550 GLN A O 1
ATOM 5817 N N . ARG A 1 412 ? 117.90723 -5.97554 19.07732 1.000 24.44560 1551 ARG A N 1
ATOM 5818 C CA . ARG A 1 412 ? 118.95954 -6.89724 18.66133 1.000 28.94156 1551 ARG A CA 1
ATOM 5819 C C . ARG A 1 412 ? 120.34197 -6.35367 19.01987 1.000 26.26158 1551 ARG A C 1
ATOM 5820 O O . ARG A 1 412 ? 121.19075 -7.08335 19.54144 1.000 37.43814 1551 ARG A O 1
ATOM 5841 N N . GLU A 1 413 ? 120.57044 -5.06669 18.78942 1.000 32.68867 1552 GLU A N 1
ATOM 5842 C CA . GLU A 1 413 ? 121.87714 -4.47710 19.07526 1.000 34.80487 1552 GLU A CA 1
ATOM 5843 C C . GLU A 1 413 ? 122.21189 -4.54496 20.55765 1.000 31.01122 1552 GLU A C 1
ATOM 5844 O O . GLU A 1 413 ? 123.37282 -4.77793 20.92627 1.000 30.37295 1552 GLU A O 1
ATOM 5856 N N A SER A 1 414 ? 121.20935 -4.33647 21.42252 0.572 31.68976 1553 SER A N 1
ATOM 5857 N N B SER A 1 414 ? 121.21827 -4.34165 21.42803 0.428 31.72838 1553 SER A N 1
ATOM 5858 C CA A SER A 1 414 ? 121.40071 -4.48442 22.86671 0.572 32.24629 1553 SER A CA 1
ATOM 5859 C CA B SER A 1 414 ? 121.45617 -4.49496 22.86231 0.428 32.28579 1553 SER A CA 1
ATOM 5860 C C A SER A 1 414 ? 121.79053 -5.91700 23.24065 0.572 35.56062 1553 SER A C 1
ATOM 5861 C C B SER A 1 414 ? 121.83260 -5.93129 23.21562 0.428 35.52395 1553 SER A C 1
ATOM 5862 O O A SER A 1 414 ? 122.64936 -6.13363 24.10451 0.572 34.71296 1553 SER A O 1
ATOM 5863 O O B SER A 1 414 ? 122.72476 -6.16560 24.03988 0.428 34.74081 1553 SER A O 1
ATOM 5878 N N . LEU A 1 415 ? 121.16166 -6.91052 22.61027 1.000 30.86547 1554 LEU A N 1
ATOM 5879 C CA . LEU A 1 415 ? 121.50393 -8.30202 22.89048 1.000 29.79328 1554 LEU A CA 1
ATOM 5880 C C . LEU A 1 415 ? 122.92792 -8.62405 22.43869 1.000 39.40256 1554 LEU A C 1
ATOM 5881 O O . LEU A 1 415 ? 123.69384 -9.27360 23.16768 1.000 32.91939 1554 LEU A O 1
ATOM 5898 N N . VAL A 1 416 ? 123.28493 -8.20476 21.21848 1.000 31.54558 1555 VAL A N 1
ATOM 5899 C CA . VAL A 1 416 ? 124.62309 -8.46667 20.69325 1.000 34.14878 1555 VAL A CA 1
ATOM 5900 C C . VAL A 1 416 ? 125.68546 -7.80980 21.57032 1.000 32.53019 1555 VAL A C 1
ATOM 5901 O O . VAL A 1 416 ? 126.75309 -8.39000 21.81478 1.000 39.83686 1555 VAL A O 1
ATOM 5914 N N . ARG A 1 417 ? 125.41404 -6.59457 22.06028 1.000 36.17557 1556 ARG A N 1
ATOM 5915 C CA . ARG A 1 417 ? 126.38239 -5.89765 22.90704 1.000 35.97836 1556 ARG A CA 1
ATOM 5916 C C . ARG A 1 417 ? 126.65709 -6.65927 24.19948 1.000 38.86032 1556 ARG A C 1
ATOM 5917 O O . ARG A 1 417 ? 127.77904 -6.60813 24.72264 1.000 32.22699 1556 ARG A O 1
ATOM 5938 N N . ALA A 1 418 ? 125.66085 -7.38917 24.71639 1.000 30.59999 1557 ALA A N 1
ATOM 5939 C CA . ALA A 1 418 ? 125.81743 -8.22339 25.90421 1.000 24.91755 1557 ALA A CA 1
ATOM 5940 C C . ALA A 1 418 ? 126.37384 -9.61092 25.62230 1.000 31.60897 1557 ALA A C 1
ATOM 5941 O O . ALA A 1 418 ? 126.56166 -10.37686 26.56861 1.000 36.93510 1557 ALA A O 1
ATOM 5948 N N . GLY A 1 419 ? 126.59360 -9.98660 24.36702 1.000 27.84759 1558 GLY A N 1
ATOM 5949 C CA . GLY A 1 419 ? 127.04570 -11.33738 24.07774 1.000 36.15862 1558 GLY A CA 1
ATOM 5950 C C . GLY A 1 419 ? 125.98509 -12.41261 24.24950 1.000 32.42820 1558 GLY A C 1
ATOM 5951 O O . GLY A 1 419 ? 126.32716 -13.58601 24.45359 1.000 33.20595 1558 GLY A O 1
ATOM 5955 N N . LYS A 1 420 ? 124.70644 -12.05225 24.12609 1.000 31.06703 1559 LYS A N 1
ATOM 5956 C CA . LYS A 1 420 ? 123.59256 -12.99061 24.31233 1.000 30.09068 1559 LYS A CA 1
ATOM 5957 C C . LYS A 1 420 ? 123.32048 -13.71561 22.99918 1.000 28.68209 1559 LYS A C 1
ATOM 5958 O O . LYS A 1 420 ? 123.08111 -13.06324 21.97657 1.000 31.90216 1559 LYS A O 1
ATOM 5977 N N . LYS A 1 421 ? 123.36744 -15.05000 23.01428 1.000 23.41271 1560 LYS A N 1
ATOM 5978 C CA . LYS A 1 421 ? 123.08434 -15.82227 21.80550 1.000 24.54887 1560 LYS A CA 1
ATOM 5979 C C . LYS A 1 421 ? 121.67468 -15.48906 21.29678 1.000 30.13598 1560 LYS A C 1
ATOM 5980 O O . LYS A 1 421 ? 120.73681 -15.35196 22.08136 1.000 28.05609 1560 LYS A O 1
ATOM 5999 N N . ILE A 1 422 ? 121.55310 -15.31421 19.98144 1.000 26.52494 1561 ILE A N 1
ATOM 6000 C CA . ILE A 1 422 ? 120.27683 -15.18622 19.27788 1.000 28.61913 1561 ILE A CA 1
ATOM 6001 C C . ILE A 1 422 ? 120.23765 -16.25878 18.20694 1.000 34.33052 1561 ILE A C 1
ATOM 6002 O O . ILE A 1 422 ? 121.08628 -16.27022 17.31012 1.000 32.47426 1561 ILE A O 1
ATOM 6018 N N . ALA A 1 423 ? 119.23557 -17.12218 18.25687 1.000 23.73902 1562 ALA A N 1
ATOM 6019 C CA . ALA A 1 423 ? 119.08430 -18.15871 17.25633 1.000 27.55117 1562 ALA A CA 1
ATOM 6020 C C . ALA A 1 423 ? 117.92305 -17.81842 16.33733 1.000 34.41074 1562 ALA A C 1
ATOM 6021 O O . ALA A 1 423 ? 116.90647 -17.28411 16.77792 1.000 29.41627 1562 ALA A O 1
ATOM 6028 N N . TYR A 1 424 ? 118.08247 -18.15466 15.06721 1.000 33.27065 1563 TYR A N 1
ATOM 6029 C CA . TYR A 1 424 ? 117.02891 -17.99529 14.08060 1.000 28.63085 1563 TYR A CA 1
ATOM 6030 C C . TYR A 1 424 ? 116.07200 -19.17686 14.14687 1.000 32.30600 1563 TYR A C 1
ATOM 6031 O O . TYR A 1 424 ? 116.48832 -20.33793 14.07716 1.000 30.17605 1563 TYR A O 1
ATOM 6049 N N . GLN A 1 425 ? 114.78457 -18.88259 14.28925 1.000 25.28000 1564 GLN A N 1
ATOM 6050 C CA . GLN A 1 425 ? 113.73979 -19.88731 14.14763 1.000 27.00412 1564 GLN A CA 1
ATOM 6051 C C . GLN A 1 425 ? 112.69436 -19.27228 13.20924 1.000 33.75106 1564 GLN A C 1
ATOM 6052 O O . GLN A 1 425 ? 111.79288 -18.54926 13.63550 1.000 26.89401 1564 GLN A O 1
ATOM 6066 N N . GLY A 1 426 ? 112.80218 -19.59135 11.92425 1.000 35.35667 1565 GLY A N 1
ATOM 6067 C CA . GLY A 1 426 ? 112.00622 -18.92231 10.92594 1.000 31.90481 1565 GLY A CA 1
ATOM 6068 C C . GLY A 1 426 ? 110.53130 -19.26533 11.01056 1.000 37.20790 1565 GLY A C 1
ATOM 6069 O O . GLY A 1 426 ? 110.09810 -20.23834 11.63391 1.000 35.83001 1565 GLY A O 1
ATOM 6073 N N . ARG A 1 427 ? 109.73690 -18.42437 10.36388 1.000 42.46715 1566 ARG A N 1
ATOM 6074 C CA . ARG A 1 427 ? 108.30650 -18.66378 10.30003 1.000 36.92682 1566 ARG A CA 1
ATOM 6075 C C . ARG A 1 427 ? 108.01018 -19.90925 9.47238 1.000 36.94807 1566 ARG A C 1
ATOM 6076 O O . ARG A 1 427 ? 108.71641 -20.22353 8.51352 1.000 43.37585 1566 ARG A O 1
ATOM 6097 N N . VAL A 1 428 ? 106.94368 -20.61650 9.85046 1.000 45.38188 1567 VAL A N 1
ATOM 6098 C CA . VAL A 1 428 ? 106.47088 -21.78815 9.12650 1.000 47.92977 1567 VAL A CA 1
ATOM 6099 C C . VAL A 1 428 ? 104.95414 -21.68850 8.97664 1.000 50.90109 1567 VAL A C 1
ATOM 6100 O O . VAL A 1 428 ? 104.27507 -20.97667 9.71845 1.000 47.99086 1567 VAL A O 1
ATOM 6113 N N . LYS A 1 429 ? 104.42615 -22.40539 7.98696 1.000 50.72958 1568 LYS A N 1
ATOM 6114 C CA . LYS A 1 429 ? 103.02027 -22.25163 7.63646 1.000 57.98273 1568 LYS A CA 1
ATOM 6115 C C . LYS A 1 429 ? 102.12779 -22.59731 8.81815 1.000 53.99240 1568 LYS A C 1
ATOM 6116 O O . LYS A 1 429 ? 102.35248 -23.58628 9.52219 1.000 57.14158 1568 LYS A O 1
ATOM 6135 N N . ASP A 1 430 ? 101.10434 -21.77335 9.02981 1.000 52.83788 1569 ASP A N 1
ATOM 6136 C CA . ASP A 1 430 ? 100.09974 -21.96860 10.07109 1.000 53.14678 1569 ASP A CA 1
ATOM 6137 C C . ASP A 1 430 ? 100.67038 -21.79038 11.47346 1.000 52.22573 1569 ASP A C 1
ATOM 6138 O O . ASP A 1 430 ? 99.98502 -22.09701 12.47126 1.000 43.89949 1569 ASP A O 1
ATOM 6147 N N . GLU A 1 431 ? 101.89435 -21.28689 11.58451 1.000 42.06313 1570 GLU A N 1
ATOM 6148 C CA . GLU A 1 431 ? 102.45132 -20.96307 12.88632 1.000 34.95129 1570 GLU A CA 1
ATOM 6149 C C . GLU A 1 431 ? 101.72837 -19.75773 13.48550 1.000 33.65000 1570 GLU A C 1
ATOM 6150 O O . GLU A 1 431 ? 101.46847 -18.77415 12.78865 1.000 35.57359 1570 GLU A O 1
ATOM 6162 N N . PRO A 1 432 ? 101.42002 -19.78704 14.77385 1.000 29.04411 1571 PRO A N 1
ATOM 6163 C CA . PRO A 1 432 ? 100.71778 -18.66119 15.38386 1.000 31.77297 1571 PRO A CA 1
ATOM 6164 C C . PRO A 1 432 ? 101.61735 -17.44767 15.49477 1.000 31.47130 1571 PRO A C 1
ATOM 6165 O O . PRO A 1 432 ? 102.81232 -17.50039 15.23979 1.000 30.25741 1571 PRO A O 1
ATOM 6176 N N . ALA A 1 433 ? 101.00030 -16.33064 15.86217 1.000 31.54346 1572 ALA A N 1
ATOM 6177 C CA . ALA A 1 433 ? 101.72749 -15.17536 16.35512 1.000 28.29712 1572 ALA A CA 1
ATOM 6178 C C . ALA A 1 433 ? 101.81042 -15.28129 17.87057 1.000 25.12920 1572 ALA A C 1
ATOM 6179 O O . ALA A 1 433 ? 100.97657 -15.93344 18.51278 1.000 30.30499 1572 ALA A O 1
ATOM 6186 N N . TYR A 1 434 ? 102.83475 -14.66152 18.44463 1.000 22.31435 1573 TYR A N 1
ATOM 6187 C CA . TYR A 1 434 ? 103.17518 -14.91330 19.83075 1.000 22.71613 1573 TYR A CA 1
ATOM 6188 C C . TYR A 1 434 ? 102.88224 -13.69288 20.67127 1.000 25.97354 1573 TYR A C 1
ATOM 6189 O O . TYR A 1 434 ? 102.94186 -12.56881 20.17867 1.000 21.59942 1573 TYR A O 1
ATOM 6207 N N . TYR A 1 435 ? 102.62051 -13.95497 21.95077 1.000 22.66898 1574 TYR A N 1
ATOM 6208 C CA . TYR A 1 435 ? 102.26693 -12.95586 22.93715 1.000 22.12941 1574 TYR A CA 1
ATOM 6209 C C . TYR A 1 435 ? 102.97365 -13.26528 24.24522 1.000 19.22223 1574 TYR A C 1
ATOM 6210 O O . TYR A 1 435 ? 103.17664 -14.42179 24.58575 1.000 25.75429 1574 TYR A O 1
ATOM 6228 N N . CYS A 1 436 ? 103.25112 -12.22417 25.02145 1.000 21.03187 1575 CYS A N 1
ATOM 6229 C CA . CYS A 1 436 ? 103.89090 -12.40286 26.31964 1.000 22.62266 1575 CYS A CA 1
ATOM 6230 C C . CYS A 1 436 ? 102.98069 -13.14041 27.29816 1.000 26.29915 1575 CYS A C 1
ATOM 6231 O O . CYS A 1 436 ? 101.85739 -12.71450 27.55868 1.000 23.15311 1575 CYS A O 1
ATOM 6238 N N . ASN A 1 437 ? 103.50929 -14.20574 27.89394 1.000 20.94848 1576 ASN A N 1
ATOM 6239 C CA . ASN A 1 437 ? 102.75255 -14.99562 28.85332 1.000 27.23646 1576 ASN A CA 1
ATOM 6240 C C . ASN A 1 437 ? 102.31471 -14.17866 30.05618 1.000 28.57451 1576 ASN A C 1
ATOM 6241 O O . ASN A 1 437 ? 101.26219 -14.44855 30.64834 1.000 24.72558 1576 ASN A O 1
ATOM 6252 N N . GLU A 1 438 ? 103.12858 -13.22204 30.46433 1.000 24.14884 1577 GLU A N 1
ATOM 6253 C CA . GLU A 1 438 ? 102.88123 -12.46669 31.68340 1.000 30.60312 1577 GLU A CA 1
ATOM 6254 C C . GLU A 1 438 ? 101.98510 -11.25750 31.44898 1.000 30.91011 1577 GLU A C 1
ATOM 6255 O O . GLU A 1 438 ? 101.03402 -11.05692 32.19715 1.000 31.17866 1577 GLU A O 1
ATOM 6267 N N . CYS A 1 439 ? 102.27131 -10.43550 30.44085 1.000 27.79618 1578 CYS A N 1
ATOM 6268 C CA . CYS A 1 439 ? 101.55008 -9.17728 30.27546 1.000 29.85126 1578 CYS A CA 1
ATOM 6269 C C . CYS A 1 439 ? 100.64327 -9.15207 29.04695 1.000 29.24844 1578 CYS A C 1
ATOM 6270 O O . CYS A 1 439 ? 99.93150 -8.16052 28.83773 1.000 26.07966 1578 CYS A O 1
ATOM 6277 N N . ASP A 1 440 ? 100.66337 -10.20235 28.22465 1.000 25.79534 1579 ASP A N 1
ATOM 6278 C CA . ASP A 1 440 ? 99.77102 -10.41485 27.08018 1.000 22.86502 1579 ASP A CA 1
ATOM 6279 C C . ASP A 1 440 ? 100.01426 -9.46940 25.89778 1.000 23.10628 1579 ASP A C 1
ATOM 6280 O O . ASP A 1 440 ? 99.23992 -9.50971 24.92029 1.000 22.52948 1579 ASP A O 1
ATOM 6289 N N . VAL A 1 441 ? 101.09900 -8.68343 25.89901 1.000 21.82534 1580 VAL A N 1
ATOM 6290 C CA . VAL A 1 441 ? 101.42610 -7.89465 24.70353 1.000 22.90670 1580 VAL A CA 1
ATOM 6291 C C . VAL A 1 441 ? 101.87982 -8.82475 23.57877 1.000 22.47360 1580 VAL A C 1
ATOM 6292 O O . VAL A 1 441 ? 102.44070 -9.92132 23.79977 1.000 20.74080 1580 VAL A O 1
ATOM 6305 N N . GLU A 1 442 ? 101.67161 -8.37112 22.35228 1.000 20.42409 1581 GLU A N 1
ATOM 6306 C CA . GLU A 1 442 ? 102.20688 -9.08353 21.20999 1.000 21.84372 1581 GLU A CA 1
ATOM 6307 C C . GLU A 1 442 ? 103.72507 -8.99295 21.28358 1.000 19.47973 1581 GLU A C 1
ATOM 6308 O O . GLU A 1 442 ? 104.26594 -7.95366 21.65491 1.000 23.19232 1581 GLU A O 1
ATOM 6321 N N . VAL A 1 443 ? 104.39048 -10.09943 20.99523 1.000 20.50348 1582 VAL A N 1
ATOM 6322 C CA . VAL A 1 443 ? 105.85533 -10.17457 20.94802 1.000 21.72486 1582 VAL A CA 1
ATOM 6323 C C . VAL A 1 443 ? 106.20388 -10.58887 19.53269 1.000 22.77044 1582 VAL A C 1
ATOM 6324 O O . VAL A 1 443 ? 105.99667 -11.74978 19.14477 1.000 22.09935 1582 VAL A O 1
ATOM 6337 N N . PHE A 1 444 ? 106.68699 -9.62570 18.74287 1.000 22.85959 1583 PHE A N 1
ATOM 6338 C CA . PHE A 1 444 ? 106.91958 -9.81591 17.31275 1.000 27.28178 1583 PHE A CA 1
ATOM 6339 C C . PHE A 1 444 ? 108.40619 -10.00174 17.02972 1.000 22.25421 1583 PHE A C 1
ATOM 6340 O O . PHE A 1 444 ? 109.22707 -9.20432 17.49118 1.000 22.20508 1583 PHE A O 1
ATOM 6357 N N . ASN A 1 445 ? 108.72648 -11.07268 16.29462 1.000 23.07896 1584 ASN A N 1
ATOM 6358 C CA . ASN A 1 445 ? 110.04314 -11.36247 15.71947 1.000 21.38360 1584 ASN A CA 1
ATOM 6359 C C . ASN A 1 445 ? 111.04611 -11.84312 16.75885 1.000 20.78139 1584 ASN A C 1
ATOM 6360 O O . ASN A 1 445 ? 111.47712 -12.99786 16.69368 1.000 28.70325 1584 ASN A O 1
ATOM 6371 N N . ILE A 1 446 ? 111.42745 -10.98573 17.70183 1.000 22.59575 1585 ILE A N 1
ATOM 6372 C CA . ILE A 1 446 ? 112.44592 -11.31882 18.69350 1.000 24.97474 1585 ILE A CA 1
ATOM 6373 C C . ILE A 1 446 ? 111.71888 -11.85559 19.91890 1.000 19.06439 1585 ILE A C 1
ATOM 6374 O O . ILE A 1 446 ? 111.00715 -11.10901 20.59445 1.000 23.46524 1585 ILE A O 1
ATOM 6390 N N . LEU A 1 447 ? 111.92574 -13.13016 20.21229 1.000 25.62356 1586 LEU A N 1
ATOM 6391 C CA . LEU A 1 447 ? 111.16395 -13.84821 21.22685 1.000 26.89284 1586 LEU A CA 1
ATOM 6392 C C . LEU A 1 447 ? 112.06796 -14.21484 22.38888 1.000 28.64300 1586 LEU A C 1
ATOM 6393 O O . LEU A 1 447 ? 113.19753 -14.65969 22.17807 1.000 26.36762 1586 LEU A O 1
ATOM 6409 N N . PHE A 1 448 ? 111.57792 -14.00902 23.60394 1.000 22.67140 1587 PHE A N 1
ATOM 6410 C CA . PHE A 1 448 ? 112.33818 -14.28770 24.81918 1.000 24.11890 1587 PHE A CA 1
ATOM 6411 C C . PHE A 1 448 ? 111.60925 -15.45390 25.46580 1.000 26.12718 1587 PHE A C 1
ATOM 6412 O O . PHE A 1 448 ? 110.56724 -15.25876 26.08099 1.000 25.20746 1587 PHE A O 1
ATOM 6429 N N . VAL A 1 449 ? 112.13462 -16.66907 25.31024 1.000 20.50042 1588 VAL A N 1
ATOM 6430 C CA . VAL A 1 449 ? 111.36397 -17.85439 25.63443 1.000 20.90868 1588 VAL A CA 1
ATOM 6431 C C . VAL A 1 449 ? 112.06667 -18.62065 26.75006 1.000 31.36056 1588 VAL A C 1
ATOM 6432 O O . VAL A 1 449 ? 113.29126 -18.55312 26.90518 1.000 29.16536 1588 VAL A O 1
ATOM 6445 N N . THR A 1 450 ? 111.27139 -19.31964 27.55701 1.000 25.38496 1589 THR A N 1
ATOM 6446 C CA . THR A 1 450 ? 111.78739 -20.07098 28.69381 1.000 34.44349 1589 THR A CA 1
ATOM 6447 C C . THR A 1 450 ? 111.08640 -21.41736 28.80208 1.000 31.34255 1589 THR A C 1
ATOM 6448 O O . THR A 1 450 ? 109.88624 -21.53119 28.52809 1.000 27.16255 1589 THR A O 1
ATOM 6459 N N . SER A 1 451 ? 111.84477 -22.44021 29.19976 1.000 29.94078 1590 SER A N 1
ATOM 6460 C CA . SER A 1 451 ? 111.30157 -23.78204 29.35475 1.000 35.83624 1590 SER A CA 1
ATOM 6461 C C . SER A 1 451 ? 111.24821 -24.22346 30.80583 1.000 39.22947 1590 SER A C 1
ATOM 6462 O O . SER A 1 451 ? 110.91412 -25.38485 31.07435 1.000 39.79479 1590 SER A O 1
ATOM 6471 N N . GLU A 1 452 ? 111.56155 -23.31834 31.73401 1.000 39.42093 1591 GLU A N 1
ATOM 6472 C CA . GLU A 1 452 ? 111.76258 -23.64702 33.14537 1.000 50.51604 1591 GLU A CA 1
ATOM 6473 C C . GLU A 1 452 ? 110.65605 -24.53048 33.72372 1.000 46.17182 1591 GLU A C 1
ATOM 6474 O O . GLU A 1 452 ? 110.93640 -25.52051 34.40577 1.000 48.92416 1591 GLU A O 1
ATOM 6480 N N . ASN A 1 453 ? 109.39707 -24.18860 33.49110 1.000 49.51170 1592 ASN A N 1
ATOM 6481 C CA . ASN A 1 453 ? 108.31842 -24.97411 34.08464 1.000 44.25070 1592 ASN A CA 1
ATOM 6482 C C . ASN A 1 453 ? 107.91500 -26.13789 33.18493 1.000 45.05305 1592 ASN A C 1
ATOM 6483 O O . ASN A 1 453 ? 107.97984 -26.06159 31.95191 1.000 40.19310 1592 ASN A O 1
ATOM 6494 N N . GLY A 1 454 ? 107.54176 -27.24243 33.82391 1.000 31.40257 1593 GLY A N 1
ATOM 6495 C CA . GLY A 1 454 ? 107.01938 -28.37319 33.06952 1.000 37.99152 1593 GLY A CA 1
ATOM 6496 C C . GLY A 1 454 ? 108.10302 -29.05415 32.25928 1.000 32.77531 1593 GLY A C 1
ATOM 6497 O O . GLY A 1 454 ? 109.24226 -29.22941 32.70993 1.000 43.34027 1593 GLY A O 1
ATOM 6501 N N . SER A 1 455 ? 107.73628 -29.47333 31.05250 1.000 30.30858 1594 SER A N 1
ATOM 6502 C CA . SER A 1 455 ? 108.67893 -30.15359 30.18540 1.000 35.79833 1594 SER A CA 1
ATOM 6503 C C . SER A 1 455 ? 109.74606 -29.16719 29.71858 1.000 34.23893 1594 SER A C 1
ATOM 6504 O O . SER A 1 455 ? 109.42438 -28.05318 29.29757 1.000 28.04263 1594 SER A O 1
ATOM 6512 N N . ARG A 1 456 ? 111.01562 -29.57065 29.79950 1.000 28.77367 1595 ARG A N 1
ATOM 6513 C CA . ARG A 1 456 ? 112.11593 -28.78068 29.23467 1.000 40.01097 1595 ARG A CA 1
ATOM 6514 C C . ARG A 1 456 ? 112.02227 -28.65022 27.71820 1.000 35.03405 1595 ARG A C 1
ATOM 6515 O O . ARG A 1 456 ? 112.82744 -27.95725 27.11079 1.000 32.02694 1595 ARG A O 1
ATOM 6536 N N . ASN A 1 457 ? 111.06357 -29.31315 27.08333 1.000 31.66812 1596 ASN A N 1
ATOM 6537 C CA . ASN A 1 457 ? 110.88597 -29.21195 25.64612 1.000 36.00525 1596 ASN A CA 1
ATOM 6538 C C . ASN A 1 457 ? 109.76303 -28.26593 25.22381 1.000 29.84742 1596 ASN A C 1
ATOM 6539 O O . ASN A 1 457 ? 109.57352 -28.06268 24.02079 1.000 29.78955 1596 ASN A O 1
ATOM 6550 N N . THR A 1 458 ? 109.02436 -27.68062 26.16093 1.000 25.71393 1597 THR A N 1
ATOM 6551 C CA . THR A 1 458 ? 108.02997 -26.66658 25.81620 1.000 27.42269 1597 THR A CA 1
ATOM 6552 C C . THR A 1 458 ? 108.47329 -25.33932 26.41145 1.000 26.65688 1597 THR A C 1
ATOM 6553 O O . THR A 1 458 ? 109.05455 -25.29759 27.49922 1.000 25.00676 1597 THR A O 1
ATOM 6564 N N . TYR A 1 459 ? 108.25184 -24.26743 25.65774 1.000 20.79081 1598 TYR A N 1
ATOM 6565 C CA . TYR A 1 459 ? 108.65579 -22.92945 26.03798 1.000 22.19137 1598 TYR A CA 1
ATOM 6566 C C . TYR A 1 459 ? 107.47385 -21.96543 26.05791 1.000 28.78131 1598 TYR A C 1
ATOM 6567 O O . TYR A 1 459 ? 106.56681 -22.04519 25.22214 1.000 26.90630 1598 TYR A O 1
ATOM 6585 N N . LEU A 1 460 ? 107.51275 -21.04796 27.00493 1.000 19.94288 1599 LEU A N 1
ATOM 6586 C CA . LEU A 1 460 ? 106.60415 -19.92239 27.05259 1.000 21.48224 1599 LEU A CA 1
ATOM 6587 C C . LEU A 1 460 ? 107.31870 -18.68548 26.54366 1.000 27.26805 1599 LEU A C 1
ATOM 6588 O O . LEU A 1 460 ? 108.51890 -18.50166 26.76844 1.000 27.38630 1599 LEU A O 1
ATOM 6604 N N . VAL A 1 461 ? 106.55526 -17.82326 25.88189 1.000 24.16845 1600 VAL A N 1
ATOM 6605 C CA . VAL A 1 461 ? 107.08124 -16.62194 25.25232 1.000 19.05037 1600 VAL A CA 1
ATOM 6606 C C . VAL A 1 461 ? 106.85016 -15.45360 26.18047 1.000 26.22203 1600 VAL A C 1
ATOM 6607 O O . VAL A 1 461 ? 105.80848 -15.36899 26.85484 1.000 25.00332 1600 VAL A O 1
ATOM 6620 N N . HIS A 1 462 ? 107.84817 -14.56277 26.25210 1.000 25.59103 1601 HIS A N 1
ATOM 6621 C CA . HIS A 1 462 ? 107.76736 -13.36353 27.06446 1.000 24.79656 1601 HIS A CA 1
ATOM 6622 C C . HIS A 1 462 ? 108.23053 -12.16948 26.25198 1.000 30.36381 1601 HIS A C 1
ATOM 6623 O O . HIS A 1 462 ? 109.02937 -12.30906 25.31395 1.000 25.39890 1601 HIS A O 1
ATOM 6637 N N . CYS A 1 463 ? 107.75074 -10.98336 26.64727 1.000 22.19504 1602 CYS A N 1
ATOM 6638 C CA . CYS A 1 463 ? 108.34067 -9.78900 26.06598 1.000 24.85499 1602 CYS A CA 1
ATOM 6639 C C . CYS A 1 463 ? 109.68236 -9.51595 26.74547 1.000 34.42419 1602 CYS A C 1
ATOM 6640 O O . CYS A 1 463 ? 110.02274 -10.10048 27.78650 1.000 26.56991 1602 CYS A O 1
ATOM 6647 N N . GLU A 1 464 ? 110.45969 -8.62398 26.13093 1.000 30.77406 1603 GLU A N 1
ATOM 6648 C CA . GLU A 1 464 ? 111.76592 -8.29295 26.68923 1.000 37.54915 1603 GLU A CA 1
ATOM 6649 C C . GLU A 1 464 ? 111.62841 -7.81356 28.12850 1.000 37.11800 1603 GLU A C 1
ATOM 6650 O O . GLU A 1 464 ? 112.34554 -8.27368 29.02115 1.000 33.82783 1603 GLU A O 1
ATOM 6662 N N . GLY A 1 465 ? 110.68938 -6.90652 28.37464 1.000 34.50475 1604 GLY A N 1
ATOM 6663 C CA . GLY A 1 465 ? 110.47789 -6.39331 29.71264 1.000 35.36399 1604 GLY A CA 1
ATOM 6664 C C . GLY A 1 465 ? 110.23439 -7.47714 30.74217 1.000 44.11660 1604 GLY A C 1
ATOM 6665 O O . GLY A 1 465 ? 110.92330 -7.53849 31.76802 1.000 36.42300 1604 GLY A O 1
ATOM 6669 N N . CYS A 1 466 ? 109.24432 -8.33911 30.48777 1.000 34.21067 1605 CYS A N 1
ATOM 6670 C CA . CYS A 1 466 ? 108.93287 -9.39796 31.43905 1.000 39.14187 1605 CYS A CA 1
ATOM 6671 C C . CYS A 1 466 ? 110.05006 -10.43273 31.52283 1.000 39.14992 1605 CYS A C 1
ATOM 6672 O O . CYS A 1 466 ? 110.26417 -11.03245 32.58474 1.000 38.38179 1605 CYS A O 1
ATOM 6679 N N . ALA A 1 467 ? 110.77411 -10.66875 30.42910 1.000 35.78242 1606 ALA A N 1
ATOM 6680 C CA . ALA A 1 467 ? 111.89658 -11.59844 30.50507 1.000 37.59099 1606 ALA A CA 1
ATOM 6681 C C . ALA A 1 467 ? 113.01179 -11.04747 31.39237 1.000 47.06791 1606 ALA A C 1
ATOM 6682 O O . ALA A 1 467 ? 113.61796 -11.79241 32.17309 1.000 40.59396 1606 ALA A O 1
ATOM 6689 N N . ARG A 1 468 ? 113.30170 -9.74694 31.27925 1.000 43.19367 1607 ARG A N 1
ATOM 6690 C CA . ARG A 1 468 ? 114.39314 -9.14540 32.04024 1.000 47.47669 1607 ARG A CA 1
ATOM 6691 C C . ARG A 1 468 ? 114.03202 -8.94240 33.49868 1.000 49.12416 1607 ARG A C 1
ATOM 6692 O O . ARG A 1 468 ? 114.93481 -8.86769 34.33824 1.000 55.88878 1607 ARG A O 1
ATOM 6713 N N . ARG A 1 469 ? 112.73780 -8.85586 33.81396 1.000 47.98345 1608 ARG A N 1
ATOM 6714 C CA . ARG A 1 469 ? 112.31156 -8.77156 35.20585 1.000 49.16099 1608 ARG A CA 1
ATOM 6715 C C . ARG A 1 469 ? 112.56121 -10.07510 35.94170 1.000 52.08055 1608 ARG A C 1
ATOM 6716 O O . ARG A 1 469 ? 112.84182 -10.05834 37.14439 1.000 54.79980 1608 ARG A O 1
ATOM 6737 N N . ARG A 1 470 ? 112.45408 -11.20834 35.24658 1.000 49.56862 1609 ARG A N 1
ATOM 6738 C CA . ARG A 1 470 ? 112.75175 -12.50270 35.84401 1.000 54.03502 1609 ARG A CA 1
ATOM 6739 C C . ARG A 1 470 ? 114.24326 -12.62739 36.13005 1.000 57.82258 1609 ARG A C 1
ATOM 6740 O O . ARG A 1 470 ? 114.65612 -12.57964 37.29431 1.000 65.19542 1609 ARG A O 1
ATOM 6761 N N . SER A 1 471 ? 115.05524 -12.78190 35.07724 1.000 58.87462 1610 SER A N 1
ATOM 6762 C CA . SER A 1 471 ? 116.51767 -12.83181 35.18491 1.000 51.54798 1610 SER A CA 1
ATOM 6763 C C . SER A 1 471 ? 117.09909 -11.66831 34.39930 1.000 52.98423 1610 SER A C 1
ATOM 6764 O O . SER A 1 471 ? 117.05609 -11.66604 33.16311 1.000 51.85813 1610 SER A O 1
ATOM 6772 N N . ALA A 1 472 ? 117.65224 -10.68562 35.11349 1.000 63.83072 1611 ALA A N 1
ATOM 6773 C CA . ALA A 1 472 ? 118.13447 -9.47302 34.45818 1.000 66.18372 1611 ALA A CA 1
ATOM 6774 C C . ALA A 1 472 ? 119.27539 -9.75269 33.48393 1.000 64.65836 1611 ALA A C 1
ATOM 6775 O O . ALA A 1 472 ? 119.47621 -8.97037 32.54828 1.000 62.69876 1611 ALA A O 1
ATOM 6782 N N . GLY A 1 473 ? 120.01902 -10.84207 33.67226 1.000 60.63802 1612 GLY A N 1
ATOM 6783 C CA . GLY A 1 473 ? 120.99110 -11.28951 32.69689 1.000 46.87303 1612 GLY A CA 1
ATOM 6784 C C . GLY A 1 473 ? 120.43452 -12.24826 31.66469 1.000 54.61488 1612 GLY A C 1
ATOM 6785 O O . GLY A 1 473 ? 121.20764 -12.85088 30.90603 1.000 38.93224 1612 GLY A O 1
ATOM 6789 N N . LEU A 1 474 ? 119.10414 -12.41238 31.62446 1.000 46.19652 1613 LEU A N 1
ATOM 6790 C CA . LEU A 1 474 ? 118.44294 -13.32293 30.69241 1.000 42.65663 1613 LEU A CA 1
ATOM 6791 C C . LEU A 1 474 ? 118.99045 -14.72884 30.81976 1.000 38.70586 1613 LEU A C 1
ATOM 6792 O O . LEU A 1 474 ? 118.93693 -15.52521 29.87714 1.000 34.28544 1613 LEU A O 1
ATOM 6808 N N . GLN A 1 475 ? 119.52547 -15.04643 31.99115 1.000 38.56309 1614 GLN A N 1
ATOM 6809 C CA . GLN A 1 475 ? 119.99025 -16.40128 32.23415 1.000 44.70913 1614 GLN A CA 1
ATOM 6810 C C . GLN A 1 475 ? 118.79861 -17.33935 32.19909 1.000 33.27018 1614 GLN A C 1
ATOM 6811 O O . GLN A 1 475 ? 117.77846 -17.08173 32.83989 1.000 33.60974 1614 GLN A O 1
ATOM 6825 N N . GLY A 1 476 ? 118.92570 -18.42129 31.44268 1.000 31.61183 1615 GLY A N 1
ATOM 6826 C CA . GLY A 1 476 ? 117.85368 -19.37045 31.30010 1.000 37.52377 1615 GLY A CA 1
ATOM 6827 C C . GLY A 1 476 ? 116.80168 -18.95855 30.29440 1.000 41.45484 1615 GLY A C 1
ATOM 6828 O O . GLY A 1 476 ? 115.78562 -19.65238 30.15649 1.000 36.90075 1615 GLY A O 1
ATOM 6832 N N . VAL A 1 477 ? 117.02536 -17.85406 29.58756 1.000 31.51394 1616 VAL A N 1
ATOM 6833 C CA . VAL A 1 477 ? 116.12966 -17.35116 28.55116 1.000 29.12571 1616 VAL A CA 1
ATOM 6834 C C . VAL A 1 477 ? 116.79622 -17.61129 27.21413 1.000 31.14103 1616 VAL A C 1
ATOM 6835 O O . VAL A 1 477 ? 117.94221 -17.21097 26.99512 1.000 34.20495 1616 VAL A O 1
ATOM 6848 N N . VAL A 1 478 ? 116.09798 -18.31085 26.34406 1.000 26.70136 1617 VAL A N 1
ATOM 6849 C CA . VAL A 1 478 ? 116.51867 -18.51014 24.97281 1.000 20.63818 1617 VAL A CA 1
ATOM 6850 C C . VAL A 1 478 ? 115.93268 -17.38376 24.13234 1.000 29.49115 1617 VAL A C 1
ATOM 6851 O O . VAL A 1 478 ? 114.73210 -17.08680 24.22513 1.000 25.17835 1617 VAL A O 1
ATOM 6864 N N . VAL A 1 479 ? 116.77412 -16.72023 23.34340 1.000 26.15513 1618 VAL A N 1
ATOM 6865 C CA . VAL A 1 479 ? 116.32076 -15.63346 22.48062 1.000 30.52149 1618 VAL A CA 1
ATOM 6866 C C . VAL A 1 479 ? 116.28769 -16.13407 21.04343 1.000 28.74237 1618 VAL A C 1
ATOM 6867 O O . VAL A 1 479 ? 117.28192 -16.66968 20.52633 1.000 23.63095 1618 VAL A O 1
ATOM 6880 N N . LEU A 1 480 ? 115.13639 -15.96406 20.40675 1.000 23.57254 1619 LEU A N 1
ATOM 6881 C CA . LEU A 1 480 ? 114.92514 -16.36007 19.03224 1.000 22.58484 1619 LEU A CA 1
ATOM 6882 C C . LEU A 1 480 ? 114.64127 -15.10294 18.21821 1.000 24.12557 1619 LEU A C 1
ATOM 6883 O O . LEU A 1 480 ? 114.17809 -14.09116 18.74836 1.000 26.24977 1619 LEU A O 1
ATOM 6899 N N . GLU A 1 481 ? 114.93567 -15.17330 16.92423 1.000 25.65945 1620 GLU A N 1
ATOM 6900 C CA . GLU A 1 481 ? 114.48144 -14.15885 15.99381 1.000 28.71719 1620 GLU A CA 1
ATOM 6901 C C . GLU A 1 481 ? 113.91826 -14.90502 14.80476 1.000 32.57054 1620 GLU A C 1
ATOM 6902 O O . GLU A 1 481 ? 114.51390 -15.86955 14.31858 1.000 30.02805 1620 GLU A O 1
ATOM 6914 N N . GLN A 1 482 ? 112.73643 -14.48884 14.38089 1.000 26.41029 1621 GLN A N 1
ATOM 6915 C CA . GLN A 1 482 ? 112.02402 -15.15609 13.31800 1.000 26.46878 1621 GLN A CA 1
ATOM 6916 C C . GLN A 1 482 ? 112.22838 -14.47425 11.97850 1.000 30.11383 1621 GLN A C 1
ATOM 6917 O O . GLN A 1 482 ? 111.89677 -15.06058 10.94245 1.000 27.76044 1621 GLN A O 1
ATOM 6931 N N . TYR A 1 483 ? 112.79923 -13.27023 11.98073 1.000 29.01292 1622 TYR A N 1
ATOM 6932 C CA . TYR A 1 483 ? 113.07423 -12.53643 10.75154 1.000 33.48346 1622 TYR A CA 1
ATOM 6933 C C . TYR A 1 483 ? 114.42951 -11.86486 10.88290 1.000 37.32190 1622 TYR A C 1
ATOM 6934 O O . TYR A 1 483 ? 114.61438 -11.01368 11.76033 1.000 31.05238 1622 TYR A O 1
ATOM 6952 N N . ARG A 1 484 ? 115.36606 -12.21276 10.00424 1.000 31.85071 1623 ARG A N 1
ATOM 6953 C CA . ARG A 1 484 ? 116.64702 -11.52751 10.03750 1.000 44.01346 1623 ARG A CA 1
ATOM 6954 C C . ARG A 1 484 ? 116.47323 -10.05596 9.67354 1.000 30.38842 1623 ARG A C 1
ATOM 6955 O O . ARG A 1 484 ? 115.50997 -9.66037 9.00343 1.000 35.03178 1623 ARG A O 1
ATOM 6976 N N . THR A 1 485 ? 117.41834 -9.23834 10.15066 1.000 35.83608 1624 THR A N 1
ATOM 6977 C CA . THR A 1 485 ? 117.38199 -7.80048 9.88317 1.000 34.66784 1624 THR A CA 1
ATOM 6978 C C . THR A 1 485 ? 117.18295 -7.53241 8.39865 1.000 34.87530 1624 THR A C 1
ATOM 6979 O O . THR A 1 485 ? 116.34666 -6.70324 8.00823 1.000 32.23699 1624 THR A O 1
ATOM 6990 N N . GLU A 1 486 ? 117.90735 -8.26518 7.55606 1.000 34.01861 1625 GLU A N 1
ATOM 6991 C CA . GLU A 1 486 ? 117.81822 -8.06697 6.11838 1.000 39.68633 1625 GLU A CA 1
ATOM 6992 C C . GLU A 1 486 ? 116.50400 -8.58024 5.54058 1.000 42.46519 1625 GLU A C 1
ATOM 6993 O O . GLU A 1 486 ? 116.06187 -8.06522 4.50858 1.000 34.69803 1625 GLU A O 1
ATOM 7005 N N . GLU A 1 487 ? 115.87172 -9.59205 6.15981 1.000 30.91444 1626 GLU A N 1
ATOM 7006 C CA . GLU A 1 487 ? 114.55274 -10.00770 5.68786 1.000 37.22600 1626 GLU A CA 1
ATOM 7007 C C . GLU A 1 487 ? 113.52717 -8.90378 5.88247 1.000 30.67497 1626 GLU A C 1
ATOM 7008 O O . GLU A 1 487 ? 112.63392 -8.72783 5.04732 1.000 29.25814 1626 GLU A O 1
ATOM 7020 N N . LEU A 1 488 ? 113.59022 -8.20398 7.01977 1.000 29.57933 1627 LEU A N 1
ATOM 7021 C CA . LEU A 1 488 ? 112.64274 -7.12373 7.27143 1.000 29.53596 1627 LEU A CA 1
ATOM 7022 C C . LEU A 1 488 ? 112.95355 -5.91843 6.39191 1.000 35.37226 1627 LEU A C 1
ATOM 7023 O O . LEU A 1 488 ? 112.03953 -5.31103 5.82028 1.000 25.41848 1627 LEU A O 1
ATOM 7039 N N . ALA A 1 489 ? 114.23991 -5.57776 6.25616 1.000 28.85101 1628 ALA A N 1
ATOM 7040 C CA . ALA A 1 489 ? 114.64260 -4.48442 5.37492 1.000 32.48415 1628 ALA A CA 1
ATOM 7041 C C . ALA A 1 489 ? 114.13153 -4.69547 3.95121 1.000 27.11703 1628 ALA A C 1
ATOM 7042 O O . ALA A 1 489 ? 113.60695 -3.76774 3.32423 1.000 32.60341 1628 ALA A O 1
ATOM 7049 N N . GLN A 1 490 ? 114.28960 -5.90376 3.40736 1.000 26.90748 1629 GLN A N 1
ATOM 7050 C CA . GLN A 1 490 ? 113.87456 -6.11986 2.02515 1.000 32.92569 1629 GLN A CA 1
ATOM 7051 C C . GLN A 1 490 ? 112.35419 -6.19328 1.88444 1.000 33.03350 1629 GLN A C 1
ATOM 7052 O O . GLN A 1 490 ? 111.80982 -5.75009 0.86326 1.000 30.11508 1629 GLN A O 1
ATOM 7066 N N . ALA A 1 491 ? 111.65332 -6.75031 2.87905 1.000 31.65262 1630 ALA A N 1
ATOM 7067 C CA . ALA A 1 491 ? 110.19221 -6.72238 2.85764 1.000 25.80862 1630 ALA A CA 1
ATOM 7068 C C . ALA A 1 491 ? 109.68322 -5.28658 2.88298 1.000 24.16240 1630 ALA A C 1
ATOM 7069 O O . ALA A 1 491 ? 108.75060 -4.93072 2.14787 1.000 28.11165 1630 ALA A O 1
ATOM 7076 N N . TYR A 1 492 ? 110.33646 -4.42861 3.67847 1.000 25.89783 1631 TYR A N 1
ATOM 7077 C CA . TYR A 1 492 ? 109.95598 -3.02487 3.75257 1.000 31.01195 1631 TYR A CA 1
ATOM 7078 C C . TYR A 1 492 ? 110.20248 -2.32628 2.42627 1.000 32.76115 1631 TYR A C 1
ATOM 7079 O O . TYR A 1 492 ? 109.34193 -1.59527 1.93165 1.000 23.97089 1631 TYR A O 1
ATOM 7097 N N . ASP A 1 493 ? 111.37767 -2.54787 1.82111 1.000 28.15995 1632 ASP A N 1
ATOM 7098 C CA . ASP A 1 493 ? 111.65972 -1.90163 0.54091 1.000 27.63876 1632 ASP A CA 1
ATOM 7099 C C . ASP A 1 493 ? 110.79628 -2.46027 -0.57651 1.000 29.97549 1632 ASP A C 1
ATOM 7100 O O . ASP A 1 493 ? 110.46828 -1.74149 -1.52681 1.000 31.22597 1632 ASP A O 1
ATOM 7109 N N . ALA A 1 494 ? 110.44806 -3.74096 -0.50265 1.000 28.95123 1633 ALA A N 1
ATOM 7110 C CA . ALA A 1 494 ? 109.60132 -4.34836 -1.51178 1.000 26.87895 1633 ALA A CA 1
ATOM 7111 C C . ALA A 1 494 ? 108.14876 -3.88519 -1.41952 1.000 37.88715 1633 ALA A C 1
ATOM 7112 O O . ALA A 1 494 ? 107.35866 -4.18197 -2.32287 1.000 36.94977 1633 ALA A O 1
ATOM 7119 N N . PHE A 1 495 ? 107.78064 -3.17134 -0.36453 1.000 34.46538 1634 PHE A N 1
ATOM 7120 C CA . PHE A 1 495 ? 106.39603 -2.76017 -0.13595 1.000 28.23604 1634 PHE A CA 1
ATOM 7121 C C . PHE A 1 495 ? 106.23169 -1.33775 -0.66243 1.000 27.15361 1634 PHE A C 1
ATOM 7122 O O . PHE A 1 495 ? 106.67187 -0.37435 -0.03502 1.000 32.13445 1634 PHE A O 1
ATOM 7139 N N . THR A 1 496 ? 105.60102 -1.19160 -1.82239 1.000 34.47543 1635 THR A N 1
ATOM 7140 C CA . THR A 1 496 ? 105.44596 0.14458 -2.38300 1.000 38.10268 1635 THR A CA 1
ATOM 7141 C C . THR A 1 496 ? 104.03723 0.31508 -2.94170 1.000 39.10217 1635 THR A C 1
ATOM 7142 O O . THR A 1 496 ? 103.32377 -0.65166 -3.19838 1.000 36.01862 1635 THR A O 1
ATOM 7153 N N . LEU A 1 497 ? 103.65042 1.57770 -3.10926 1.000 40.58439 1636 LEU A N 1
ATOM 7154 C CA . LEU A 1 497 ? 102.27038 1.93840 -3.42669 1.000 40.18038 1636 LEU A CA 1
ATOM 7155 C C . LEU A 1 497 ? 101.89215 1.42583 -4.80822 1.000 49.77940 1636 LEU A C 1
ATOM 7156 O O . LEU A 1 497 ? 102.49373 1.82095 -5.81388 1.000 59.44083 1636 LEU A O 1
ATOM 7172 N N . ALA A 1 498 ? 100.90545 0.54470 -4.84945 1.000 47.45084 1637 ALA A N 1
ATOM 7173 C CA . ALA A 1 498 ? 100.37718 -0.03751 -6.07931 1.000 51.60747 1637 ALA A CA 1
ATOM 7174 C C . ALA A 1 498 ? 99.37228 0.91732 -6.72878 1.000 62.07100 1637 ALA A C 1
ATOM 7175 O O . ALA A 1 498 ? 98.55596 1.52308 -6.03165 1.000 65.26755 1637 ALA A O 1
ATOM 7182 N N . PRO A 1 499 ? 99.38523 1.06145 -8.06369 1.000 72.77947 1638 PRO A N 1
ATOM 7183 C CA . PRO A 1 499 ? 98.48158 2.04157 -8.70113 1.000 72.29597 1638 PRO A CA 1
ATOM 7184 C C . PRO A 1 499 ? 97.00823 1.63056 -8.68064 1.000 52.92630 1638 PRO A C 1
ATOM 7185 O O . PRO A 1 499 ? 96.72805 0.43090 -8.73038 1.000 55.38959 1638 PRO A O 1
ATOM 7196 N N . ARG B 2 1 ? 113.71958 -27.39801 15.71271 1.000 48.43197 17 ARG B N 1
ATOM 7197 C CA . ARG B 2 1 ? 113.25317 -26.15105 16.30893 1.000 38.27811 17 ARG B CA 1
ATOM 7198 C C . ARG B 2 1 ? 112.46874 -26.44634 17.58790 1.000 37.90017 17 ARG B C 1
ATOM 7199 O O . ARG B 2 1 ? 112.01922 -27.57106 17.81163 1.000 42.17236 17 ARG B O 1
ATOM 7219 N N . ILE B 2 2 ? 112.32154 -25.44379 18.43812 1.000 26.28031 18 ILE B N 1
ATOM 7220 C CA . ILE B 2 2 ? 111.73997 -25.64405 19.75640 1.000 30.37681 18 ILE B CA 1
ATOM 7221 C C . ILE B 2 2 ? 110.26164 -25.25394 19.73250 1.000 31.04341 18 ILE B C 1
ATOM 7222 O O . ILE B 2 2 ? 109.82907 -24.36650 18.98347 1.000 27.68721 18 ILE B O 1
ATOM 7238 N N . GLN B 2 3 ? 109.48160 -25.94461 20.56658 1.000 28.83938 19 GLN B N 1
ATOM 7239 C CA . GLN B 2 3 ? 108.02947 -25.79443 20.59931 1.000 31.46949 19 GLN B CA 1
ATOM 7240 C C . GLN B 2 3 ? 107.64482 -24.64285 21.52041 1.000 25.06053 19 GLN B C 1
ATOM 7241 O O . GLN B 2 3 ? 107.89936 -24.68393 22.73315 1.000 22.65780 19 GLN B O 1
ATOM 7255 N N . LEU B 2 4 ? 107.06148 -23.59917 20.93449 1.000 23.56103 20 LEU B N 1
ATOM 7256 C CA . LEU B 2 4 ? 106.62677 -22.41801 21.66306 1.000 24.47283 20 LEU B CA 1
ATOM 7257 C C . LEU B 2 4 ? 105.13305 -22.53605 21.89932 1.000 26.47112 20 LEU B C 1
ATOM 7258 O O . LEU B 2 4 ? 104.39249 -22.88864 20.98053 1.000 28.70179 20 LEU B O 1
ATOM 7274 N N . MET B 2 5 ? 104.70394 -22.26646 23.11990 1.000 24.80556 21 MET B N 1
ATOM 7275 C CA . MET B 2 5 ? 103.29694 -22.41889 23.45782 1.000 29.41145 21 MET B CA 1
ATOM 7276 C C . MET B 2 5 ? 102.59395 -21.08143 23.29169 1.000 33.89878 21 MET B C 1
ATOM 7277 O O . MET B 2 5 ? 103.19239 -20.01961 23.47352 1.000 33.89637 21 MET B O 1
ATOM 7291 N N . THR B 2 6 ? 101.31113 -21.14503 22.92698 1.000 31.34722 22 THR B N 1
ATOM 7292 C CA . THR B 2 6 ? 100.49860 -19.94823 22.72159 1.000 36.14048 22 THR B CA 1
ATOM 7293 C C . THR B 2 6 ? 99.14235 -20.15202 23.37327 1.000 29.50472 22 THR B C 1
ATOM 7294 O O . THR B 2 6 ? 98.64860 -21.28197 23.46671 1.000 34.60320 22 THR B O 1
ATOM 7305 N N . LYS B 2 7 ? 98.54930 -19.05773 23.82812 1.000 28.09438 23 LYS B N 1
ATOM 7306 C CA . LYS B 2 7 ? 97.17470 -19.09579 24.32813 1.000 29.59360 23 LYS B CA 1
ATOM 7307 C C . LYS B 2 7 ? 96.19021 -19.01787 23.17078 1.000 31.52427 23 LYS B C 1
ATOM 7308 O O . LYS B 2 7 ? 96.34286 -18.20365 22.25818 1.000 30.80898 23 LYS B O 1
ATOM 7327 N N . ALA B 2 8 ? 95.16128 -19.85043 23.20846 1.000 34.48199 24 ALA B N 1
ATOM 7328 C CA . ALA B 2 8 ? 94.18067 -19.82178 22.13605 1.000 40.61789 24 ALA B CA 1
ATOM 7329 C C . ALA B 2 8 ? 93.44340 -18.49541 22.17887 1.000 31.09096 24 ALA B C 1
ATOM 7330 O O . ALA B 2 8 ? 93.13955 -17.98267 23.25313 1.000 33.68647 24 ALA B O 1
ATOM 7337 N N . ALA B 2 9 ? 93.20139 -17.91914 21.00382 1.000 36.23084 25 ALA B N 1
ATOM 7338 C CA . ALA B 2 9 ? 92.46361 -16.66647 20.87060 1.000 34.25094 25 ALA B CA 1
ATOM 7339 C C . ALA B 2 9 ? 91.01330 -16.96182 20.48750 1.000 23.52725 25 ALA B C 1
ATOM 7340 O O . ALA B 2 9 ? 90.75669 -17.70944 19.53846 1.000 28.52671 25 ALA B O 1
ATOM 7347 N N . ARG B 2 10 ? 90.07121 -16.39157 21.23304 1.000 28.00047 26 ARG B N 1
ATOM 7348 C CA . ARG B 2 10 ? 88.66783 -16.66692 20.95704 1.000 24.83996 26 ARG B CA 1
ATOM 7349 C C . ARG B 2 10 ? 87.80516 -15.48873 21.37512 1.000 32.16476 26 ARG B C 1
ATOM 7350 O O . ARG B 2 10 ? 87.97958 -14.93061 22.46905 1.000 25.24258 26 ARG B O 1
ATOM 7371 N N . LYS B 2 11 ? 86.86884 -15.11349 20.49983 1.000 28.24777 27 LYS B N 1
ATOM 7372 C CA . LYS B 2 11 ? 85.84631 -14.15054 20.87421 1.000 23.46840 27 LYS B CA 1
ATOM 7373 C C . LYS B 2 11 ? 84.81257 -14.81770 21.76633 1.000 24.00250 27 LYS B C 1
ATOM 7374 O O . LYS B 2 11 ? 84.31746 -15.89593 21.44706 1.000 21.84891 27 LYS B O 1
ATOM 7393 N N . SER B 2 12 ? 84.4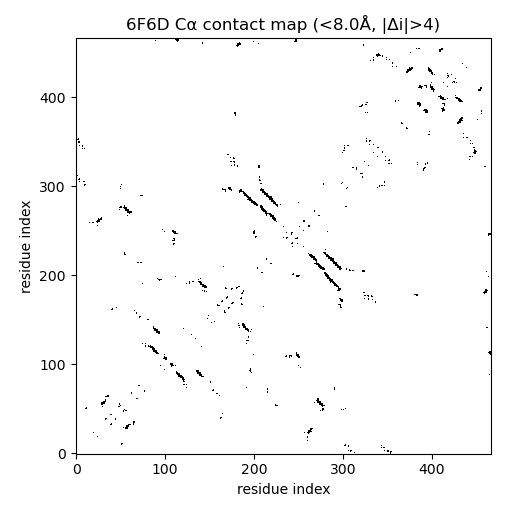3681 -14.14561 22.84802 1.000 22.04029 28 SER B N 1
ATOM 7394 C CA . SER B 2 12 ? 83.48514 -14.68283 23.80866 1.000 23.41864 28 SER B CA 1
ATOM 7395 C C . SER B 2 12 ? 82.77491 -13.48950 24.42613 1.000 25.10077 28 SER B C 1
ATOM 7396 O O . SER B 2 12 ? 83.42447 -12.50422 24.76363 1.000 22.41741 28 SER B O 1
ATOM 7404 N N . ALA B 2 13 ? 81.45767 -13.59079 24.59871 1.000 20.69052 29 ALA B N 1
ATOM 7405 C CA . ALA B 2 13 ? 80.70983 -12.47770 25.13110 1.000 21.11241 29 ALA B CA 1
ATOM 7406 C C . ALA B 2 13 ? 81.15990 -12.16075 26.55732 1.000 25.16055 29 ALA B C 1
ATOM 7407 O O . ALA B 2 13 ? 81.62833 -13.04249 27.29135 1.000 25.95626 29 ALA B O 1
ATOM 7414 N N . PRO B 2 14 ? 80.96507 -10.92415 27.00751 1.000 22.08675 30 PRO B N 1
ATOM 7415 C CA . PRO B 2 14 ? 81.22061 -10.63702 28.41807 1.000 26.06657 30 PRO B CA 1
ATOM 7416 C C . PRO B 2 14 ? 80.33877 -11.49778 29.31095 1.000 31.00387 30 PRO B C 1
ATOM 7417 O O . PRO B 2 14 ? 79.28853 -11.99603 28.90575 1.000 25.90145 30 PRO B O 1
ATOM 7428 N N . ALA B 2 15 ? 80.80380 -11.68907 30.53706 1.000 25.62463 31 ALA B N 1
ATOM 7429 C CA . ALA B 2 15 ? 80.08126 -12.42403 31.55937 1.000 25.39258 31 ALA B CA 1
ATOM 7430 C C . ALA B 2 15 ? 80.23260 -11.72191 32.89850 1.000 25.89655 31 ALA B C 1
ATOM 7431 O O . ALA B 2 15 ? 81.32059 -11.24006 33.24456 1.000 28.04941 31 ALA B O 1
ATOM 7438 N N . THR B 2 16 ? 79.14291 -11.68754 33.65677 1.000 26.70136 32 THR B N 1
ATOM 7439 C CA . THR B 2 16 ? 79.13668 -11.07623 34.97424 1.000 31.63458 32 THR B CA 1
ATOM 7440 C C . THR B 2 16 ? 79.22590 -12.15606 36.05150 1.000 41.21395 32 THR B C 1
ATOM 7441 O O . THR B 2 16 ? 79.03560 -13.34810 35.79509 1.000 41.76625 32 THR B O 1
ATOM 7452 N N . GLY B 2 17 ? 79.49603 -11.71293 37.27545 1.000 47.23210 33 GLY B N 1
ATOM 7453 C CA . GLY B 2 17 ? 79.48935 -12.58124 38.43952 1.000 49.08620 33 GLY B CA 1
ATOM 7454 C C . GLY B 2 17 ? 80.27675 -13.85441 38.23787 1.000 57.13756 33 GLY B C 1
ATOM 7455 O O . GLY B 2 17 ? 79.70613 -14.87521 37.85868 1.000 75.50383 33 GLY B O 1
#

GO terms:
  GO:0071558 histone H3K27me2/H3K27me3 demethylase activity (F, IMP)
  GO:0005654 nucleoplasm (C, TAS)
  GO:0032452 histone demethylase activity (F, TAS)
  GO:0005515 protein binding (F, IPI)
  GO:0071558 histone H3K27me2/H3K27me3 demethylase activity (F, EXP)

B-factor: mean 35.26, std 13.96, range [14.74, 114.15]

InterPro domains:
  IPR003347 JmjC domain [PF02373] (1377-1485)
  IPR003347 JmjC domain [PS51184] (1339-1502)
  IPR003347 JmjC domain [SM00558] (1339-1502)
  IPR046941 Lysine-specific demethylase 6, GATA-like domain superfamily [G3DSA:2.10.110.20] (1557-1623)
  IPR048560 Lysine-specific demethylase 6A/B-like, GATA-like [PF21326] (1564-1623)
  IPR048562 Lysine-specific demethylase 6A/B-like, C-terminal helical domain [PF21322] (1492-1547)
  IPR051630 Transcriptional Corepressor and Histone Demethylase [PTHR14017] (1-1637)

CATH classification: 2.60.120.650 (+2 more: 1.20.58.1370, 2.10.110.20)

Foldseek 3Di:
DALFDVVLDPQDDDDLVPFDDPDQLADEAAEAEDQELCRQQDVVVVCVLAPLVHQKHKYPLVCVRLVQPLVCVDLVNPLVLDDFDKFKKWKFDQDPQLAAADPVRPDGAWAGHTDMDIGGSNVVSVVLVCVVVVVVMDMKGWLAFPAPCVSCVVVLVSQVSGHQQQGLAHLQFLVNLQLADDTQASGKGKIWDAFRDKDAKAAPQLQFKKKKAWQDPFKKKKKKFRLVCLVVVQVRCVVRVAGHHPGGTHDNSVVCVVSSTRMYIDMHHHSMMMIRYGRMIMMMGTRHGTMMMMYGTQGQDLNSLVSSSVVLVVCLVVLHARSRQNLSSLLSCLQPPAAADPSSLVSSLSSLVVVLVVVVVVVVVCVVLVHDEAEDADDRSDGFAAAPPRNRGAAFKWWWACPPDDSPDIHTHHPVVQCVVPVSSVRTHIYGHADSVRSVVSSVSRDHDD/DDDDDDDDDDDDDDDDD

Organism: Homo sapiens (NCBI:txid9606)

Secondary structure (DSSP, 8-state):
--S--GGG--PPP--TTS---HHHHSPPPPEEE--SHHHHT-HHHHHHHH-TT--EEEEETHHHHTT--GGGGSHHHHHHH--S-EEEEEEEE---TT--B-TTSSSB-SB---EEEEEEHHHHHHHHHHHHHT--EEEEEEEEE---TTTTHHHHHHGGGS-GGGSSS-TTBGGGGS-S--BTTTS-EEEEE-TT-EEEEEPPGGG-EEEEEEEEES-EEEEEE-GGGHHHHHHHHHHTT--TTTS-B---HHHHHHTT---EEEEE-TT-EEEE-TT-EEEEEESSSEEEEEEEE-BS-HHHHHHHHHHHHHHHHHT---SS-HHHHHHHHHHH-----HHHHHHHHHHHHHHHHHHHHHHHHHHHTT---EE----TTPPPEE-TTT--EE-SEEEEE--SS-TTEEEEE-HHHHHHH-TT-TT-EEEESS-HHHHHHHHHH-----/--EE--PPPB-----B-